Protein AF-0000000086095408 (afdb_homodimer)

Sequence (396 aa):
MVYELTYFNIPGRAEAIKLIAEVGGVEYNFKPVTFQEWPQVKQHTKYGQLPFLKSSENQDFELCQSIAIARFIAREGNLYPSSNVDASFSDEYVNTIKDLNDAYFKAFFSPNKDEDLKKYYEGPFGQILKALEKEVKPSGFLVGDSLTWADLFLFDLLSGIGKGQDLSAYPKLAALKETVAKNPKVAQYYESDRNLRKMVYELTYFNIPGRAEAIKLIAEVGGVEYNFKPVTFQEWPQVKQHTKYGQLPFLKSSENQDFELCQSIAIARFIAREGNLYPSSNVDASFSDEYVNTIKDLNDAYFKAFFSPNKDEDLKKYYEGPFGQILKALEKEVKPSGFLVGDSLTWADLFLFDLLSGIGKGQDLSAYPKLAALKETVAKNPKVAQYYESDRNLRK

Nearest PDB structures (foldseek):
  7bic-assembly2_C  TM=8.503E-01  e=2.880E-11  Homo sapiens
  7bic-assembly1_A  TM=8.464E-01  e=3.894E-11  Homo sapiens
  5d73-assembly1_B  TM=8.707E-01  e=6.772E-11  Wuchereria bancrofti
  4hj2-assembly1_B  TM=8.494E-01  e=7.489E-11  Homo sapiens
  1guk-assembly1_B  TM=7.673E-01  e=5.064E-10  Mus musculus

Solvent-accessible surface area (backbone atoms only — not comparable to full-atom values): 21246 Å² total; per-residue (Å²): 124,51,31,39,40,34,34,56,82,52,39,76,78,52,36,43,39,51,50,36,20,54,63,31,67,45,58,67,42,82,44,67,41,52,81,85,51,37,74,68,52,36,76,74,38,80,81,58,64,76,35,38,36,34,38,75,84,39,84,84,42,70,42,40,48,54,68,26,46,33,49,43,40,16,51,77,22,70,25,50,59,83,48,66,67,48,31,28,51,35,40,24,52,42,52,52,48,50,53,51,51,51,54,47,53,55,19,62,72,35,96,55,24,72,63,37,41,50,51,37,54,72,36,62,51,47,52,50,50,56,40,51,41,71,50,46,34,94,71,52,25,66,45,71,82,48,87,36,48,43,50,46,44,51,36,42,42,48,66,48,88,36,48,88,60,84,45,80,92,30,56,62,50,48,49,34,40,50,56,52,55,65,33,68,52,48,42,51,44,66,71,37,90,82,39,59,86,115,125,51,30,39,41,34,35,56,81,52,39,77,79,53,38,41,38,51,51,36,20,56,65,30,66,46,58,65,43,80,45,67,40,52,81,85,51,36,74,68,53,36,75,74,37,80,81,58,64,76,36,39,37,35,37,77,84,38,84,83,43,69,42,41,48,54,68,26,46,32,49,44,42,16,53,77,22,69,23,50,57,84,50,67,68,49,30,29,51,36,40,24,54,42,53,52,50,49,53,51,51,51,52,46,51,55,19,64,71,35,96,55,24,73,64,37,42,50,50,39,54,73,36,62,50,48,54,48,51,55,40,50,42,71,49,45,34,95,70,52,25,64,45,71,81,48,86,35,48,42,48,47,44,50,36,42,43,46,66,50,86,36,49,90,60,85,46,80,92,30,58,60,50,48,50,34,39,49,55,52,54,64,33,65,50,49,42,51,44,65,71,36,92,81,38,60,85,113

pLDDT: mean 96.9, std 3.36, range [70.12, 98.94]

Secondary structure (DSSP, 8-state):
--EEEEEESSSGGGHHHHHHHHHHT--EEEEEE-TTTHHHHHTTSSSS-S-EEEESS-TT-EEESHHHHHHHHHHHTT-S-SSHHHHHHHHHHHHHHHHHHHHHHHHHTSTTHHHHHHHHIIIIIHHHHHHHHHH--TTSSSSTTS--HHHHHHHHHHHTTTTT---TT-HHHHHHHHHHHTSHHHHHHHHSTT----/--EEEEEESSSGGGHHHHHHHHHHT--EEEEEE-TTTHHHHHTTSSSS-S-EEEESS-TT-EEESHHHHHHHHHHHTT-S-SSHHHHHHHHHHHHHHHHHHHHHHHHHTSTTHHHHHHHHIIIIIHHHHHHHHHH--TTSSSSTTS--HHHHHHHHHHHTTTTT---TT-HHHHHHHHHHHTSHHHHHHHHSTT----

Foldseek 3Di:
DEKEKEEALACALCVLLVLLCLQLVPHYHYHHDYPVCLVVVLVVDPHSDDIWMADPVDRPDIGDDSVRSSVVSQVSSVQQDDDPVLNVQLVVLLVLLVVLSVQLVCLCPDPNNVVSNVCSCVPSVVVVLVVQLVQQDPCLHNGDNDHHSSLSSLLCCCVPVVPPPDCVVRVSSVVSNVVSCPPPSNVVCCVDPNNSVD/DEKEKEEALACALCVLLVLLCLQLVPHYHYHHDYPVCLVVVLVVDPHSDDIWMADPVDRPDIGDDSVRSSVVSQVSSVQQDDDPVLNVQLVVLLVLLVVLSVQLVCLCPDPNNVVSNVCSCVPSVVVVLVVQLVQQDPCLHNGDNDHHSSLSSLLCCCVPVVPPPDCVVRVSSVVSNVVSCPPPSNVVCCPDPNNSVD

Organism: Naegleria lovaniensis (NCBI:txid51637)

InterPro domains:
  IPR004045 Glutathione S-transferase, N-terminal [PF02798] (4-75)
  IPR004045 Glutathione S-transferase, N-terminal [PS50404] (1-81)
  IPR004046 Glutathione S-transferase, C-terminal [PF14497] (98-193)
  IPR010987 Glutathione S-transferase, C-terminal-like [PS50405] (83-198)
  IPR036249 Thioredoxin-like superfamily [SSF52833] (1-77)
  IPR036282 Glutathione S-transferase, C-terminal domain superfamily [SSF47616] (79-195)
  IPR040079 Glutathione transferase family [SFLDS00019] (2-192)
  IPR050213 Glutathione S-transferase superfamily [PTHR11571] (2-192)

Radius of gyration: 20.7 Å; Cα contacts (8 Å, |Δi|>4): 565; chains: 2; bounding box: 52×55×50 Å

Structure (mmCIF, N/CA/C/O backbone):
data_AF-0000000086095408-model_v1
#
loop_
_entity.id
_entity.type
_entity.pdbx_description
1 polymer 'Glutathione S-transferase'
#
loop_
_atom_site.group_PDB
_atom_site.id
_atom_site.type_symbol
_atom_site.label_atom_id
_atom_site.label_alt_id
_atom_site.label_comp_id
_atom_site.label_asym_id
_atom_site.label_entity_id
_atom_site.label_seq_id
_atom_site.pdbx_PDB_ins_code
_atom_site.Cartn_x
_atom_site.Cartn_y
_atom_site.Cartn_z
_atom_site.occupancy
_atom_site.B_iso_or_equiv
_atom_site.auth_seq_id
_atom_site.auth_comp_id
_atom_site.auth_asym_id
_atom_site.auth_atom_id
_atom_site.pdbx_PDB_model_num
ATOM 1 N N . MET A 1 1 ? -13.062 16.609 -15.078 1 70.12 1 MET A N 1
ATOM 2 C CA . MET A 1 1 ? -13.523 15.336 -14.539 1 70.12 1 MET A CA 1
ATOM 3 C C . MET A 1 1 ? -13.867 15.477 -13.055 1 70.12 1 MET A C 1
ATOM 5 O O . MET A 1 1 ? -13.141 16.109 -12.297 1 70.12 1 MET A O 1
ATOM 9 N N . VAL A 1 2 ? -15.156 15.039 -12.711 1 89.19 2 VAL A N 1
ATOM 10 C CA . VAL A 1 2 ? -15.562 15.148 -11.312 1 89.19 2 VAL A CA 1
ATOM 11 C C . VAL A 1 2 ? -15.562 13.766 -10.664 1 89.19 2 VAL A C 1
ATOM 13 O O . VAL A 1 2 ? -16.047 12.797 -11.25 1 89.19 2 VAL A O 1
ATOM 16 N N . TYR A 1 3 ? -14.805 13.609 -9.555 1 97.12 3 TYR A N 1
ATOM 17 C CA . TYR A 1 3 ? -14.742 12.367 -8.781 1 97.12 3 TYR A CA 1
ATOM 18 C C . TYR A 1 3 ? -15.656 12.438 -7.562 1 97.12 3 TYR A C 1
ATOM 20 O O . TYR A 1 3 ? -15.945 13.531 -7.062 1 97.12 3 TYR A O 1
ATOM 28 N N . GLU A 1 4 ? -16.141 11.297 -7.238 1 97.81 4 GLU A N 1
ATOM 29 C CA . GLU A 1 4 ? -16.891 11.172 -5.996 1 97.81 4 GLU A CA 1
ATOM 30 C C . GLU A 1 4 ? -16.188 10.234 -5.016 1 97.81 4 GLU A C 1
ATOM 32 O O . GLU A 1 4 ? -16.016 9.047 -5.297 1 97.81 4 GLU A O 1
ATOM 37 N N . LEU A 1 5 ? -15.734 10.812 -3.941 1 98.38 5 LEU A N 1
ATOM 38 C CA . LEU A 1 5 ? -15.062 10.062 -2.885 1 98.38 5 LEU A CA 1
ATOM 39 C C . LEU A 1 5 ? -16.047 9.688 -1.78 1 98.38 5 LEU A C 1
ATOM 41 O O . LEU A 1 5 ? -16.656 10.562 -1.159 1 98.38 5 LEU A O 1
ATOM 45 N N . THR A 1 6 ? -16.234 8.383 -1.538 1 98.31 6 THR A N 1
ATOM 46 C CA . THR A 1 6 ? -17.172 7.898 -0.533 1 98.31 6 THR A CA 1
ATOM 47 C C . THR A 1 6 ? -16.438 7.355 0.684 1 98.31 6 THR A C 1
ATOM 49 O O . THR A 1 6 ? -15.539 6.523 0.548 1 98.31 6 THR A O 1
ATOM 52 N N . TYR A 1 7 ? -16.766 7.82 1.838 1 98.25 7 TYR A N 1
ATOM 53 C CA . TYR A 1 7 ? -16.188 7.391 3.105 1 98.25 7 TYR A CA 1
ATOM 54 C C . TYR A 1 7 ? -17.094 7.773 4.273 1 98.25 7 TYR A C 1
ATOM 56 O O . TYR A 1 7 ? -18.125 8.43 4.086 1 98.25 7 TYR A O 1
ATOM 64 N N . PHE A 1 8 ? -16.797 7.297 5.477 1 97.75 8 PHE A N 1
ATOM 65 C CA . PHE A 1 8 ? -17.531 7.711 6.668 1 97.75 8 PHE A CA 1
ATOM 66 C C . PHE A 1 8 ? -17.391 9.211 6.891 1 97.75 8 PHE A C 1
ATOM 68 O O . PHE A 1 8 ? -16.406 9.82 6.473 1 97.75 8 PHE A O 1
ATOM 75 N N . ASN A 1 9 ? -18.328 9.773 7.574 1 96.12 9 ASN A N 1
ATOM 76 C CA . ASN A 1 9 ? -18.312 11.211 7.855 1 96.12 9 ASN A CA 1
ATOM 77 C C . ASN A 1 9 ? -17.312 11.547 8.969 1 96.12 9 ASN A C 1
ATOM 79 O O . ASN A 1 9 ? -17.688 12.188 9.953 1 96.12 9 ASN A O 1
ATOM 83 N N . ILE A 1 10 ? -16.125 11.188 8.844 1 96.19 10 ILE A N 1
ATOM 84 C CA . ILE A 1 10 ? -14.977 11.438 9.703 1 96.19 10 ILE A CA 1
ATOM 85 C C . ILE A 1 10 ? -13.719 11.602 8.844 1 96.19 10 ILE A C 1
ATOM 87 O O . ILE A 1 10 ? -13.703 11.188 7.68 1 96.19 10 ILE A O 1
ATOM 91 N N . PRO A 1 11 ? -12.672 12.273 9.281 1 96.19 11 PRO A N 1
ATOM 92 C CA . PRO A 1 11 ? -11.445 12.375 8.484 1 96.19 11 PRO A CA 1
ATOM 93 C C . PRO A 1 11 ? -10.914 11.008 8.055 1 96.19 11 PRO A C 1
ATOM 95 O O . PRO A 1 11 ? -10.867 10.711 6.855 1 96.19 11 PRO A O 1
ATOM 98 N N . GLY A 1 12 ? -10.578 10.094 9.109 1 95.25 12 GLY A N 1
ATOM 99 C CA . GLY A 1 12 ? -10.156 8.719 8.891 1 95.25 12 GLY A CA 1
ATOM 100 C C . GLY A 1 12 ? -9.227 8.562 7.707 1 95.25 12 GLY A C 1
ATOM 101 O O . GLY A 1 12 ? -8.367 9.414 7.469 1 95.25 12 GLY A O 1
ATOM 102 N N . ARG A 1 13 ? -9.375 7.52 6.965 1 96.44 13 ARG A N 1
ATOM 103 C CA . ARG A 1 13 ? -8.484 7.137 5.871 1 96.44 13 ARG A CA 1
ATOM 104 C C . ARG A 1 13 ? -8.68 8.047 4.664 1 96.44 13 ARG A C 1
ATOM 106 O O . ARG A 1 13 ? -7.816 8.109 3.785 1 96.44 13 ARG A O 1
ATOM 113 N N . ALA A 1 14 ? -9.766 8.781 4.613 1 98.06 14 ALA A N 1
ATOM 114 C CA . ALA A 1 14 ? -10.07 9.602 3.443 1 98.06 14 ALA A CA 1
ATOM 115 C C . ALA A 1 14 ? -9.414 10.977 3.555 1 98.06 14 ALA A C 1
ATOM 117 O O . ALA A 1 14 ? -9.344 11.711 2.572 1 98.06 14 ALA A O 1
ATOM 118 N N . GLU A 1 15 ? -8.969 11.328 4.73 1 98.38 15 GLU A N 1
ATOM 119 C CA . GLU A 1 15 ? -8.5 12.695 4.957 1 98.38 15 GLU A CA 1
ATOM 120 C C . GLU A 1 15 ? -7.277 13 4.098 1 98.38 15 GLU A C 1
ATOM 122 O O . GLU A 1 15 ? -7.203 14.062 3.475 1 98.38 15 GLU A O 1
ATOM 127 N N . ALA A 1 16 ? -6.32 12.109 4.109 1 98.5 16 ALA A N 1
ATOM 128 C CA . ALA A 1 16 ? -5.133 12.344 3.289 1 98.5 16 ALA A CA 1
ATOM 129 C C . ALA A 1 16 ? -5.5 12.461 1.813 1 98.5 16 ALA A C 1
ATOM 131 O O . ALA A 1 16 ? -4.887 13.242 1.077 1 98.5 16 ALA A O 1
ATOM 132 N N . ILE A 1 17 ? -6.469 11.672 1.351 1 98.81 17 ILE A N 1
ATOM 133 C CA . ILE A 1 17 ? -6.93 11.719 -0.032 1 98.81 17 ILE A CA 1
ATOM 134 C C . ILE A 1 17 ? -7.496 13.102 -0.342 1 98.81 17 ILE A C 1
ATOM 136 O O . ILE A 1 17 ? -7.176 13.695 -1.377 1 98.81 17 ILE A O 1
ATOM 140 N N . LYS A 1 18 ? -8.289 13.641 0.57 1 98.62 18 LYS A N 1
ATOM 141 C CA . LYS A 1 18 ? -8.867 14.969 0.396 1 98.62 18 LYS A CA 1
ATOM 142 C C . LYS A 1 18 ? -7.785 16.047 0.356 1 98.62 18 LYS A C 1
ATOM 144 O O . LYS A 1 18 ? -7.816 16.938 -0.495 1 98.62 18 LYS A O 1
ATOM 149 N N . LEU A 1 19 ? -6.844 15.93 1.233 1 98.75 19 LEU A N 1
ATOM 150 C CA . LEU A 1 19 ? -5.734 16.875 1.255 1 98.75 19 LEU A CA 1
ATOM 151 C C . LEU A 1 19 ? -5 16.875 -0.081 1 98.75 19 LEU A C 1
ATOM 153 O O . LEU A 1 19 ? -4.68 17.953 -0.614 1 98.75 19 LEU A O 1
ATOM 157 N N . ILE A 1 20 ? -4.699 15.711 -0.607 1 98.88 20 ILE A N 1
ATOM 158 C CA . ILE A 1 20 ? -3.984 15.578 -1.87 1 98.88 20 ILE A CA 1
ATOM 159 C C . ILE A 1 20 ? -4.805 16.203 -2.998 1 98.88 20 ILE A C 1
ATOM 161 O O . ILE A 1 20 ? -4.262 16.906 -3.85 1 98.88 20 ILE A O 1
ATOM 165 N N . ALA A 1 21 ? -6.098 15.984 -2.996 1 98.62 21 ALA A N 1
ATOM 166 C CA . ALA A 1 21 ? -6.969 16.562 -4.016 1 98.62 21 ALA A CA 1
ATOM 167 C C . ALA A 1 21 ? -6.969 18.094 -3.939 1 98.62 21 ALA A C 1
ATOM 169 O O . ALA A 1 21 ? -6.879 18.766 -4.965 1 98.62 21 ALA A O 1
ATOM 170 N N . GLU A 1 22 ? -7.062 18.578 -2.73 1 98.38 22 GLU A N 1
ATOM 171 C CA . GLU A 1 22 ? -7.094 20.016 -2.516 1 98.38 22 GLU A CA 1
ATOM 172 C C . GLU A 1 22 ? -5.805 20.672 -3.006 1 98.38 22 GLU A C 1
ATOM 174 O O . GLU A 1 22 ? -5.852 21.656 -3.746 1 98.38 22 GLU A O 1
ATOM 179 N N . VAL A 1 23 ? -4.707 20.141 -2.639 1 98.69 23 VAL A N 1
ATOM 180 C CA . VAL A 1 23 ? -3.414 20.719 -2.969 1 98.69 23 VAL A CA 1
ATOM 181 C C . VAL A 1 23 ? -3.127 20.547 -4.457 1 98.69 23 VAL A C 1
ATOM 183 O O . VAL A 1 23 ? -2.596 21.453 -5.105 1 98.69 23 VAL A O 1
ATOM 186 N N . GLY A 1 24 ? -3.463 19.391 -4.961 1 98.38 24 GLY A N 1
ATOM 187 C CA . GLY A 1 24 ? -3.199 19.062 -6.352 1 98.38 24 GLY A CA 1
ATOM 188 C C . GLY A 1 24 ? -4.191 19.703 -7.309 1 98.38 24 GLY A C 1
ATOM 189 O O . GLY A 1 24 ? -4.004 19.672 -8.523 1 98.38 24 GLY A O 1
ATOM 190 N N . GLY A 1 25 ? -5.266 20.219 -6.805 1 97.94 25 GLY A N 1
ATOM 191 C CA . GLY A 1 25 ? -6.281 20.844 -7.637 1 97.94 25 GLY A CA 1
ATOM 192 C C . GLY A 1 25 ? -7.168 19.859 -8.359 1 97.94 25 GLY A C 1
ATOM 193 O O . GLY A 1 25 ? -7.586 20.094 -9.492 1 97.94 25 GLY A O 1
ATOM 194 N N . VAL A 1 26 ? -7.398 18.75 -7.805 1 97.75 26 VAL A N 1
ATOM 195 C CA . VAL A 1 26 ? -8.273 17.734 -8.391 1 97.75 26 VAL A CA 1
ATOM 196 C C . VAL A 1 26 ? -9.68 17.859 -7.809 1 97.75 26 VAL A C 1
ATOM 198 O O . VAL A 1 26 ? -9.875 17.719 -6.602 1 97.75 26 VAL A O 1
ATOM 201 N N . GLU A 1 27 ? -10.609 18.109 -8.648 1 96.69 27 GLU A N 1
ATOM 202 C CA . GLU A 1 27 ? -11.984 18.297 -8.195 1 96.69 27 GLU A CA 1
ATOM 203 C C . GLU A 1 27 ? -12.594 16.984 -7.73 1 96.69 27 GLU A C 1
ATOM 205 O O . GLU A 1 27 ? -12.375 15.938 -8.352 1 96.69 27 GLU A O 1
ATOM 210 N N . TYR A 1 28 ? -13.352 17.109 -6.594 1 97.38 28 TYR A N 1
ATOM 211 C CA . TYR A 1 28 ? -14.039 15.93 -6.082 1 97.38 28 TYR A CA 1
ATOM 212 C C . TYR A 1 28 ? -15.273 16.328 -5.281 1 97.38 28 TYR A C 1
ATOM 214 O O . TYR A 1 28 ? -15.359 17.438 -4.762 1 97.38 28 TYR A O 1
ATOM 222 N N . ASN A 1 29 ? -16.203 15.445 -5.285 1 96.88 29 ASN A N 1
ATOM 223 C CA . ASN A 1 29 ? -17.328 15.492 -4.352 1 96.88 29 ASN A CA 1
ATOM 224 C C . ASN A 1 29 ? -17.172 14.445 -3.254 1 96.88 29 ASN A C 1
ATOM 226 O O . ASN A 1 29 ? -16.891 13.281 -3.533 1 96.88 29 ASN A O 1
ATOM 230 N N . PHE A 1 30 ? -17.312 14.867 -2.02 1 97.75 30 PHE A N 1
ATOM 231 C CA . PHE A 1 30 ? -17.25 13.938 -0.902 1 97.75 30 PHE A CA 1
ATOM 232 C C . PHE A 1 30 ? -18.656 13.43 -0.558 1 97.75 30 PHE A C 1
ATOM 234 O O . PHE A 1 30 ? -19.578 14.219 -0.382 1 97.75 30 PHE A O 1
ATOM 241 N N . LYS A 1 31 ? -18.844 12.156 -0.526 1 97 31 LYS A N 1
ATOM 242 C CA . LYS A 1 31 ? -20.109 11.508 -0.17 1 97 31 LYS A CA 1
ATOM 243 C C . LYS A 1 31 ? -19.984 10.734 1.139 1 97 31 LYS A C 1
ATOM 245 O O . LYS A 1 31 ? -19.562 9.578 1.142 1 97 31 LYS A O 1
ATOM 250 N N . PRO A 1 32 ? -20.422 11.336 2.225 1 97.5 32 PRO A N 1
ATOM 251 C CA . PRO A 1 32 ? -20.312 10.648 3.516 1 97.5 32 PRO A CA 1
ATOM 252 C C . PRO A 1 32 ? -21.328 9.516 3.668 1 97.5 32 PRO A C 1
ATOM 254 O O . PRO A 1 32 ? -22.453 9.617 3.172 1 97.5 32 PRO A O 1
ATOM 257 N N . VAL A 1 33 ? -20.891 8.445 4.23 1 97.62 33 VAL A N 1
ATOM 258 C CA . VAL A 1 33 ? -21.719 7.316 4.652 1 97.62 33 VAL A CA 1
ATOM 259 C C . VAL A 1 33 ? -21.781 7.262 6.176 1 97.62 33 VAL A C 1
ATOM 261 O O . VAL A 1 33 ? -20.75 7.332 6.848 1 97.62 33 VAL A O 1
ATOM 264 N N . THR A 1 34 ? -23.031 7.164 6.715 1 96.62 34 THR A N 1
ATOM 265 C CA . THR A 1 34 ? -23.156 7.055 8.164 1 96.62 34 THR A CA 1
ATOM 266 C C . THR A 1 34 ? -22.891 5.621 8.625 1 96.62 34 THR A C 1
ATOM 268 O O . THR A 1 34 ? -23.031 4.684 7.836 1 96.62 34 THR A O 1
ATOM 271 N N . PHE A 1 35 ? -22.531 5.508 9.867 1 94.81 35 PHE A N 1
ATOM 272 C CA . PHE A 1 35 ? -22.328 4.18 10.43 1 94.81 35 PHE A CA 1
ATOM 273 C C . PHE A 1 35 ? -23.625 3.371 10.383 1 94.81 35 PHE A C 1
ATOM 275 O O . PHE A 1 35 ? -23.594 2.15 10.203 1 94.81 35 PHE A O 1
ATOM 282 N N . GLN A 1 36 ? -24.734 4.027 10.5 1 95.75 36 GLN A N 1
ATOM 283 C CA . GLN A 1 36 ? -26.047 3.385 10.469 1 95.75 36 GLN A CA 1
ATOM 284 C C . GLN A 1 36 ? -26.359 2.83 9.078 1 95.75 36 GLN A C 1
ATOM 286 O O . GLN A 1 36 ? -26.938 1.753 8.945 1 95.75 36 GLN A O 1
ATOM 291 N N . GLU A 1 37 ? -25.969 3.471 8.047 1 95.56 37 GLU A N 1
ATOM 292 C CA . GLU A 1 37 ? -26.266 3.076 6.676 1 95.56 37 GLU A CA 1
ATOM 293 C C . GLU A 1 37 ? -25.234 2.082 6.145 1 95.56 37 GLU A C 1
ATOM 295 O O . GLU A 1 37 ? -25.484 1.403 5.145 1 95.56 37 GLU A O 1
ATOM 300 N N . TRP A 1 38 ? -24.141 1.979 6.82 1 96.69 38 TRP A N 1
ATOM 301 C CA . TRP A 1 38 ? -22.984 1.238 6.328 1 96.69 38 TRP A CA 1
ATOM 302 C C . TRP A 1 38 ? -23.359 -0.205 6.008 1 96.69 38 TRP A C 1
ATOM 304 O O . TRP A 1 38 ? -23 -0.722 4.945 1 96.69 38 TRP A O 1
ATOM 314 N N . PRO A 1 39 ? -24.141 -0.923 6.867 1 96.5 39 PRO A N 1
ATOM 315 C CA . PRO A 1 39 ? -24.469 -2.314 6.547 1 96.5 39 PRO A CA 1
ATOM 316 C C . PRO A 1 39 ? -25.172 -2.463 5.199 1 96.5 39 PRO A C 1
ATOM 318 O O . PRO A 1 39 ? -24.922 -3.434 4.477 1 96.5 39 PRO A O 1
ATOM 321 N N . GLN A 1 40 ? -25.953 -1.548 4.812 1 96.12 40 GLN A N 1
ATOM 322 C CA . GLN A 1 40 ? -26.656 -1.584 3.527 1 96.12 40 GLN A CA 1
ATOM 323 C C . GLN A 1 40 ? -25.703 -1.224 2.383 1 96.12 40 GLN A C 1
ATOM 325 O O . GLN A 1 40 ? -25.719 -1.876 1.338 1 96.12 40 GLN A O 1
ATOM 330 N N . VAL A 1 41 ? -24.906 -0.234 2.631 1 96.31 41 VAL A N 1
ATOM 331 C CA . VAL A 1 41 ? -23.969 0.242 1.606 1 96.31 41 VAL A CA 1
ATOM 332 C C . VAL A 1 41 ? -22.906 -0.816 1.344 1 96.31 41 VAL A C 1
ATOM 334 O O . VAL A 1 41 ? -22.484 -1.012 0.201 1 96.31 41 VAL A O 1
ATOM 337 N N . LYS A 1 42 ? -22.453 -1.505 2.381 1 96.5 42 LYS A N 1
ATOM 338 C CA . LYS A 1 42 ? -21.375 -2.475 2.34 1 96.5 42 LYS A CA 1
ATOM 339 C C . LYS A 1 42 ? -21.641 -3.559 1.297 1 96.5 42 LYS A C 1
ATOM 341 O O . LYS A 1 42 ? -20.719 -4.008 0.613 1 96.5 42 LYS A O 1
ATOM 346 N N . GLN A 1 43 ? -22.875 -3.945 1.087 1 94 43 GLN A N 1
ATOM 347 C CA . GLN A 1 43 ? -23.266 -5.023 0.187 1 94 43 GLN A CA 1
ATOM 348 C C . GLN A 1 43 ? -23.031 -4.637 -1.271 1 94 43 GLN A C 1
ATOM 350 O O . GLN A 1 43 ? -22.984 -5.5 -2.148 1 94 43 GLN A O 1
ATOM 355 N N . HIS A 1 44 ? -22.844 -3.393 -1.492 1 92.25 44 HIS A N 1
ATOM 356 C CA . HIS A 1 44 ? -22.719 -2.912 -2.863 1 92.25 44 HIS A CA 1
ATOM 357 C C . HIS A 1 44 ? -21.281 -2.48 -3.168 1 92.25 44 HIS A C 1
ATOM 359 O O . HIS A 1 44 ? -21 -1.976 -4.258 1 92.25 44 HIS A O 1
ATOM 365 N N . THR A 1 45 ? -20.438 -2.689 -2.186 1 95.06 45 THR A N 1
ATOM 366 C CA . THR A 1 45 ? -19.031 -2.35 -2.398 1 95.06 45 THR A CA 1
ATOM 367 C C . THR A 1 45 ? -18.266 -3.545 -2.955 1 95.06 45 THR A C 1
ATOM 369 O O . THR A 1 45 ? -18.656 -4.695 -2.754 1 95.06 45 THR A O 1
ATOM 372 N N . LYS A 1 46 ? -17.172 -3.322 -3.658 1 94.69 46 LYS A N 1
ATOM 373 C CA . LYS A 1 46 ? -16.359 -4.371 -4.277 1 94.69 46 LYS A CA 1
ATOM 374 C C . LYS A 1 46 ? -15.789 -5.316 -3.223 1 94.69 46 LYS A C 1
ATOM 376 O O . LYS A 1 46 ? -15.781 -6.535 -3.41 1 94.69 46 LYS A O 1
ATOM 381 N N . TYR A 1 47 ? -15.273 -4.695 -2.092 1 96.25 47 TYR A N 1
ATOM 382 C CA . TYR A 1 47 ? -14.516 -5.484 -1.13 1 96.25 47 TYR A CA 1
ATOM 383 C C . TYR A 1 47 ? -15.125 -5.379 0.263 1 96.25 47 TYR A C 1
ATOM 385 O O . TYR A 1 47 ? -14.523 -5.816 1.246 1 96.25 47 TYR A O 1
ATOM 393 N N . GLY A 1 48 ? -16.297 -4.695 0.344 1 94.88 48 GLY A N 1
ATOM 394 C CA . GLY A 1 48 ? -16.891 -4.496 1.656 1 94.88 48 GLY A CA 1
ATOM 395 C C . GLY A 1 48 ? -16.156 -3.484 2.502 1 94.88 48 GLY A C 1
ATOM 396 O O . GLY A 1 48 ? -16.094 -3.615 3.727 1 94.88 48 GLY A O 1
ATOM 397 N N . GLN A 1 49 ? -15.5 -2.535 1.801 1 95.69 49 GLN A N 1
ATOM 398 C CA . GLN A 1 49 ? -14.656 -1.577 2.506 1 95.69 49 GLN A CA 1
ATOM 399 C C . GLN A 1 49 ? -14.883 -0.159 1.989 1 95.69 49 GLN A C 1
ATOM 401 O O . GLN A 1 49 ? -15.43 0.03 0.9 1 95.69 49 GLN A O 1
ATOM 406 N N . LEU A 1 50 ? -14.547 0.8 2.75 1 97.38 50 LEU A N 1
ATOM 407 C CA . LEU A 1 50 ? -14.406 2.209 2.402 1 97.38 50 LEU A CA 1
ATOM 408 C C . LEU A 1 50 ? -12.977 2.689 2.648 1 97.38 50 LEU A C 1
ATOM 410 O O . LEU A 1 50 ? -12.266 2.131 3.486 1 97.38 50 LEU A O 1
ATOM 414 N N . PRO A 1 51 ? -12.523 3.668 1.846 1 98.31 51 PRO A N 1
ATOM 415 C CA . PRO A 1 51 ? -13.18 4.5 0.834 1 98.31 51 PRO A CA 1
ATOM 416 C C . PRO A 1 51 ? -13.172 3.859 -0.551 1 98.31 51 PRO A C 1
ATOM 418 O O . PRO A 1 51 ? -12.438 2.9 -0.789 1 98.31 51 PRO A O 1
ATOM 421 N N . PHE A 1 52 ? -14.023 4.328 -1.439 1 98.31 52 PHE A N 1
ATOM 422 C CA . PHE A 1 52 ? -13.891 4.109 -2.875 1 98.31 52 PHE A CA 1
ATOM 423 C C . PHE A 1 52 ? -14.156 5.398 -3.646 1 98.31 52 PHE A C 1
ATOM 425 O O . PHE A 1 52 ? -14.75 6.336 -3.113 1 98.31 52 PHE A O 1
ATOM 432 N N . LEU A 1 53 ? -13.609 5.496 -4.824 1 98.5 53 LEU A N 1
ATOM 433 C CA . LEU A 1 53 ? -13.672 6.66 -5.703 1 98.5 53 LEU A CA 1
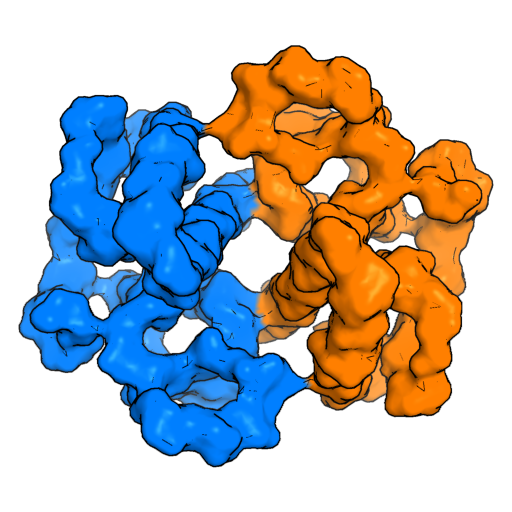ATOM 434 C C . LEU A 1 53 ? -14.359 6.312 -7.016 1 98.5 53 LEU A C 1
ATOM 436 O O . LEU A 1 53 ? -13.992 5.344 -7.68 1 98.5 53 LEU A O 1
ATOM 440 N N . LYS A 1 54 ? -15.359 7.062 -7.375 1 97.56 54 LYS A N 1
ATOM 441 C CA . LYS A 1 54 ? -16.047 6.902 -8.656 1 97.56 54 LYS A CA 1
ATOM 442 C C . LYS A 1 54 ? -15.852 8.133 -9.539 1 97.56 54 LYS A C 1
ATOM 444 O O . LYS A 1 54 ? -15.492 9.203 -9.047 1 97.56 54 LYS A O 1
ATOM 449 N N . SER A 1 55 ? -15.969 7.938 -10.789 1 95.19 55 SER A N 1
ATOM 450 C CA . SER A 1 55 ? -15.875 9.023 -11.758 1 95.19 55 SER A CA 1
ATOM 451 C C . SER A 1 55 ? -17.219 9.289 -12.43 1 95.19 55 SER A C 1
ATOM 453 O O . SER A 1 55 ? -17.953 8.352 -12.75 1 95.19 55 SER A O 1
ATOM 455 N N . SER A 1 56 ? -17.5 10.555 -12.617 1 90.12 56 SER A N 1
ATOM 456 C CA . SER A 1 56 ? -18.734 10.922 -13.305 1 90.12 56 SER A CA 1
ATOM 457 C C . SER A 1 56 ? -18.641 10.672 -14.805 1 90.12 56 SER A C 1
ATOM 459 O O . SER A 1 56 ? -19.656 10.508 -15.484 1 90.12 56 SER A O 1
ATOM 461 N N . GLU A 1 57 ? -17.484 10.609 -15.32 1 89.31 57 GLU A N 1
ATOM 462 C CA . GLU A 1 57 ? -17.266 10.492 -16.75 1 89.31 57 GLU A CA 1
ATOM 463 C C . GLU A 1 57 ? -17.172 9.023 -17.172 1 89.31 57 GLU A C 1
ATOM 465 O O . GLU A 1 57 ? -17.438 8.688 -18.328 1 89.31 57 GLU A O 1
ATOM 470 N N . ASN A 1 58 ? -16.75 8.188 -16.297 1 88.5 58 ASN A N 1
ATOM 471 C CA . ASN A 1 58 ? -16.609 6.758 -16.547 1 88.5 58 ASN A CA 1
ATOM 472 C C . ASN A 1 58 ? -17.328 5.926 -15.492 1 88.5 58 ASN A C 1
ATOM 474 O O . ASN A 1 58 ? -16.766 5.652 -14.43 1 88.5 58 ASN A O 1
ATOM 478 N N . GLN A 1 59 ? -18.391 5.441 -15.844 1 85.31 59 GLN A N 1
ATOM 479 C CA . GLN A 1 59 ? -19.25 4.746 -14.891 1 85.31 59 GLN A CA 1
ATOM 480 C C . GLN A 1 59 ? -18.594 3.461 -14.391 1 85.31 59 GLN A C 1
ATOM 482 O O . GLN A 1 59 ? -18.922 2.955 -13.32 1 85.31 59 GLN A O 1
ATOM 487 N N . ASP A 1 60 ? -17.656 3 -15.141 1 86.62 60 ASP A N 1
ATOM 488 C CA . ASP A 1 60 ? -17.016 1.74 -14.766 1 86.62 60 ASP A CA 1
ATOM 489 C C . ASP A 1 60 ? -15.812 1.98 -13.859 1 86.62 60 ASP A C 1
ATOM 491 O O . ASP A 1 60 ? -15.188 1.03 -13.375 1 86.62 60 ASP A O 1
ATOM 495 N N . PHE A 1 61 ? -15.594 3.223 -13.641 1 94.62 61 PHE A N 1
ATOM 496 C CA . PHE A 1 61 ? -14.453 3.559 -12.789 1 94.62 61 PHE A CA 1
ATOM 497 C C . PHE A 1 61 ? -14.867 3.615 -11.328 1 94.62 61 PHE A C 1
ATOM 499 O O . PHE A 1 61 ? -15.461 4.598 -10.883 1 94.62 61 PHE A O 1
ATOM 506 N N . GLU A 1 62 ? -14.633 2.57 -10.562 1 96.81 62 GLU A N 1
ATOM 507 C CA . GLU A 1 62 ? -14.719 2.482 -9.109 1 96.81 62 GLU A CA 1
ATOM 508 C C . GLU A 1 62 ? -13.414 1.976 -8.508 1 96.81 62 GLU A C 1
ATOM 510 O O . GLU A 1 62 ? -13.133 0.777 -8.547 1 96.81 62 GLU A O 1
ATOM 515 N N . LEU A 1 63 ? -12.688 2.895 -7.984 1 98.25 63 LEU A N 1
ATOM 516 C CA . LEU A 1 63 ? -11.375 2.584 -7.43 1 98.25 63 LEU A CA 1
ATOM 517 C C . LEU A 1 63 ? -11.445 2.449 -5.91 1 98.25 63 LEU A C 1
ATOM 519 O O . LEU A 1 63 ? -12.023 3.301 -5.234 1 98.25 63 LEU A O 1
ATOM 523 N N . CYS A 1 64 ? -10.875 1.339 -5.445 1 98.38 64 CYS A N 1
ATOM 524 C CA . CYS A 1 64 ? -10.859 1.068 -4.012 1 98.38 64 CYS A CA 1
ATOM 525 C C . CYS A 1 64 ? -9.438 1.096 -3.469 1 98.38 64 CYS A C 1
ATOM 527 O O . CYS A 1 64 ? -8.492 1.364 -4.211 1 98.38 64 CYS A O 1
ATOM 529 N N . GLN A 1 65 ? -9.344 0.898 -2.127 1 98.25 65 GLN A N 1
ATOM 530 C CA . GLN A 1 65 ? -8.07 0.948 -1.414 1 98.25 65 GLN A CA 1
ATOM 531 C C . GLN A 1 65 ? -7.578 2.385 -1.266 1 98.25 65 GLN A C 1
ATOM 533 O O . GLN A 1 65 ? -7.234 3.035 -2.256 1 98.25 65 GLN A O 1
ATOM 538 N N . SER A 1 66 ? -7.457 2.812 -0.075 1 98.31 66 SER A N 1
ATOM 539 C CA . SER A 1 66 ? -7.184 4.215 0.228 1 98.31 66 SER A CA 1
ATOM 540 C C . SER A 1 66 ? -5.875 4.672 -0.406 1 98.31 66 SER A C 1
ATOM 542 O O . SER A 1 66 ? -5.812 5.754 -0.996 1 98.31 66 SER A O 1
ATOM 544 N N . ILE A 1 67 ? -4.82 3.84 -0.387 1 98.44 67 ILE A N 1
ATOM 545 C CA . ILE A 1 67 ? -3.52 4.242 -0.914 1 98.44 67 ILE A CA 1
ATOM 546 C C . ILE A 1 67 ? -3.574 4.293 -2.439 1 98.44 67 ILE A C 1
ATOM 548 O O . ILE A 1 67 ? -2.938 5.148 -3.059 1 98.44 67 ILE A O 1
ATOM 552 N N . ALA A 1 68 ? -4.289 3.346 -3.049 1 98.69 68 ALA A N 1
ATOM 553 C CA . ALA A 1 68 ? -4.461 3.371 -4.5 1 98.69 68 ALA A CA 1
ATOM 554 C C . ALA A 1 68 ? -5.203 4.629 -4.941 1 98.69 68 ALA A C 1
ATOM 556 O O . ALA A 1 68 ? -4.816 5.273 -5.922 1 98.69 68 ALA A O 1
ATOM 557 N N . ILE A 1 69 ? -6.258 4.973 -4.223 1 98.81 69 ILE A N 1
ATOM 558 C CA . ILE A 1 69 ? -7.035 6.172 -4.512 1 98.81 69 ILE A CA 1
ATOM 559 C C . ILE A 1 69 ? -6.152 7.41 -4.363 1 98.81 69 ILE A C 1
ATOM 561 O O . ILE A 1 69 ? -6.133 8.273 -5.242 1 98.81 69 ILE A O 1
ATOM 565 N N . ALA A 1 70 ? -5.43 7.426 -3.273 1 98.88 70 ALA A N 1
ATOM 566 C CA . ALA A 1 70 ? -4.566 8.57 -2.992 1 98.88 70 ALA A CA 1
ATOM 567 C C . ALA A 1 70 ? -3.518 8.75 -4.086 1 98.88 70 ALA A C 1
ATOM 569 O O . ALA A 1 70 ? -3.252 9.867 -4.523 1 98.88 70 ALA A O 1
ATOM 570 N N . ARG A 1 71 ? -2.943 7.68 -4.484 1 98.81 71 ARG A N 1
ATOM 571 C CA . ARG A 1 71 ? -1.906 7.75 -5.512 1 98.81 71 ARG A CA 1
ATOM 572 C C . ARG A 1 71 ? -2.484 8.203 -6.844 1 98.81 71 ARG A C 1
ATOM 574 O O . ARG A 1 71 ? -1.848 8.969 -7.578 1 98.81 71 ARG A O 1
ATOM 581 N N . PHE A 1 72 ? -3.646 7.715 -7.191 1 98.75 72 PHE A N 1
ATOM 582 C CA . PHE A 1 72 ? -4.328 8.148 -8.406 1 98.75 72 PHE A CA 1
ATOM 583 C C . PHE A 1 72 ? -4.504 9.664 -8.406 1 98.75 72 PHE A C 1
ATOM 585 O O . PHE A 1 72 ? -4.152 10.336 -9.383 1 98.75 72 PHE A O 1
ATOM 592 N N . ILE A 1 73 ? -5.004 10.18 -7.301 1 98.75 73 ILE A N 1
ATOM 593 C CA . ILE A 1 73 ? -5.273 11.609 -7.184 1 98.75 73 ILE A CA 1
ATOM 594 C C . ILE A 1 73 ? -3.961 12.383 -7.188 1 98.75 73 ILE A C 1
ATOM 596 O O . ILE A 1 73 ? -3.881 13.477 -7.75 1 98.75 73 ILE A O 1
ATOM 600 N N . ALA A 1 74 ? -2.963 11.828 -6.559 1 98.88 74 ALA A N 1
ATOM 601 C CA . ALA A 1 74 ? -1.653 12.477 -6.535 1 98.88 74 ALA A CA 1
ATOM 602 C C . ALA A 1 74 ? -1.083 12.609 -7.945 1 98.88 74 ALA A C 1
ATOM 604 O O . ALA A 1 74 ? -0.467 13.625 -8.281 1 98.88 74 ALA A O 1
ATOM 605 N N . ARG A 1 75 ? -1.249 11.57 -8.766 1 98.44 75 ARG A N 1
ATOM 606 C CA . ARG A 1 75 ? -0.793 11.633 -10.148 1 98.44 75 ARG A CA 1
ATOM 607 C C . ARG A 1 75 ? -1.584 12.672 -10.938 1 98.44 75 ARG A C 1
ATOM 609 O O . ARG A 1 75 ? -1.005 13.469 -11.672 1 98.44 75 ARG A O 1
ATOM 616 N N . GLU A 1 76 ? -2.889 12.664 -10.766 1 97.56 76 GLU A N 1
ATOM 617 C CA . GLU A 1 76 ? -3.734 13.641 -11.453 1 97.56 76 GLU A CA 1
ATOM 618 C C . GLU A 1 76 ? -3.355 15.07 -11.07 1 97.56 76 GLU A C 1
ATOM 620 O O . GLU A 1 76 ? -3.453 15.984 -11.891 1 97.56 76 GLU A O 1
ATOM 625 N N . GLY A 1 77 ? -2.975 15.234 -9.844 1 98 77 GLY A N 1
ATOM 626 C CA . GLY A 1 77 ? -2.686 16.562 -9.312 1 98 77 GLY A CA 1
ATOM 627 C C . GLY A 1 77 ? -1.212 16.906 -9.367 1 98 77 GLY A C 1
ATOM 628 O O . GLY A 1 77 ? -0.79 17.922 -8.805 1 98 77 GLY A O 1
ATOM 629 N N . ASN A 1 78 ? -0.402 16.062 -9.977 1 98.19 78 ASN A N 1
ATOM 630 C CA . ASN A 1 78 ? 1.031 16.266 -10.148 1 98.19 78 ASN A CA 1
ATOM 631 C C . ASN A 1 78 ? 1.75 16.391 -8.812 1 98.19 78 ASN A C 1
ATOM 633 O O . ASN A 1 78 ? 2.582 17.281 -8.617 1 98.19 78 ASN A O 1
ATOM 637 N N . LEU A 1 79 ? 1.416 15.57 -7.895 1 98.75 79 LEU A N 1
ATOM 638 C CA . LEU A 1 79 ? 2.035 15.539 -6.574 1 98.75 79 LEU A CA 1
ATOM 639 C C . LEU A 1 79 ? 2.781 14.227 -6.352 1 98.75 79 LEU A C 1
ATOM 641 O O . LEU A 1 79 ? 3.371 14.016 -5.289 1 98.75 79 LEU A O 1
ATOM 645 N N . TYR A 1 80 ? 2.699 13.297 -7.344 1 98.56 80 TYR A N 1
ATOM 646 C CA . TYR A 1 80 ? 3.467 12.062 -7.328 1 98.56 80 TYR A CA 1
ATOM 647 C C . TYR A 1 80 ? 4.805 12.234 -8.039 1 98.56 80 TYR A C 1
ATOM 649 O O . TYR A 1 80 ? 4.855 12.75 -9.156 1 98.56 80 TYR A O 1
ATOM 657 N N . PRO A 1 81 ? 5.891 11.836 -7.363 1 98.19 81 PRO A N 1
ATOM 658 C CA . PRO A 1 81 ? 7.203 12.094 -7.965 1 98.19 81 PRO A CA 1
ATOM 659 C C . PRO A 1 81 ? 7.355 11.445 -9.336 1 98.19 81 PRO A C 1
ATOM 661 O O . PRO A 1 81 ? 6.82 10.359 -9.578 1 98.19 81 PRO A O 1
ATOM 664 N N . SER A 1 82 ? 8.18 12.031 -10.203 1 95 82 SER A N 1
ATOM 665 C CA . SER A 1 82 ? 8.32 11.578 -11.578 1 95 82 SER A CA 1
ATOM 666 C C . SER A 1 82 ? 9.422 10.531 -11.719 1 95 82 SER A C 1
ATOM 668 O O . SER A 1 82 ? 9.312 9.609 -12.531 1 95 82 SER A O 1
ATOM 670 N N . SER A 1 83 ? 10.461 10.68 -10.922 1 96.06 83 SER A N 1
ATOM 671 C CA . SER A 1 83 ? 11.523 9.68 -11.016 1 96.06 83 SER A CA 1
ATOM 672 C C . SER A 1 83 ? 11.125 8.391 -10.305 1 96.06 83 SER A C 1
ATOM 674 O O . SER A 1 83 ? 10.492 8.43 -9.25 1 96.06 83 SER A O 1
ATOM 676 N N . ASN A 1 84 ? 11.508 7.266 -10.852 1 95.81 84 ASN A N 1
ATOM 677 C CA . ASN A 1 84 ? 11.172 5.98 -10.242 1 95.81 84 ASN A CA 1
ATOM 678 C C . ASN A 1 84 ? 11.711 5.883 -8.82 1 95.81 84 ASN A C 1
ATOM 680 O O . ASN A 1 84 ? 11.031 5.363 -7.93 1 95.81 84 ASN A O 1
ATOM 684 N N . VAL A 1 85 ? 12.914 6.406 -8.602 1 96.12 85 VAL A N 1
ATOM 685 C CA . VAL A 1 85 ? 13.547 6.328 -7.289 1 96.12 85 VAL A CA 1
ATOM 686 C C . VAL A 1 85 ? 12.75 7.164 -6.285 1 96.12 85 VAL A C 1
ATOM 688 O O . VAL A 1 85 ? 12.336 6.656 -5.242 1 96.12 85 VAL A O 1
ATOM 691 N N . ASP A 1 86 ? 12.445 8.406 -6.637 1 97.44 86 ASP A N 1
ATOM 692 C CA . ASP A 1 86 ? 11.703 9.273 -5.73 1 97.44 86 ASP A CA 1
ATOM 693 C C . ASP A 1 86 ? 10.281 8.758 -5.512 1 97.44 86 ASP A C 1
ATOM 695 O O . ASP A 1 86 ? 9.766 8.805 -4.395 1 97.44 86 ASP A O 1
ATOM 699 N N . ALA A 1 87 ? 9.695 8.289 -6.594 1 98.19 87 ALA A N 1
ATOM 700 C CA . ALA A 1 87 ? 8.367 7.703 -6.488 1 98.19 87 ALA A CA 1
ATOM 701 C C . ALA A 1 87 ? 8.359 6.523 -5.52 1 98.19 87 ALA A C 1
ATOM 703 O O . ALA A 1 87 ? 7.461 6.402 -4.684 1 98.19 87 ALA A O 1
ATOM 704 N N . SER A 1 88 ? 9.336 5.719 -5.539 1 98.31 88 SER A N 1
ATOM 705 C CA . SER A 1 88 ? 9.391 4.512 -4.723 1 98.31 88 SER A CA 1
ATOM 706 C C . SER A 1 88 ? 9.625 4.848 -3.256 1 98.31 88 SER A C 1
ATOM 708 O O . SER A 1 88 ? 9.047 4.215 -2.369 1 98.31 88 SER A O 1
ATOM 710 N N . PHE A 1 89 ? 10.469 5.809 -3.035 1 98.38 89 PHE A N 1
ATOM 711 C CA . PHE A 1 89 ? 10.641 6.227 -1.649 1 98.38 89 PHE A CA 1
ATOM 712 C C . PHE A 1 89 ? 9.367 6.855 -1.108 1 98.38 89 PHE A C 1
ATOM 714 O O . PHE A 1 89 ? 8.992 6.629 0.044 1 98.38 89 PHE A O 1
ATOM 721 N N . SER A 1 90 ? 8.711 7.652 -1.923 1 98.75 90 SER A N 1
ATOM 722 C CA . SER A 1 90 ? 7.434 8.195 -1.469 1 98.75 90 SER A CA 1
ATOM 723 C C . SER A 1 90 ? 6.449 7.078 -1.136 1 98.75 90 SER A C 1
ATOM 725 O O . SER A 1 90 ? 5.711 7.168 -0.152 1 98.75 90 SER A O 1
ATOM 727 N N . ASP A 1 91 ? 6.43 6.02 -1.943 1 98.69 91 ASP A N 1
ATOM 728 C CA . ASP A 1 91 ? 5.602 4.848 -1.675 1 98.69 91 ASP A CA 1
ATOM 729 C C . ASP A 1 91 ? 5.984 4.195 -0.347 1 98.69 91 ASP A C 1
ATOM 731 O O . ASP A 1 91 ? 5.113 3.779 0.419 1 98.69 91 ASP A O 1
ATOM 735 N N . GLU A 1 92 ? 7.266 4.062 -0.127 1 98.75 92 GLU A N 1
ATOM 736 C CA . GLU A 1 92 ? 7.746 3.504 1.132 1 98.75 92 GLU A CA 1
ATOM 737 C C . GLU A 1 92 ? 7.195 4.273 2.328 1 98.75 92 GLU A C 1
ATOM 739 O O . GLU A 1 92 ? 6.676 3.676 3.271 1 98.75 92 GLU A O 1
ATOM 744 N N . TYR A 1 93 ? 7.301 5.586 2.287 1 98.81 93 TYR A N 1
ATOM 745 C CA . TYR A 1 93 ? 6.883 6.414 3.414 1 98.81 93 TYR A CA 1
ATOM 746 C C . TYR A 1 93 ? 5.379 6.328 3.627 1 98.81 93 TYR A C 1
ATOM 748 O O . TYR A 1 93 ? 4.914 6.18 4.758 1 98.81 93 TYR A O 1
ATOM 756 N N . VAL A 1 94 ? 4.648 6.34 2.551 1 98.75 94 VAL A N 1
ATOM 757 C CA . VAL A 1 94 ? 3.193 6.305 2.641 1 98.75 94 VAL A CA 1
ATOM 758 C C . VAL A 1 94 ? 2.74 4.949 3.17 1 98.75 94 VAL A C 1
ATOM 760 O O . VAL A 1 94 ? 1.848 4.871 4.02 1 98.75 94 VAL A O 1
ATOM 763 N N . ASN A 1 95 ? 3.348 3.904 2.695 1 98.44 95 ASN A N 1
ATOM 764 C CA . ASN A 1 95 ? 2.98 2.584 3.199 1 98.44 95 ASN A CA 1
ATOM 765 C C . ASN A 1 95 ? 3.383 2.412 4.66 1 98.44 95 ASN A C 1
ATOM 767 O O . ASN A 1 95 ? 2.693 1.73 5.422 1 98.44 95 ASN A O 1
ATOM 771 N N . THR A 1 96 ? 4.5 2.984 5.062 1 98.5 96 THR A N 1
ATOM 772 C CA . THR A 1 96 ? 4.91 2.965 6.465 1 98.5 96 THR A CA 1
ATOM 773 C C . THR A 1 96 ? 3.887 3.682 7.34 1 98.5 96 THR A C 1
ATOM 775 O O . THR A 1 96 ? 3.498 3.174 8.391 1 98.5 96 THR A O 1
ATOM 778 N N . ILE A 1 97 ? 3.438 4.801 6.863 1 98.5 97 ILE A N 1
ATOM 779 C CA . ILE A 1 97 ? 2.445 5.582 7.594 1 98.5 97 ILE A CA 1
ATOM 780 C C . ILE A 1 97 ? 1.121 4.82 7.637 1 98.5 97 ILE A C 1
ATOM 782 O O . ILE A 1 97 ? 0.442 4.801 8.664 1 98.5 97 ILE A O 1
ATOM 786 N N . LYS A 1 98 ? 0.776 4.211 6.531 1 97.75 98 LYS A N 1
ATOM 787 C CA . LYS A 1 98 ? -0.428 3.387 6.488 1 97.75 98 LYS A CA 1
ATOM 788 C C . LYS A 1 98 ? -0.377 2.281 7.539 1 97.75 98 LYS A C 1
ATOM 790 O O . LYS A 1 98 ? -1.375 2.008 8.211 1 97.75 98 LYS A O 1
ATOM 795 N N . ASP A 1 99 ? 0.768 1.611 7.652 1 96.38 99 ASP A N 1
ATOM 796 C CA . ASP A 1 99 ? 0.933 0.572 8.664 1 96.38 99 ASP A CA 1
ATOM 797 C C . ASP A 1 99 ? 0.739 1.139 10.07 1 96.38 99 ASP A C 1
ATOM 799 O O . ASP A 1 99 ? 0.137 0.49 10.93 1 96.38 99 ASP A O 1
ATOM 803 N N . LEU A 1 100 ? 1.253 2.309 10.297 1 97.44 100 LEU A N 1
ATOM 804 C CA . LEU A 1 100 ? 1.094 2.973 11.586 1 97.44 100 LEU A CA 1
ATOM 805 C C . LEU A 1 100 ? -0.375 3.271 11.867 1 97.44 100 LEU A C 1
ATOM 807 O O . LEU A 1 100 ? -0.852 3.076 12.984 1 97.44 100 LEU A O 1
ATOM 811 N N . ASN A 1 101 ? -1.066 3.781 10.859 1 97.69 101 ASN A N 1
ATOM 812 C CA . ASN A 1 101 ? -2.496 4.047 10.992 1 97.69 101 ASN A CA 1
ATOM 813 C C . ASN A 1 101 ? -3.27 2.779 11.344 1 97.69 101 ASN A C 1
ATOM 815 O O . ASN A 1 101 ? -4.141 2.799 12.211 1 97.69 101 ASN A O 1
ATOM 819 N N . ASP A 1 102 ? -2.961 1.729 10.703 1 96.5 102 ASP A N 1
ATOM 820 C CA . ASP A 1 102 ? -3.637 0.462 10.961 1 96.5 102 ASP A CA 1
ATOM 821 C C . ASP A 1 102 ? -3.42 0.009 12.406 1 96.5 102 ASP A C 1
ATOM 823 O O . ASP A 1 102 ? -4.352 -0.467 13.062 1 96.5 102 ASP A O 1
ATOM 827 N N . ALA A 1 103 ? -2.158 0.128 12.828 1 96.81 103 ALA A N 1
ATOM 828 C CA . ALA A 1 103 ? -1.844 -0.234 14.211 1 96.81 103 ALA A CA 1
ATOM 829 C C . ALA A 1 103 ? -2.627 0.63 15.195 1 96.81 103 ALA A C 1
ATOM 831 O O . ALA A 1 103 ? -3.068 0.147 16.234 1 96.81 103 ALA A O 1
ATOM 832 N N . TYR A 1 104 ? -2.799 1.88 14.883 1 97.94 104 TYR A N 1
ATOM 833 C CA . TYR A 1 104 ? -3.564 2.787 15.734 1 97.94 104 TYR A CA 1
ATOM 834 C C . TYR A 1 104 ? -5.016 2.332 15.852 1 97.94 104 TYR A C 1
ATOM 836 O O . TYR A 1 104 ? -5.562 2.266 16.953 1 97.94 104 TYR A O 1
ATOM 844 N N . PHE A 1 105 ? -5.598 2.049 14.68 1 96.06 105 PHE A N 1
ATOM 845 C CA . PHE A 1 105 ? -7.008 1.687 14.68 1 96.06 105 PHE A CA 1
ATOM 846 C C . PHE A 1 105 ? -7.227 0.362 15.398 1 96.06 105 PHE A C 1
ATOM 848 O O . PHE A 1 105 ? -8.234 0.181 16.094 1 96.06 105 PHE A O 1
ATOM 855 N N . LYS A 1 106 ? -6.289 -0.57 15.242 1 94.88 106 LYS A N 1
ATOM 856 C CA . LYS A 1 106 ? -6.359 -1.818 16 1 94.88 106 LYS A CA 1
ATOM 857 C C . LYS A 1 106 ? -6.355 -1.555 17.5 1 94.88 106 LYS A C 1
ATOM 859 O O . LYS A 1 106 ? -7.125 -2.164 18.25 1 94.88 106 LYS A O 1
ATOM 864 N N . ALA A 1 107 ? -5.488 -0.654 17.969 1 97.5 107 ALA A N 1
ATOM 865 C CA . ALA A 1 107 ? -5.406 -0.293 19.391 1 97.5 107 ALA A CA 1
ATOM 866 C C . ALA A 1 107 ? -6.66 0.444 19.828 1 97.5 107 ALA A C 1
ATOM 868 O O . ALA A 1 107 ? -7.195 0.17 20.906 1 97.5 107 ALA A O 1
ATOM 869 N N . PHE A 1 108 ? -7.113 1.341 18.984 1 96.69 108 PHE A N 1
ATOM 870 C CA . PHE A 1 108 ? -8.25 2.193 19.297 1 96.69 108 PHE A CA 1
ATOM 871 C C . PHE A 1 108 ? -9.516 1.361 19.5 1 96.69 108 PHE A C 1
ATOM 873 O O . PHE A 1 108 ? -10.328 1.656 20.375 1 96.69 108 PHE A O 1
ATOM 880 N N . PHE A 1 109 ? -9.711 0.271 18.75 1 95.12 109 PHE A N 1
ATOM 881 C CA . PHE A 1 109 ? -10.93 -0.528 18.797 1 95.12 109 PHE A CA 1
ATOM 882 C C . PHE A 1 109 ? -10.742 -1.745 19.703 1 95.12 109 PHE A C 1
ATOM 884 O O . PHE A 1 109 ? -11.664 -2.549 19.859 1 95.12 109 PHE A O 1
ATOM 891 N N . SER A 1 110 ? -9.594 -1.909 20.281 1 95.81 110 SER A N 1
ATOM 892 C CA . SER A 1 110 ? -9.297 -3.027 21.172 1 95.81 110 SER A CA 1
ATOM 893 C C . SER A 1 110 ? -10.117 -2.945 22.453 1 95.81 110 SER A C 1
ATOM 895 O O . SER A 1 110 ? -10.414 -1.851 22.938 1 95.81 110 SER A O 1
ATOM 897 N N . PRO A 1 111 ? -10.477 -4.121 23 1 96.5 111 PRO A N 1
ATOM 898 C CA . PRO A 1 111 ? -11.133 -4.102 24.312 1 96.5 111 PRO A CA 1
ATOM 899 C C . PRO A 1 111 ? -10.273 -3.447 25.391 1 96.5 111 PRO A C 1
ATOM 901 O O . PRO A 1 111 ? -10.797 -2.969 26.391 1 96.5 111 PRO A O 1
ATOM 904 N N . ASN A 1 112 ? -9.023 -3.459 25.266 1 97.5 112 ASN A N 1
ATOM 905 C CA . ASN A 1 112 ? -8.07 -2.797 26.156 1 97.5 112 ASN A CA 1
ATOM 906 C C . ASN A 1 112 ? -7.523 -1.514 25.531 1 97.5 112 ASN A C 1
ATOM 908 O O . ASN A 1 112 ? -6.312 -1.303 25.5 1 97.5 112 ASN A O 1
ATOM 912 N N . LYS A 1 113 ? -8.414 -0.644 25.109 1 97.56 113 LYS A N 1
ATOM 913 C CA . LYS A 1 113 ? -8.102 0.526 24.297 1 97.56 113 LYS A CA 1
ATOM 914 C C . LYS A 1 113 ? -7.016 1.38 24.938 1 97.56 113 LYS A C 1
ATOM 916 O O . LYS A 1 113 ? -5.988 1.661 24.328 1 97.56 113 LYS A O 1
ATOM 921 N N . ASP A 1 114 ? -7.223 1.819 26.203 1 97.69 114 ASP A N 1
ATOM 922 C CA . ASP A 1 114 ? -6.309 2.752 26.859 1 97.69 114 ASP A CA 1
ATOM 923 C C . ASP A 1 114 ? -4.902 2.168 26.953 1 97.69 114 ASP A C 1
ATOM 925 O O . ASP A 1 114 ? -3.922 2.84 26.625 1 97.69 114 ASP A O 1
ATOM 929 N N . GLU A 1 115 ? -4.797 0.955 27.344 1 98.25 115 GLU A N 1
ATOM 930 C CA . GLU A 1 115 ? -3.504 0.289 27.469 1 98.25 115 GLU A CA 1
ATOM 931 C C . GLU A 1 115 ? -2.857 0.089 26.094 1 98.25 115 GLU A C 1
ATOM 933 O O . GLU A 1 115 ? -1.653 0.299 25.938 1 98.25 115 GLU A O 1
ATOM 938 N N . ASP A 1 116 ? -3.646 -0.294 25.141 1 98.12 116 ASP A N 1
ATOM 939 C CA . ASP A 1 116 ? -3.115 -0.591 23.828 1 98.12 116 ASP A CA 1
ATOM 940 C C . ASP A 1 116 ? -2.688 0.687 23.109 1 98.12 116 ASP A C 1
ATOM 942 O O . ASP A 1 116 ? -1.721 0.681 22.344 1 98.12 116 ASP A O 1
ATOM 946 N N . LEU A 1 117 ? -3.4 1.75 23.328 1 98 117 LEU A N 1
ATOM 947 C CA . LEU A 1 117 ? -2.994 3.027 22.766 1 98 117 LEU A CA 1
ATOM 948 C C . LEU A 1 117 ? -1.697 3.521 23.391 1 98 117 LEU A C 1
ATOM 950 O O . LEU A 1 117 ? -0.849 4.098 22.703 1 98 117 LEU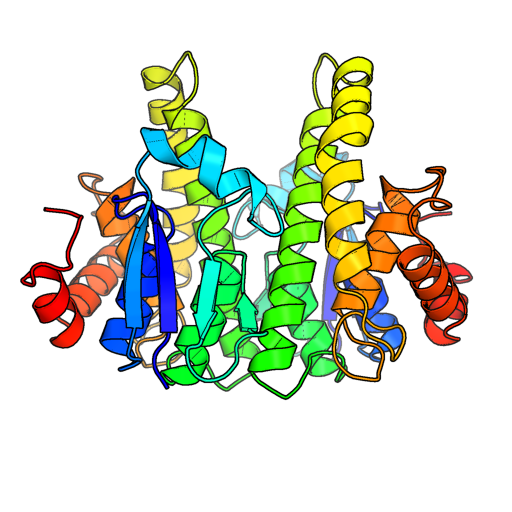 A O 1
ATOM 954 N N . LYS A 1 118 ? -1.592 3.342 24.672 1 97.94 118 LYS A N 1
ATOM 955 C CA . LYS A 1 118 ? -0.335 3.693 25.328 1 97.94 118 LYS A CA 1
ATOM 956 C C . LYS A 1 118 ? 0.837 2.934 24.703 1 97.94 118 LYS A C 1
ATOM 958 O O . LYS A 1 118 ? 1.876 3.523 24.406 1 97.94 118 LYS A O 1
ATOM 963 N N . LYS A 1 119 ? 0.689 1.66 24.516 1 98.12 119 LYS A N 1
ATOM 964 C CA . LYS A 1 119 ? 1.721 0.826 23.906 1 98.12 119 LYS A CA 1
ATOM 965 C C . LYS A 1 119 ? 2.025 1.28 22.484 1 98.12 119 LYS A C 1
ATOM 967 O O . LYS A 1 119 ? 3.182 1.261 22.047 1 98.12 119 LYS A O 1
ATOM 972 N N . TYR A 1 120 ? 0.958 1.684 21.844 1 98.19 120 TYR A N 1
ATOM 973 C CA . TYR A 1 120 ? 1.109 2.174 20.469 1 98.19 120 TYR A CA 1
ATOM 974 C C . TYR A 1 120 ? 1.983 3.422 20.438 1 98.19 120 TYR A C 1
ATOM 976 O O . TYR A 1 120 ? 2.93 3.5 19.656 1 98.19 120 TYR A O 1
ATOM 984 N N . TYR A 1 121 ? 1.715 4.387 21.219 1 97.75 121 TYR A N 1
ATOM 985 C CA . TYR A 1 121 ? 2.418 5.664 21.188 1 97.75 121 TYR A CA 1
ATOM 986 C C . TYR A 1 121 ? 3.844 5.52 21.703 1 97.75 121 TYR A C 1
ATOM 988 O O . TYR A 1 121 ? 4.762 6.168 21.203 1 97.75 121 TYR A O 1
ATOM 996 N N . GLU A 1 122 ? 4.043 4.625 22.641 1 96.31 122 GLU A N 1
ATOM 997 C CA . GLU A 1 122 ? 5.359 4.414 23.234 1 96.31 122 GLU A CA 1
ATOM 998 C C . GLU A 1 122 ? 6.211 3.48 22.375 1 96.31 122 GLU A C 1
ATOM 1000 O O . GLU A 1 122 ? 7.43 3.41 22.547 1 96.31 122 GLU A O 1
ATOM 1005 N N . GLY A 1 123 ? 5.629 2.811 21.484 1 96.31 123 GLY A N 1
ATOM 1006 C CA . GLY A 1 123 ? 6.316 1.825 20.656 1 96.31 123 GLY A CA 1
ATOM 1007 C C . GLY A 1 123 ? 6.371 2.203 19.188 1 96.31 123 GLY A C 1
ATOM 1008 O O . GLY A 1 123 ? 7.207 3.012 18.781 1 96.31 123 GLY A O 1
ATOM 1009 N N . PRO A 1 124 ? 5.348 1.646 18.516 1 97.12 124 PRO A N 1
ATOM 1010 C CA . PRO A 1 124 ? 5.438 1.807 17.062 1 97.12 124 PRO A CA 1
ATOM 1011 C C . PRO A 1 124 ? 5.41 3.27 16.625 1 97.12 124 PRO A C 1
ATOM 1013 O O . PRO A 1 124 ? 6.105 3.65 15.68 1 97.12 124 PRO A O 1
ATOM 1016 N N . PHE A 1 125 ? 4.613 4.082 17.203 1 98.19 125 PHE A N 1
ATOM 1017 C CA . PHE A 1 125 ? 4.492 5.48 16.812 1 98.19 125 PHE A CA 1
ATOM 1018 C C . PHE A 1 125 ? 5.824 6.203 16.953 1 98.19 125 PHE A C 1
ATOM 1020 O O . PHE A 1 125 ? 6.316 6.82 16.016 1 98.19 125 PHE A O 1
ATOM 1027 N N . GLY A 1 126 ? 6.406 6.109 18.125 1 97.56 126 GLY A N 1
ATOM 1028 C CA . GLY A 1 126 ? 7.691 6.746 18.375 1 97.56 126 GLY A CA 1
ATOM 1029 C C . GLY A 1 126 ? 8.805 6.191 17.5 1 97.56 126 GLY A C 1
ATOM 1030 O O . GLY A 1 126 ? 9.641 6.941 17 1 97.56 126 GLY A O 1
ATOM 1031 N N . GLN A 1 127 ? 8.828 4.898 17.328 1 96.69 127 GLN A N 1
ATOM 1032 C CA . GLN A 1 127 ? 9.859 4.238 16.547 1 96.69 127 GLN A CA 1
ATOM 1033 C C . GLN A 1 127 ? 9.82 4.703 15.094 1 96.69 127 GLN A C 1
ATOM 1035 O O . GLN A 1 127 ? 10.859 4.992 14.5 1 96.69 127 GLN A O 1
ATOM 1040 N N . ILE A 1 128 ? 8.648 4.777 14.562 1 98.12 128 ILE A N 1
ATOM 1041 C CA . ILE A 1 128 ? 8.5 5.137 13.156 1 98.12 128 ILE A CA 1
ATOM 1042 C C . ILE A 1 128 ? 8.805 6.621 12.969 1 98.12 128 ILE A C 1
ATOM 1044 O O . ILE A 1 128 ? 9.414 7.012 11.969 1 98.12 128 ILE A O 1
ATOM 1048 N N . LEU A 1 129 ? 8.375 7.461 13.891 1 98.5 129 LEU A N 1
ATOM 1049 C CA . LEU A 1 129 ? 8.703 8.875 13.773 1 98.5 129 LEU A CA 1
ATOM 1050 C C . LEU A 1 129 ? 10.219 9.086 13.805 1 98.5 129 LEU A C 1
ATOM 1052 O O . LEU A 1 129 ? 10.742 9.93 13.07 1 98.5 129 LEU A O 1
ATOM 1056 N N . LYS A 1 130 ? 10.875 8.336 14.625 1 98 130 LYS A N 1
ATOM 1057 C CA . LYS A 1 130 ? 12.328 8.422 14.672 1 98 130 LYS A CA 1
ATOM 1058 C C . LYS A 1 130 ? 12.945 8.047 13.328 1 98 130 LYS A C 1
ATOM 1060 O O . LYS A 1 130 ? 13.875 8.711 12.859 1 98 130 LYS A O 1
ATOM 1065 N N . ALA A 1 131 ? 12.445 7.023 12.758 1 98 131 ALA A N 1
ATOM 1066 C CA . ALA A 1 131 ? 12.945 6.586 11.461 1 98 131 ALA A CA 1
ATOM 1067 C C . ALA A 1 131 ? 12.664 7.633 10.383 1 98 131 ALA A C 1
ATOM 1069 O O . ALA A 1 131 ? 13.547 7.965 9.586 1 98 131 ALA A O 1
ATOM 1070 N N . LEU A 1 132 ? 11.414 8.18 10.359 1 98.62 132 LEU A N 1
ATOM 1071 C CA . LEU A 1 132 ? 11.023 9.156 9.352 1 98.62 132 LEU A CA 1
ATOM 1072 C C . LEU A 1 132 ? 11.812 10.453 9.516 1 98.62 132 LEU A C 1
ATOM 1074 O O . LEU A 1 132 ? 12.117 11.125 8.531 1 98.62 132 LEU A O 1
ATOM 1078 N N . GLU A 1 133 ? 12.125 10.82 10.742 1 98.75 133 GLU A N 1
ATOM 1079 C CA . GLU A 1 133 ? 12.945 12 11.023 1 98.75 133 GLU A CA 1
ATOM 1080 C C . GLU A 1 133 ? 14.266 11.953 10.266 1 98.75 133 GLU A C 1
ATOM 1082 O O . GLU A 1 133 ? 14.734 12.977 9.758 1 98.75 133 GLU A O 1
ATOM 1087 N N . LYS A 1 134 ? 14.812 10.758 10.133 1 97.69 134 LYS A N 1
ATOM 1088 C CA . LYS A 1 134 ? 16.094 10.578 9.461 1 97.69 134 LYS A CA 1
ATOM 1089 C C . LYS A 1 134 ? 15.938 10.664 7.945 1 97.69 134 LYS A C 1
ATOM 1091 O O . LYS A 1 134 ? 16.922 10.875 7.227 1 97.69 134 LYS A O 1
ATOM 1096 N N . GLU A 1 135 ? 14.734 10.516 7.5 1 97.94 135 GLU A N 1
ATOM 1097 C CA . GLU A 1 135 ? 14.508 10.422 6.062 1 97.94 135 GLU A CA 1
ATOM 1098 C C . GLU A 1 135 ? 14.242 11.797 5.453 1 97.94 135 GLU A C 1
ATOM 1100 O O . GLU A 1 135 ? 14.289 11.961 4.234 1 97.94 135 GLU A O 1
ATOM 1105 N N . VAL A 1 136 ? 13.852 12.797 6.277 1 98.62 136 VAL A N 1
ATOM 1106 C CA . VAL A 1 136 ? 13.57 14.133 5.746 1 98.62 136 VAL A CA 1
ATOM 1107 C C . VAL A 1 136 ? 14.82 14.703 5.094 1 98.62 136 VAL A C 1
ATOM 1109 O O . VAL A 1 136 ? 15.898 14.695 5.691 1 98.62 136 VAL A O 1
ATOM 1112 N N . LYS A 1 137 ? 14.656 15.172 3.869 1 98 137 LYS A N 1
ATOM 1113 C CA . LYS A 1 137 ? 15.781 15.672 3.086 1 98 137 LYS A CA 1
ATOM 1114 C C . LYS A 1 137 ? 16.172 17.078 3.527 1 98 137 LYS A C 1
ATOM 1116 O O . LYS A 1 137 ? 15.414 17.766 4.215 1 98 137 LYS A O 1
ATOM 1121 N N . PRO A 1 138 ? 17.344 17.484 3.096 1 97.69 138 PRO A N 1
ATOM 1122 C CA . PRO A 1 138 ? 17.766 18.859 3.404 1 97.69 138 PRO A CA 1
ATOM 1123 C C . PRO A 1 138 ? 16.781 19.906 2.881 1 97.69 138 PRO A C 1
ATOM 1125 O O . PRO A 1 138 ? 16.656 21 3.453 1 97.69 138 PRO A O 1
ATOM 1128 N N . SER A 1 139 ? 16.062 19.609 1.841 1 97.88 139 SER A N 1
ATOM 1129 C CA . SER A 1 139 ? 15.062 20.5 1.283 1 97.88 139 SER A CA 1
ATOM 1130 C C . SER A 1 139 ? 13.93 20.75 2.279 1 97.88 139 SER A C 1
ATOM 1132 O O . SER A 1 139 ? 13.156 21.688 2.125 1 97.88 139 SER A O 1
ATOM 1134 N N . GLY A 1 140 ? 13.797 19.828 3.242 1 98.44 140 GLY A N 1
ATOM 1135 C CA . GLY A 1 140 ? 12.719 19.906 4.211 1 98.44 140 GLY A CA 1
ATOM 1136 C C . GLY A 1 140 ? 11.555 19 3.887 1 98.44 140 GLY A C 1
ATOM 1137 O O . GLY A 1 140 ? 10.602 18.891 4.668 1 98.44 140 GLY A O 1
ATOM 1138 N N . PHE A 1 141 ? 11.633 18.328 2.73 1 98.75 141 PHE A N 1
ATOM 1139 C CA . PHE A 1 141 ? 10.594 17.391 2.316 1 98.75 141 PHE A CA 1
ATOM 1140 C C . PHE A 1 141 ? 11.078 15.953 2.398 1 98.75 141 PHE A C 1
ATOM 1142 O O . PHE A 1 141 ? 12.273 15.703 2.58 1 98.75 141 PHE A O 1
ATOM 1149 N N . LEU A 1 142 ? 10.141 15.016 2.354 1 98.56 142 LEU A N 1
ATOM 1150 C CA . LEU A 1 142 ? 10.5 13.602 2.453 1 98.56 142 LEU A CA 1
ATOM 1151 C C . LEU A 1 142 ? 11.211 13.133 1.19 1 98.56 142 LEU A C 1
ATOM 1153 O O . LEU A 1 142 ? 12.086 12.266 1.251 1 98.56 142 LEU A O 1
ATOM 1157 N N . VAL A 1 143 ? 10.727 13.641 0.046 1 97.69 143 VAL A N 1
ATOM 1158 C CA . VAL A 1 143 ? 11.32 13.266 -1.229 1 97.69 143 VAL A CA 1
ATOM 1159 C C . VAL A 1 143 ? 11.562 14.516 -2.078 1 97.69 143 VAL A C 1
ATOM 1161 O O . VAL A 1 143 ? 10.734 15.43 -2.09 1 97.69 143 VAL A O 1
ATOM 1164 N N . GLY A 1 144 ? 12.672 14.555 -2.768 1 95.88 144 GLY A N 1
ATOM 1165 C CA . GLY A 1 144 ? 12.961 15.641 -3.686 1 95.88 144 GLY A CA 1
ATOM 1166 C C . GLY A 1 144 ? 13.039 17 -2.998 1 95.88 144 GLY A C 1
ATOM 1167 O O . GLY A 1 144 ? 13.508 17.094 -1.862 1 95.88 144 GLY A O 1
ATOM 1168 N N . ASP A 1 145 ? 12.617 18.047 -3.793 1 96.94 145 ASP A N 1
ATOM 1169 C CA . ASP A 1 145 ? 12.805 19.406 -3.301 1 96.94 145 ASP A CA 1
ATOM 1170 C C . ASP A 1 145 ? 11.477 20.156 -3.264 1 96.94 145 ASP A C 1
ATOM 1172 O O . ASP A 1 145 ? 11.461 21.391 -3.176 1 96.94 145 ASP A O 1
ATOM 1176 N N . SER A 1 146 ? 10.453 19.406 -3.389 1 97.12 146 SER A N 1
ATOM 1177 C CA . SER A 1 146 ? 9.133 20.031 -3.373 1 97.12 146 SER A CA 1
ATOM 1178 C C . SER A 1 146 ? 8.109 19.141 -2.697 1 97.12 146 SER A C 1
ATOM 1180 O O . SER A 1 146 ? 8.375 17.953 -2.451 1 97.12 146 SER A O 1
ATOM 1182 N N . LEU A 1 147 ? 6.953 19.719 -2.393 1 98.5 147 LEU A N 1
ATOM 1183 C CA . LEU A 1 147 ? 5.852 19.031 -1.725 1 98.5 147 LEU A CA 1
ATOM 1184 C C . LEU A 1 147 ? 5.328 17.891 -2.582 1 98.5 147 LEU A C 1
ATOM 1186 O O . LEU A 1 147 ? 5.094 18.062 -3.781 1 98.5 147 LEU A O 1
ATOM 1190 N N . THR A 1 148 ? 5.215 16.719 -2.008 1 98.75 148 THR A N 1
ATOM 1191 C CA . THR A 1 148 ? 4.605 15.57 -2.674 1 98.75 148 THR A CA 1
ATOM 1192 C C . THR A 1 148 ? 3.473 14.992 -1.825 1 98.75 148 THR A C 1
ATOM 1194 O O . THR A 1 148 ? 3.225 15.461 -0.711 1 98.75 148 THR A O 1
ATOM 1197 N N . TRP A 1 149 ? 2.838 13.906 -2.293 1 98.88 149 TRP A N 1
ATOM 1198 C CA . TRP A 1 149 ? 1.753 13.258 -1.565 1 98.88 149 TRP A CA 1
ATOM 1199 C C . TRP A 1 149 ? 2.262 12.633 -0.269 1 98.88 149 TRP A C 1
ATOM 1201 O O . TRP A 1 149 ? 1.517 12.523 0.708 1 98.88 149 TRP A O 1
ATOM 1211 N N . ALA A 1 150 ? 3.506 12.242 -0.21 1 98.94 150 ALA A N 1
ATOM 1212 C CA . ALA A 1 150 ? 4.062 11.633 0.999 1 98.94 150 ALA A CA 1
ATOM 1213 C C . ALA A 1 150 ? 4.082 12.633 2.15 1 98.94 150 ALA A C 1
ATOM 1215 O O . ALA A 1 150 ? 3.805 12.273 3.297 1 98.94 150 ALA A O 1
ATOM 1216 N N . ASP A 1 151 ? 4.426 13.867 1.856 1 98.94 151 ASP A N 1
ATOM 1217 C CA . ASP A 1 151 ? 4.422 14.906 2.881 1 98.94 151 ASP A CA 1
ATOM 1218 C C . ASP A 1 151 ? 3.014 15.133 3.43 1 98.94 151 ASP A C 1
ATOM 1220 O O . ASP A 1 151 ? 2.84 15.383 4.625 1 98.94 151 ASP A O 1
ATOM 1224 N N . LEU A 1 152 ? 2.066 15.07 2.555 1 98.94 152 LEU A N 1
ATOM 1225 C CA . LEU A 1 152 ? 0.684 15.297 2.959 1 98.94 152 LEU A CA 1
ATOM 1226 C C . LEU A 1 152 ? 0.177 14.148 3.83 1 98.94 152 LEU A C 1
ATOM 1228 O O . LEU A 1 152 ? -0.599 14.367 4.762 1 98.94 152 LEU A O 1
ATOM 1232 N N . PHE A 1 153 ? 0.589 12.898 3.559 1 98.81 153 PHE A N 1
ATOM 1233 C CA . PHE A 1 153 ? 0.268 11.773 4.426 1 98.81 153 PHE A CA 1
ATOM 1234 C C . PHE A 1 153 ? 0.876 11.961 5.809 1 98.81 153 PHE A C 1
ATOM 1236 O O . PHE A 1 153 ? 0.229 11.688 6.82 1 98.81 153 PHE A O 1
ATOM 1243 N N . LEU A 1 154 ? 2.115 12.398 5.805 1 98.88 154 LEU A N 1
ATOM 1244 C CA . LEU A 1 154 ? 2.779 12.648 7.078 1 98.88 154 LEU A CA 1
ATOM 1245 C C . LEU A 1 154 ? 2.066 13.75 7.859 1 98.88 154 LEU A C 1
ATOM 1247 O O . LEU A 1 154 ? 1.863 13.625 9.07 1 98.88 154 LEU A O 1
ATOM 1251 N N . PHE A 1 155 ? 1.728 14.797 7.16 1 98.88 155 PHE A N 1
ATOM 1252 C CA . PHE A 1 155 ? 0.99 15.891 7.789 1 98.88 155 PHE A CA 1
ATOM 1253 C C . PHE A 1 155 ? -0.315 15.383 8.391 1 98.88 155 PHE A C 1
ATOM 1255 O O . PHE A 1 155 ? -0.66 15.742 9.523 1 98.88 155 PHE A O 1
ATOM 1262 N N . ASP A 1 156 ? -1.047 14.602 7.629 1 98.69 156 ASP A N 1
ATOM 1263 C CA . ASP A 1 156 ? -2.303 14.031 8.109 1 98.69 156 ASP A CA 1
ATOM 1264 C C . ASP A 1 156 ? -2.084 13.203 9.375 1 98.69 156 ASP A C 1
ATOM 1266 O O . ASP A 1 156 ? -2.842 13.32 10.344 1 98.69 156 ASP A O 1
ATOM 1270 N N . LEU A 1 157 ? -1.039 12.344 9.383 1 98.56 157 LEU A N 1
ATOM 1271 C CA . LEU A 1 157 ? -0.71 11.531 10.547 1 98.56 157 LEU A CA 1
ATOM 1272 C C . LEU A 1 157 ? -0.458 12.414 11.766 1 98.56 157 LEU A C 1
ATOM 1274 O O . LEU A 1 157 ? -1.042 12.188 12.828 1 98.56 157 LEU A O 1
ATOM 1278 N N . LEU A 1 158 ? 0.417 13.422 11.594 1 98.5 158 LEU A N 1
ATOM 1279 C CA . LEU A 1 158 ? 0.863 14.25 12.703 1 98.5 158 LEU A CA 1
ATOM 1280 C C . LEU A 1 158 ? -0.266 15.148 13.203 1 98.5 158 LEU A C 1
ATOM 1282 O O . LEU A 1 158 ? -0.332 15.477 14.391 1 98.5 158 LEU A O 1
ATOM 1286 N N . SER A 1 159 ? -1.181 15.508 12.312 1 97.94 159 SER A N 1
ATOM 1287 C CA . SER A 1 159 ? -2.275 16.406 12.656 1 97.94 159 SER A CA 1
ATOM 1288 C C . SER A 1 159 ? -3.484 15.633 13.172 1 97.94 159 SER A C 1
ATOM 1290 O O . SER A 1 159 ? -4.395 16.219 13.766 1 97.94 159 SER A O 1
ATOM 1292 N N . GLY A 1 160 ? -3.549 14.383 12.922 1 97.12 160 GLY A N 1
ATOM 1293 C CA . GLY A 1 160 ? -4.617 13.516 13.398 1 97.12 160 GLY A CA 1
ATOM 1294 C C . GLY A 1 160 ? -4.199 12.633 14.562 1 97.12 160 GLY A C 1
ATOM 1295 O O . GLY A 1 160 ? -4.152 13.094 15.703 1 97.12 160 GLY A O 1
ATOM 1296 N N . ILE A 1 161 ? -3.74 11.453 14.25 1 96.5 161 ILE A N 1
ATOM 1297 C CA . ILE A 1 161 ? -3.332 10.438 15.211 1 96.5 161 ILE A CA 1
ATOM 1298 C C . ILE A 1 161 ? -2.207 10.984 16.094 1 96.5 161 ILE A C 1
ATOM 1300 O O . ILE A 1 161 ? -2.121 10.656 17.281 1 96.5 161 ILE A O 1
ATOM 1304 N N . GLY A 1 162 ? -1.4 11.828 15.578 1 96.69 162 GLY A N 1
ATOM 1305 C CA . GLY A 1 162 ? -0.27 12.383 16.297 1 96.69 162 GLY A CA 1
ATOM 1306 C C . GLY A 1 162 ? -0.588 13.703 16.984 1 96.69 162 GLY A C 1
ATOM 1307 O O . GLY A 1 162 ? 0.294 14.336 17.562 1 96.69 162 GLY A O 1
ATOM 1308 N N . LYS A 1 163 ? -1.843 14.109 16.859 1 95 163 LYS A N 1
ATOM 1309 C CA . LYS A 1 163 ? -2.217 15.375 17.484 1 95 163 LYS A CA 1
ATOM 1310 C C . LYS A 1 163 ? -1.956 15.352 18.984 1 95 163 LYS A C 1
ATOM 1312 O O . LYS A 1 163 ? -2.311 14.383 19.672 1 95 163 LYS A O 1
ATOM 1317 N N . GLY A 1 164 ? -1.299 16.344 19.469 1 94 164 GLY A N 1
ATOM 1318 C CA . GLY A 1 164 ? -1.039 16.453 20.906 1 94 164 GLY A CA 1
ATOM 1319 C C . GLY A 1 164 ? 0.271 15.805 21.312 1 94 164 GLY A C 1
ATOM 1320 O O . GLY A 1 164 ? 0.704 15.953 22.469 1 94 164 GLY A O 1
ATOM 1321 N N . GLN A 1 165 ? 0.836 14.969 20.438 1 96.25 165 GLN A N 1
ATOM 1322 C CA . GLN A 1 165 ? 2.129 14.359 20.75 1 96.25 165 GLN A CA 1
ATOM 1323 C C . GLN A 1 165 ? 3.246 15.398 20.703 1 96.25 165 GLN A C 1
ATOM 1325 O O . GLN A 1 165 ? 3.197 16.344 19.891 1 96.25 165 GLN A O 1
ATOM 1330 N N . ASP A 1 166 ? 4.199 15.234 21.547 1 96.56 166 ASP A N 1
ATOM 1331 C CA . ASP A 1 166 ? 5.367 16.109 21.594 1 96.56 166 ASP A CA 1
ATOM 1332 C C . ASP A 1 166 ? 6.32 15.805 20.438 1 96.56 166 ASP A C 1
ATOM 1334 O O . ASP A 1 166 ? 6.863 14.703 20.359 1 96.56 166 ASP A O 1
ATOM 1338 N N . LEU A 1 167 ? 6.551 16.75 19.547 1 98 167 LEU A N 1
ATOM 1339 C CA . LEU A 1 167 ? 7.406 16.547 18.391 1 98 167 LEU A CA 1
ATOM 1340 C C . LEU A 1 167 ? 8.789 17.156 18.609 1 98 167 LEU A C 1
ATOM 1342 O O . LEU A 1 167 ? 9.578 17.266 17.672 1 98 167 LEU A O 1
ATOM 1346 N N . SER A 1 168 ? 9.117 17.562 19.828 1 97.81 168 SER A N 1
ATOM 1347 C CA . SER A 1 168 ? 10.391 18.219 20.109 1 97.81 168 SER A CA 1
ATOM 1348 C C . SER A 1 168 ? 11.57 17.312 19.766 1 97.81 168 SER A C 1
ATOM 1350 O O . SER A 1 168 ? 12.633 17.812 19.375 1 97.81 168 SER A O 1
ATOM 1352 N N . ALA A 1 169 ? 11.438 16.031 19.891 1 97.56 169 ALA A N 1
ATOM 1353 C CA . ALA A 1 169 ? 12.492 15.07 19.578 1 97.56 169 ALA A CA 1
ATOM 1354 C C . ALA A 1 169 ? 12.609 14.852 18.062 1 97.56 169 ALA A C 1
ATOM 1356 O O . ALA A 1 169 ? 13.539 14.195 17.594 1 97.56 169 ALA A O 1
ATOM 1357 N N . TYR A 1 170 ? 11.672 15.461 17.297 1 98.56 170 TYR A N 1
ATOM 1358 C CA . TYR A 1 170 ? 11.586 15.305 15.844 1 98.56 170 TYR A CA 1
ATOM 1359 C C . TYR A 1 170 ? 11.492 16.656 15.156 1 98.56 170 TYR A C 1
ATOM 1361 O O . TYR A 1 170 ? 10.508 16.953 14.477 1 98.56 170 TYR A O 1
ATOM 1369 N N . PRO A 1 171 ? 12.539 17.406 15.211 1 98.62 171 PRO A N 1
ATOM 1370 C CA . PRO A 1 171 ? 12.445 18.781 14.734 1 98.62 171 PRO A CA 1
ATOM 1371 C C . PRO A 1 171 ? 12.203 18.875 13.227 1 98.62 171 PRO A C 1
ATOM 1373 O O . PRO A 1 171 ? 11.547 19.812 12.758 1 98.62 171 PRO A O 1
ATOM 1376 N N . LYS A 1 172 ? 12.789 18.016 12.43 1 98.81 172 LYS A N 1
ATOM 1377 C CA . LYS A 1 172 ? 12.555 18.062 10.984 1 98.81 172 LYS A CA 1
ATOM 1378 C C . LYS A 1 172 ? 11.102 17.766 10.648 1 98.81 172 LYS A C 1
ATOM 1380 O O . LYS A 1 172 ? 10.508 18.406 9.773 1 98.81 172 LYS A O 1
ATOM 1385 N N . LEU A 1 173 ? 10.508 16.781 11.367 1 98.88 173 LEU A N 1
ATOM 1386 C CA . LEU A 1 173 ? 9.102 16.453 11.156 1 98.88 173 LEU A CA 1
ATOM 1387 C C . LEU A 1 173 ? 8.203 17.609 11.57 1 98.88 173 LEU A C 1
ATOM 1389 O O . LEU A 1 173 ? 7.223 17.922 10.898 1 98.88 173 LEU A O 1
ATOM 1393 N N . ALA A 1 174 ? 8.539 18.203 12.711 1 98.69 174 ALA A N 1
ATOM 1394 C CA . ALA A 1 174 ? 7.785 19.359 13.18 1 98.69 174 ALA A CA 1
ATOM 1395 C C . ALA A 1 174 ? 7.82 20.484 12.148 1 98.69 174 ALA A C 1
ATOM 1397 O O . ALA A 1 174 ? 6.793 21.109 11.867 1 98.69 174 ALA A O 1
ATOM 1398 N N . ALA A 1 175 ? 8.984 20.719 11.617 1 98.75 175 ALA A N 1
ATOM 1399 C CA . ALA A 1 175 ? 9.141 21.781 10.617 1 98.75 175 ALA A CA 1
ATOM 1400 C C . ALA A 1 175 ? 8.359 21.453 9.352 1 98.75 175 ALA A C 1
ATOM 1402 O O . ALA A 1 175 ? 7.754 22.344 8.742 1 98.75 175 ALA A O 1
ATOM 1403 N N . LEU A 1 176 ? 8.406 20.219 8.906 1 98.81 176 LEU A N 1
ATOM 1404 C CA . LEU A 1 176 ? 7.664 19.797 7.723 1 98.81 176 LEU A CA 1
ATOM 1405 C C . LEU A 1 176 ? 6.164 19.969 7.93 1 98.81 176 LEU A C 1
ATOM 1407 O O . LEU A 1 176 ? 5.461 20.453 7.035 1 98.81 176 LEU A O 1
ATOM 1411 N N . LYS A 1 177 ? 5.727 19.578 9.078 1 98.75 177 LYS A N 1
ATOM 1412 C CA . LYS A 1 177 ? 4.316 19.766 9.414 1 98.75 177 LYS A CA 1
ATOM 1413 C C . LYS A 1 177 ? 3.918 21.234 9.289 1 98.75 177 LYS A C 1
ATOM 1415 O O . LYS A 1 177 ? 2.881 21.562 8.711 1 98.75 177 LYS A O 1
ATOM 1420 N N . GLU A 1 178 ? 4.703 22.078 9.836 1 98.44 178 GLU A N 1
ATOM 1421 C CA . GLU A 1 178 ? 4.43 23.516 9.789 1 98.44 178 GLU A CA 1
ATOM 1422 C C . GLU A 1 178 ? 4.441 24.031 8.352 1 98.44 178 GLU A C 1
ATOM 1424 O O . GLU A 1 178 ? 3.613 24.859 7.977 1 98.44 178 GLU A O 1
ATOM 1429 N N . THR A 1 179 ? 5.422 23.609 7.594 1 98.56 179 THR A N 1
ATOM 1430 C CA . THR A 1 179 ? 5.523 23.984 6.188 1 98.56 179 THR A CA 1
ATOM 1431 C C . THR A 1 179 ? 4.242 23.641 5.438 1 98.56 179 THR A C 1
ATOM 1433 O O . THR A 1 179 ? 3.707 24.453 4.691 1 98.56 179 THR A O 1
ATOM 1436 N N . VAL A 1 180 ? 3.732 22.422 5.648 1 98.75 180 VAL A N 1
ATOM 1437 C CA . VAL A 1 180 ? 2.531 21.969 4.953 1 98.75 180 VAL A CA 1
ATOM 1438 C C . VAL A 1 180 ? 1.319 22.75 5.457 1 98.75 180 VAL A C 1
ATOM 1440 O O . VAL A 1 180 ? 0.45 23.125 4.672 1 98.75 180 VAL A O 1
ATOM 1443 N N . ALA A 1 181 ? 1.287 23.016 6.762 1 98.19 181 ALA A N 1
ATOM 1444 C CA . ALA A 1 181 ? 0.173 23.75 7.348 1 98.19 181 ALA A CA 1
ATOM 1445 C C . ALA A 1 181 ? 0.069 25.156 6.75 1 98.19 181 ALA A C 1
ATOM 1447 O O . ALA A 1 181 ? -1.028 25.703 6.629 1 98.19 181 ALA A O 1
ATOM 1448 N N . LYS A 1 182 ? 1.154 25.672 6.383 1 97.88 182 LYS A N 1
ATOM 1449 C CA . LYS A 1 182 ? 1.203 27.047 5.879 1 97.88 182 LYS A CA 1
ATOM 1450 C C . LYS A 1 182 ? 0.909 27.078 4.383 1 97.88 182 LYS A C 1
ATOM 1452 O O . LYS A 1 182 ? 0.75 28.172 3.809 1 97.88 182 LYS A O 1
ATOM 1457 N N . ASN A 1 183 ? 0.943 25.922 3.73 1 98.25 183 ASN A N 1
ATOM 1458 C CA . ASN A 1 183 ? 0.507 25.891 2.338 1 98.25 183 ASN A CA 1
ATOM 1459 C C . ASN A 1 183 ? -0.875 26.516 2.172 1 98.25 183 ASN A C 1
ATOM 1461 O O . ASN A 1 183 ? -1.825 26.125 2.85 1 98.25 183 ASN A O 1
ATOM 1465 N N . PRO A 1 184 ? -1.048 27.469 1.295 1 98.25 184 PRO A N 1
ATOM 1466 C CA . PRO A 1 184 ? -2.311 28.203 1.195 1 98.25 184 PRO A CA 1
ATOM 1467 C C . PRO A 1 184 ? -3.5 27.297 0.892 1 98.25 184 PRO A C 1
ATOM 1469 O O . PRO A 1 184 ? -4.602 27.516 1.396 1 98.25 184 PRO A O 1
ATOM 1472 N N . LYS A 1 185 ? -3.32 26.344 0.111 1 98.31 185 LYS A N 1
ATOM 1473 C CA . LYS A 1 185 ? -4.414 25.438 -0.235 1 98.31 185 LYS A CA 1
ATOM 1474 C C . LYS A 1 185 ? -4.797 24.562 0.954 1 98.31 185 LYS A C 1
ATOM 1476 O O . LYS A 1 185 ? -5.973 24.234 1.141 1 98.31 185 LYS A O 1
ATOM 1481 N N . VAL A 1 186 ? -3.84 24.141 1.717 1 98.5 186 VAL A N 1
ATOM 1482 C CA . VAL A 1 186 ? -4.109 23.359 2.922 1 98.5 186 VAL A CA 1
ATOM 1483 C C . VAL A 1 186 ? -4.848 24.234 3.941 1 98.5 186 VAL A C 1
ATOM 1485 O O . VAL A 1 186 ? -5.852 23.797 4.516 1 98.5 186 VAL A O 1
ATOM 1488 N N . ALA A 1 187 ? -4.34 25.406 4.152 1 97.94 187 ALA A N 1
ATOM 1489 C CA . ALA A 1 187 ? -4.969 26.328 5.09 1 97.94 187 ALA A CA 1
ATOM 1490 C C . ALA A 1 187 ? -6.414 26.625 4.699 1 97.94 187 ALA A C 1
ATOM 1492 O O . ALA A 1 187 ? -7.312 26.594 5.543 1 97.94 187 ALA A O 1
ATOM 1493 N N . GLN A 1 188 ? -6.609 26.875 3.42 1 97.69 188 GLN A N 1
ATOM 1494 C CA . GLN A 1 188 ? -7.953 27.141 2.916 1 97.69 188 GLN A CA 1
ATOM 1495 C C . GLN A 1 188 ? -8.875 25.953 3.15 1 97.69 188 GLN A C 1
ATOM 1497 O O . GLN A 1 188 ? -10.039 26.125 3.525 1 97.69 188 GLN A O 1
ATOM 1502 N N . TYR A 1 189 ? -8.398 24.75 2.879 1 98 189 TYR A N 1
ATOM 1503 C CA . TYR A 1 189 ? -9.172 23.531 3.086 1 98 189 TYR A CA 1
ATOM 1504 C C . TYR A 1 189 ? -9.625 23.422 4.535 1 98 189 TYR A C 1
ATOM 1506 O O . TYR A 1 189 ? -10.805 23.172 4.809 1 98 189 TYR A O 1
ATOM 1514 N N . TYR A 1 190 ? -8.703 23.641 5.496 1 97 190 TYR A N 1
ATOM 1515 C CA . TYR A 1 190 ? -9.016 23.422 6.906 1 97 190 TYR A CA 1
ATOM 1516 C C . TYR A 1 190 ? -9.898 24.547 7.445 1 97 190 TYR A C 1
ATOM 1518 O O . TYR A 1 190 ? -10.484 24.422 8.523 1 97 190 TYR A O 1
ATOM 1526 N N . GLU A 1 191 ? -10.023 25.656 6.719 1 96.44 191 GLU A N 1
ATOM 1527 C CA . GLU A 1 191 ? -10.938 26.734 7.094 1 96.44 191 GLU A CA 1
ATOM 1528 C C . GLU A 1 191 ? -12.305 26.547 6.445 1 96.44 191 GLU A C 1
ATOM 1530 O O . GLU A 1 191 ? -13.258 27.25 6.797 1 96.44 191 GLU A O 1
ATOM 1535 N N . SER A 1 192 ? -12.344 25.641 5.543 1 95.94 192 SER A N 1
ATOM 1536 C CA . SER A 1 192 ? -13.578 25.438 4.789 1 95.94 192 SER A CA 1
ATOM 1537 C C . SER A 1 192 ? -14.523 24.5 5.523 1 95.94 192 SER A C 1
ATOM 1539 O O . SER A 1 192 ? -14.141 23.875 6.52 1 95.94 192 SER A O 1
ATOM 1541 N N . ASP A 1 193 ? -15.766 24.328 4.984 1 93.31 193 ASP A N 1
ATOM 1542 C CA . ASP A 1 193 ? -16.781 23.453 5.559 1 93.31 193 ASP A CA 1
ATOM 1543 C C . ASP A 1 193 ? -16.5 22 5.211 1 93.31 193 ASP A C 1
ATOM 1545 O O . ASP A 1 193 ? -17.125 21.094 5.77 1 93.31 193 ASP A O 1
ATOM 1549 N N . ARG A 1 194 ? -15.531 21.734 4.43 1 92.81 194 ARG A N 1
ATOM 1550 C CA . ARG A 1 194 ? -15.195 20.375 4.016 1 92.81 194 ARG A CA 1
ATOM 1551 C C . ARG A 1 194 ? -14.305 19.688 5.047 1 92.81 194 ARG A C 1
ATOM 1553 O O . ARG A 1 194 ? -14.117 18.469 5.008 1 92.81 194 ARG A O 1
ATOM 1560 N N . ASN A 1 195 ? -13.719 20.562 5.879 1 94.38 195 ASN A N 1
ATOM 1561 C CA . ASN A 1 195 ? -12.836 20.047 6.93 1 94.38 195 ASN A CA 1
ATOM 1562 C C . ASN A 1 195 ? -13.625 19.297 8 1 94.38 195 ASN A C 1
ATOM 1564 O O . ASN A 1 195 ? -14.508 19.859 8.648 1 94.38 195 ASN A O 1
ATOM 1568 N N . LEU A 1 196 ? -13.305 18.047 8.242 1 93.56 196 LEU A N 1
ATOM 1569 C CA . LEU A 1 196 ? -14.039 17.234 9.219 1 93.56 196 LEU A CA 1
ATOM 1570 C C . LEU A 1 196 ? -13.258 17.125 10.523 1 93.56 196 LEU A C 1
ATOM 1572 O O . LEU A 1 196 ? -13.719 16.484 11.469 1 93.56 196 LEU A O 1
ATOM 1576 N N . ARG A 1 197 ? -11.961 17.672 10.57 1 87.44 197 ARG A N 1
ATOM 1577 C CA . ARG A 1 197 ? -11.203 17.672 11.812 1 87.44 197 ARG A CA 1
ATOM 1578 C C . ARG A 1 197 ? -11.703 18.75 12.758 1 87.44 197 ARG A C 1
ATOM 1580 O O . ARG A 1 197 ? -11.25 18.844 13.906 1 87.44 197 ARG A O 1
ATOM 1587 N N . LYS A 1 198 ? -12.828 19.422 12.523 1 73.31 198 LYS A N 1
ATOM 1588 C CA . LYS A 1 198 ? -13.328 20.531 13.328 1 73.31 198 LYS A CA 1
ATOM 1589 C C . LYS A 1 198 ? -13.82 20.047 14.688 1 73.31 198 LYS A C 1
ATOM 1591 O O . LYS A 1 198 ? -14.273 18.906 14.82 1 73.31 198 LYS A O 1
ATOM 1596 N N . MET B 1 1 ? 22.672 -2.58 -13.359 1 70.69 1 MET B N 1
ATOM 1597 C CA . MET B 1 1 ? 22.422 -2.324 -11.945 1 70.69 1 MET B CA 1
ATOM 1598 C C . MET B 1 1 ? 22.047 -3.611 -11.219 1 70.69 1 MET B C 1
ATOM 1600 O O . MET B 1 1 ? 21.25 -4.406 -11.727 1 70.69 1 MET B O 1
ATOM 1604 N N . VAL B 1 2 ? 22.844 -3.896 -10.102 1 89.75 2 VAL B N 1
ATOM 1605 C CA . VAL B 1 2 ? 22.547 -5.113 -9.352 1 89.75 2 VAL B CA 1
ATOM 1606 C C . VAL B 1 2 ? 21.875 -4.75 -8.023 1 89.75 2 VAL B C 1
ATOM 1608 O O . VAL B 1 2 ? 22.328 -3.824 -7.336 1 89.75 2 VAL B O 1
ATOM 1611 N N . TYR B 1 3 ? 20.688 -5.312 -7.75 1 97.25 3 TYR B N 1
ATOM 1612 C CA . TYR B 1 3 ? 19.969 -5.121 -6.496 1 97.25 3 TYR B CA 1
ATOM 1613 C C . TYR B 1 3 ? 20.172 -6.301 -5.559 1 97.25 3 TYR B C 1
ATOM 1615 O O . TYR B 1 3 ? 20.453 -7.418 -6.004 1 97.25 3 TYR B O 1
ATOM 1623 N N . GLU B 1 4 ? 20.141 -5.965 -4.316 1 97.88 4 GLU B N 1
ATOM 1624 C CA . GLU B 1 4 ? 20.172 -7.004 -3.291 1 97.88 4 GLU B CA 1
ATOM 1625 C C . GLU B 1 4 ? 18.875 -6.996 -2.477 1 97.88 4 GLU B C 1
ATOM 1627 O O . GLU B 1 4 ? 18.578 -6.016 -1.797 1 97.88 4 GLU B O 1
ATOM 1632 N N . LEU B 1 5 ? 18.125 -8.047 -2.629 1 98.44 5 LEU B N 1
ATOM 1633 C CA . LEU B 1 5 ? 16.875 -8.219 -1.896 1 98.44 5 LEU B CA 1
ATOM 1634 C C . LEU B 1 5 ? 17.078 -9.055 -0.64 1 98.44 5 LEU B C 1
ATOM 1636 O O . LEU B 1 5 ? 17.516 -10.203 -0.721 1 98.44 5 LEU B O 1
ATOM 1640 N N . THR B 1 6 ? 16.812 -8.477 0.542 1 98.38 6 THR B N 1
ATOM 1641 C CA . THR B 1 6 ? 17.016 -9.156 1.814 1 98.38 6 THR B CA 1
ATOM 1642 C C . THR B 1 6 ? 15.68 -9.562 2.43 1 98.38 6 THR B C 1
ATOM 1644 O O . THR B 1 6 ? 14.781 -8.727 2.564 1 98.38 6 THR B O 1
ATOM 1647 N N . TYR B 1 7 ? 15.523 -10.797 2.762 1 98.31 7 TYR B N 1
ATOM 1648 C CA . TYR B 1 7 ? 14.328 -11.336 3.395 1 98.31 7 TYR B CA 1
ATOM 1649 C C . TYR B 1 7 ? 14.633 -12.672 4.07 1 98.31 7 TYR B C 1
ATOM 1651 O O . TYR B 1 7 ? 15.75 -13.18 3.984 1 98.31 7 TYR B O 1
ATOM 1659 N N . PHE B 1 8 ? 13.703 -13.219 4.828 1 97.75 8 PHE B N 1
ATOM 1660 C CA . PHE B 1 8 ? 13.852 -14.539 5.414 1 97.75 8 PHE B CA 1
ATOM 1661 C C . PHE B 1 8 ? 14 -15.602 4.324 1 97.75 8 PHE B C 1
ATOM 1663 O O . PHE B 1 8 ? 13.523 -15.414 3.205 1 97.75 8 PHE B O 1
ATOM 1670 N N . ASN B 1 9 ? 14.602 -16.688 4.672 1 96.19 9 ASN B N 1
ATOM 1671 C CA . ASN B 1 9 ? 14.805 -17.766 3.719 1 96.19 9 ASN B CA 1
ATOM 1672 C C . ASN B 1 9 ? 13.523 -18.578 3.508 1 96.19 9 ASN B C 1
ATOM 1674 O O . ASN B 1 9 ? 13.516 -19.797 3.654 1 96.19 9 ASN B O 1
ATOM 1678 N N . ILE B 1 10 ? 12.477 -17.969 3.156 1 96.19 10 ILE B N 1
ATOM 1679 C CA . ILE B 1 10 ? 11.156 -18.484 2.812 1 96.19 10 ILE B CA 1
ATOM 1680 C C . ILE B 1 10 ? 10.539 -17.641 1.705 1 96.19 10 ILE B C 1
ATOM 1682 O O . ILE B 1 10 ? 10.977 -16.5 1.466 1 96.19 10 ILE B O 1
ATOM 1686 N N . PRO B 1 11 ? 9.609 -18.125 0.899 1 96.19 11 PRO B N 1
ATOM 1687 C CA . PRO B 1 11 ? 8.977 -17.281 -0.118 1 96.19 11 PRO B CA 1
ATOM 1688 C C . PRO B 1 11 ? 8.398 -15.992 0.459 1 96.19 11 PRO B C 1
ATOM 1690 O O . PRO B 1 11 ? 8.867 -14.898 0.126 1 96.19 11 PRO B O 1
ATOM 1693 N N . GLY B 1 12 ? 7.387 -16.141 1.476 1 95.25 12 GLY B N 1
ATOM 1694 C CA . GLY B 1 12 ? 6.805 -15.023 2.209 1 95.25 12 GLY B CA 1
ATOM 1695 C C . GLY B 1 12 ? 6.539 -13.812 1.338 1 95.25 12 GLY B C 1
ATOM 1696 O O . GLY B 1 12 ? 6.125 -13.945 0.185 1 95.25 12 GLY B O 1
ATOM 1697 N N . ARG B 1 13 ? 6.762 -12.656 1.852 1 96.44 13 ARG B N 1
ATOM 1698 C CA . ARG B 1 13 ? 6.434 -11.383 1.216 1 96.44 13 ARG B CA 1
ATOM 1699 C C . ARG B 1 13 ? 7.391 -11.078 0.068 1 96.44 13 ARG B C 1
ATOM 1701 O O . ARG B 1 13 ? 7.094 -10.25 -0.791 1 96.44 13 ARG B O 1
ATOM 1708 N N . ALA B 1 14 ? 8.508 -11.758 0.003 1 98.06 14 ALA B N 1
ATOM 1709 C CA . ALA B 1 14 ? 9.516 -11.453 -1.008 1 98.06 14 ALA B CA 1
ATOM 1710 C C . ALA B 1 14 ? 9.25 -12.227 -2.297 1 98.06 14 ALA B C 1
ATOM 1712 O O . ALA B 1 14 ? 9.828 -11.922 -3.342 1 98.06 14 ALA B O 1
ATOM 1713 N N . GLU B 1 15 ? 8.398 -13.211 -2.229 1 98.38 15 GLU B N 1
ATOM 1714 C CA . GLU B 1 15 ? 8.227 -14.102 -3.371 1 98.38 15 GLU B CA 1
ATOM 1715 C C . GLU B 1 15 ? 7.672 -13.352 -4.582 1 98.38 15 GLU B C 1
ATOM 1717 O O . GLU B 1 15 ? 8.164 -13.516 -5.699 1 98.38 15 GLU B O 1
ATOM 1722 N N . ALA B 1 16 ? 6.641 -12.586 -4.355 1 98.5 16 ALA B N 1
ATOM 1723 C CA . ALA B 1 16 ? 6.082 -11.82 -5.469 1 98.5 16 ALA B CA 1
ATOM 1724 C C . ALA B 1 16 ? 7.125 -10.875 -6.062 1 98.5 16 ALA B C 1
ATOM 1726 O O . ALA B 1 16 ? 7.141 -10.648 -7.273 1 98.5 16 ALA B O 1
ATOM 1727 N N . ILE B 1 17 ? 7.977 -10.273 -5.223 1 98.81 17 ILE B N 1
ATOM 1728 C CA . ILE B 1 17 ? 9.039 -9.375 -5.672 1 98.81 17 ILE B CA 1
ATOM 1729 C C . ILE B 1 17 ? 10 -10.133 -6.586 1 98.81 17 ILE B C 1
ATOM 1731 O O . ILE B 1 17 ? 10.359 -9.641 -7.656 1 98.81 17 ILE B O 1
ATOM 1735 N N . LYS B 1 18 ? 10.367 -11.344 -6.199 1 98.69 18 LYS B N 1
ATOM 1736 C CA . LYS B 1 18 ? 11.258 -12.172 -7 1 98.69 18 LYS B CA 1
ATOM 1737 C C . LYS B 1 18 ? 10.617 -12.539 -8.336 1 98.69 18 LYS B C 1
ATOM 1739 O O . LYS B 1 18 ? 11.266 -12.461 -9.383 1 98.69 18 LYS B O 1
ATOM 1744 N N . LEU B 1 19 ? 9.375 -12.898 -8.297 1 98.75 19 LEU B N 1
ATOM 1745 C CA . LEU B 1 19 ? 8.656 -13.227 -9.523 1 98.75 19 LEU B CA 1
ATOM 1746 C C . LEU B 1 19 ? 8.672 -12.047 -10.492 1 98.75 19 LEU B C 1
ATOM 1748 O O . LEU B 1 19 ? 8.914 -12.227 -11.688 1 98.75 19 LEU B O 1
ATOM 1752 N N . ILE B 1 20 ? 8.383 -10.859 -9.992 1 98.88 20 ILE B N 1
ATOM 1753 C CA . ILE B 1 20 ? 8.344 -9.656 -10.812 1 98.88 20 ILE B CA 1
ATOM 1754 C C . ILE B 1 20 ? 9.727 -9.391 -11.414 1 98.88 20 ILE B C 1
ATOM 1756 O O . ILE B 1 20 ? 9.844 -9.055 -12.594 1 98.88 20 ILE B O 1
ATOM 1760 N N . ALA B 1 21 ? 10.773 -9.578 -10.641 1 98.62 21 ALA B N 1
ATOM 1761 C CA . ALA B 1 21 ? 12.133 -9.383 -11.125 1 98.62 21 ALA B CA 1
ATOM 1762 C C . ALA B 1 21 ? 12.461 -10.375 -12.234 1 98.62 21 ALA B C 1
ATOM 1764 O O . ALA B 1 21 ? 13.039 -10.008 -13.258 1 98.62 21 ALA B O 1
ATOM 1765 N N . GLU B 1 22 ? 12.094 -11.602 -12 1 98.44 22 GLU B N 1
ATOM 1766 C CA . GLU B 1 22 ? 12.367 -12.664 -12.969 1 98.44 22 GLU B CA 1
ATOM 1767 C C . GLU B 1 22 ? 11.672 -12.383 -14.297 1 98.44 22 GLU B C 1
ATOM 1769 O O . GLU B 1 22 ? 12.297 -12.438 -15.359 1 98.44 22 GLU B O 1
ATOM 1774 N N . VAL B 1 23 ? 10.43 -12.055 -14.25 1 98.75 23 VAL B N 1
ATOM 1775 C CA . VAL B 1 23 ? 9.633 -11.852 -15.453 1 98.75 23 VAL B CA 1
ATOM 1776 C C . VAL B 1 23 ? 10.055 -10.555 -16.141 1 98.75 23 VAL B C 1
ATOM 1778 O O . VAL B 1 23 ? 10.133 -10.492 -17.359 1 98.75 23 VAL B O 1
ATOM 1781 N N . GLY B 1 24 ? 10.305 -9.547 -15.336 1 98.38 24 GLY B N 1
ATOM 1782 C CA . GLY B 1 24 ? 10.664 -8.242 -15.859 1 98.38 24 GLY B CA 1
ATOM 1783 C C . GLY B 1 24 ? 12.109 -8.156 -16.312 1 98.38 24 GLY B C 1
ATOM 1784 O O . GLY B 1 24 ? 12.523 -7.176 -16.922 1 98.38 24 GLY B O 1
ATOM 1785 N N . GLY B 1 25 ? 12.906 -9.125 -15.953 1 98 25 GLY B N 1
ATOM 1786 C CA . GLY B 1 25 ? 14.305 -9.141 -16.328 1 98 25 GLY B CA 1
ATOM 1787 C C . GLY B 1 25 ? 15.156 -8.203 -15.5 1 98 25 GLY B C 1
ATOM 1788 O O . GLY B 1 25 ? 16.109 -7.598 -16 1 98 25 GLY B O 1
ATOM 1789 N N . VAL B 1 26 ? 14.828 -7.992 -14.305 1 97.75 26 VAL B N 1
ATOM 1790 C CA . VAL B 1 26 ? 15.602 -7.141 -13.406 1 97.75 26 VAL B CA 1
ATOM 1791 C C . VAL B 1 26 ? 16.547 -7.996 -12.57 1 97.75 26 VAL B C 1
ATOM 1793 O O . VAL B 1 26 ? 16.109 -8.867 -11.812 1 97.75 26 VAL B O 1
ATOM 1796 N N . GLU B 1 27 ? 17.797 -7.746 -12.703 1 96.75 27 GLU B N 1
ATOM 1797 C CA . GLU B 1 27 ? 18.797 -8.531 -11.984 1 96.75 27 GLU B CA 1
ATOM 1798 C C . GLU B 1 27 ? 18.766 -8.219 -10.484 1 96.75 27 GLU B C 1
ATOM 1800 O O . GLU B 1 27 ? 18.625 -7.059 -10.094 1 96.75 27 GLU B O 1
ATOM 1805 N N . TYR B 1 28 ? 18.891 -9.344 -9.711 1 97.44 28 TYR B N 1
ATOM 1806 C CA . TYR B 1 28 ? 18.953 -9.172 -8.258 1 97.44 28 TYR B CA 1
ATOM 1807 C C . TYR B 1 28 ? 19.703 -10.312 -7.602 1 97.44 28 TYR B C 1
ATOM 1809 O O . TYR B 1 28 ? 19.797 -11.406 -8.156 1 97.44 28 TYR B O 1
ATOM 1817 N N . ASN B 1 29 ? 20.281 -9.992 -6.496 1 96.94 29 ASN B N 1
ATOM 1818 C CA . ASN B 1 29 ? 20.797 -11 -5.57 1 96.94 29 ASN B CA 1
ATOM 1819 C C . ASN B 1 29 ? 19.906 -11.141 -4.344 1 96.94 29 ASN B C 1
ATOM 1821 O O . ASN B 1 29 ? 19.5 -10.148 -3.74 1 96.94 29 ASN B O 1
ATOM 1825 N N . PHE B 1 30 ? 19.531 -12.367 -4.035 1 97.75 30 PHE B N 1
ATOM 1826 C CA . PHE B 1 30 ? 18.734 -12.617 -2.844 1 97.75 30 PHE B CA 1
ATOM 1827 C C . PHE B 1 30 ? 19.625 -12.898 -1.641 1 97.75 30 PHE B C 1
ATOM 1829 O O . PHE B 1 30 ? 20.531 -13.734 -1.713 1 97.75 30 PHE B O 1
ATOM 1836 N N . LYS B 1 31 ? 19.469 -12.188 -0.579 1 97.06 31 LYS B N 1
ATOM 1837 C CA . LYS B 1 31 ? 20.203 -12.359 0.669 1 97.06 31 LYS B CA 1
ATOM 1838 C C . LYS B 1 31 ? 19.281 -12.844 1.79 1 97.06 31 LYS B C 1
ATOM 1840 O O . LYS B 1 31 ? 18.641 -12.031 2.457 1 97.06 31 LYS B O 1
ATOM 1845 N N . PRO B 1 32 ? 19.297 -14.133 2.051 1 97.56 32 PRO B N 1
ATOM 1846 C CA . PRO B 1 32 ? 18.422 -14.664 3.105 1 97.56 32 PRO B CA 1
ATOM 1847 C C . PRO B 1 32 ? 18.922 -14.32 4.508 1 97.56 32 PRO B C 1
ATOM 1849 O O . PRO B 1 32 ? 20.141 -14.273 4.742 1 97.56 32 PRO B O 1
ATOM 1852 N N . VAL B 1 33 ? 18.031 -13.977 5.363 1 97.62 33 VAL B N 1
ATOM 1853 C CA . VAL B 1 33 ? 18.25 -13.797 6.793 1 97.62 33 VAL B CA 1
ATOM 1854 C C . VAL B 1 33 ? 17.562 -14.922 7.566 1 97.62 33 VAL B C 1
ATOM 1856 O O . VAL B 1 33 ? 16.391 -15.211 7.336 1 97.62 33 VAL B O 1
ATOM 1859 N N . THR B 1 34 ? 18.344 -15.578 8.469 1 96.69 34 THR B N 1
ATOM 1860 C CA . THR B 1 34 ? 17.719 -16.625 9.273 1 96.69 34 THR B CA 1
ATOM 1861 C C . THR B 1 34 ? 16.938 -16.031 10.445 1 96.69 34 THR B C 1
ATOM 1863 O O . THR B 1 34 ? 17.203 -14.891 10.852 1 96.69 34 THR B O 1
ATOM 1866 N N . PHE B 1 35 ? 16.016 -16.797 10.922 1 94.88 35 PHE B N 1
ATOM 1867 C CA . PHE B 1 35 ? 15.258 -16.359 12.078 1 94.88 35 PHE B CA 1
ATOM 1868 C C . PHE B 1 35 ? 16.172 -16.141 13.281 1 94.88 35 PHE B C 1
ATOM 1870 O O . PHE B 1 35 ? 15.93 -15.25 14.094 1 94.88 35 PHE B O 1
ATOM 1877 N N . GLN B 1 36 ? 17.219 -16.906 13.375 1 95.75 36 GLN B N 1
ATOM 1878 C CA . GLN B 1 36 ? 18.188 -16.797 14.461 1 95.75 36 GLN B CA 1
ATOM 1879 C C . GLN B 1 36 ? 18.969 -15.484 14.383 1 95.75 36 GLN B C 1
ATOM 1881 O O . GLN B 1 36 ? 19.25 -14.867 15.406 1 95.75 36 GLN B O 1
ATOM 1886 N N . GLU B 1 37 ? 19.281 -15.008 13.242 1 95.69 37 GLU B N 1
ATOM 1887 C CA . GLU B 1 37 ? 20.094 -13.812 13.047 1 95.69 37 GLU B CA 1
ATOM 1888 C C . GLU B 1 37 ? 19.219 -12.555 13.07 1 95.69 37 GLU B C 1
ATOM 1890 O O . GLU B 1 37 ? 19.734 -11.445 13.234 1 95.69 37 GLU B O 1
ATOM 1895 N N . TRP B 1 38 ? 17.953 -12.734 12.945 1 96.69 38 TRP B N 1
ATOM 1896 C CA . TRP B 1 38 ? 17.031 -11.633 12.727 1 96.69 38 TRP B CA 1
ATOM 1897 C C . TRP B 1 38 ? 17.141 -10.594 13.836 1 96.69 38 TRP B C 1
ATOM 1899 O O . TRP B 1 38 ? 17.219 -9.391 13.57 1 96.69 38 TRP B O 1
ATOM 1909 N N . PRO B 1 39 ? 17.219 -11 15.133 1 96.5 39 PRO B N 1
ATOM 1910 C CA . PRO B 1 39 ? 17.297 -9.984 16.188 1 96.5 39 PRO B CA 1
ATOM 1911 C C . PRO B 1 39 ? 18.484 -9.047 16.016 1 96.5 39 PRO B C 1
ATOM 1913 O O . PRO B 1 39 ? 18.391 -7.848 16.281 1 96.5 39 PRO B O 1
ATOM 1916 N N . GLN B 1 40 ? 19.562 -9.516 15.539 1 96.25 40 GLN B N 1
ATOM 1917 C CA . GLN B 1 40 ? 20.75 -8.695 15.305 1 96.25 40 GLN B CA 1
ATOM 1918 C C . GLN B 1 40 ? 20.578 -7.824 14.062 1 96.25 40 GLN B C 1
ATOM 1920 O O . GLN B 1 40 ? 20.922 -6.641 14.078 1 96.25 40 GLN B O 1
ATOM 1925 N N . VAL B 1 41 ? 20.031 -8.422 13.039 1 96.38 41 VAL B N 1
ATOM 1926 C CA . VAL B 1 41 ? 19.859 -7.723 11.773 1 96.38 41 VAL B CA 1
ATOM 1927 C C . VAL B 1 41 ? 18.812 -6.613 11.945 1 96.38 41 VAL B C 1
ATOM 1929 O O . VAL B 1 41 ? 18.969 -5.531 11.367 1 96.38 41 VAL B O 1
ATOM 1932 N N . LYS B 1 42 ? 17.781 -6.859 12.719 1 96.62 42 LYS B N 1
ATOM 1933 C CA . LYS B 1 42 ? 16.641 -5.969 12.914 1 96.62 42 LYS B CA 1
ATOM 1934 C C . LYS B 1 42 ? 17.094 -4.59 13.375 1 96.62 42 LYS B C 1
ATOM 1936 O O . LYS B 1 42 ? 16.531 -3.572 12.961 1 96.62 42 LYS B O 1
ATOM 1941 N N . GLN B 1 43 ? 18.141 -4.5 14.164 1 94.19 43 GLN B N 1
ATOM 1942 C CA . GLN B 1 43 ? 18.625 -3.26 14.75 1 94.19 43 GLN B CA 1
ATOM 1943 C C . GLN B 1 43 ? 19.219 -2.342 13.688 1 94.19 43 GLN B C 1
ATOM 1945 O O . GLN B 1 43 ? 19.375 -1.14 13.914 1 94.19 43 GLN B O 1
ATOM 1950 N N . HIS B 1 44 ? 19.469 -2.881 12.547 1 92.38 44 HIS B N 1
ATOM 1951 C CA . HIS B 1 44 ? 20.125 -2.105 11.5 1 92.38 44 HIS B CA 1
ATOM 1952 C C . HIS B 1 44 ? 19.172 -1.797 10.359 1 92.38 44 HIS B C 1
ATOM 1954 O O . HIS B 1 44 ? 19.578 -1.223 9.344 1 92.38 44 HIS B O 1
ATOM 1960 N N . THR B 1 45 ? 17.938 -2.205 10.562 1 95.19 45 THR B N 1
ATOM 1961 C CA . THR B 1 45 ? 16.938 -1.915 9.539 1 95.19 45 THR B CA 1
ATOM 1962 C C . THR B 1 45 ? 16.266 -0.572 9.812 1 95.19 45 THR B C 1
ATOM 1964 O O . THR B 1 45 ? 16.234 -0.11 10.953 1 95.19 45 THR B O 1
ATOM 1967 N N . LYS B 1 46 ? 15.727 0.082 8.805 1 94.81 46 LYS B N 1
ATOM 1968 C CA . LYS B 1 46 ? 15.078 1.386 8.922 1 94.81 46 LYS B CA 1
ATOM 1969 C C . LYS B 1 46 ? 13.859 1.317 9.836 1 94.81 46 LYS B C 1
ATOM 1971 O O . LYS B 1 46 ? 13.641 2.211 10.656 1 94.81 46 LYS B O 1
ATOM 1976 N N . TYR B 1 47 ? 13.047 0.211 9.641 1 96.38 47 TYR B N 1
ATOM 1977 C CA . TYR B 1 47 ? 11.75 0.161 10.312 1 96.38 47 TYR B CA 1
ATOM 1978 C C . TYR B 1 47 ? 11.633 -1.098 11.164 1 96.38 47 TYR B C 1
ATOM 1980 O O . TYR B 1 47 ? 10.547 -1.417 11.656 1 96.38 47 TYR B O 1
ATOM 1988 N N . GLY B 1 48 ? 12.758 -1.862 11.258 1 95 48 GLY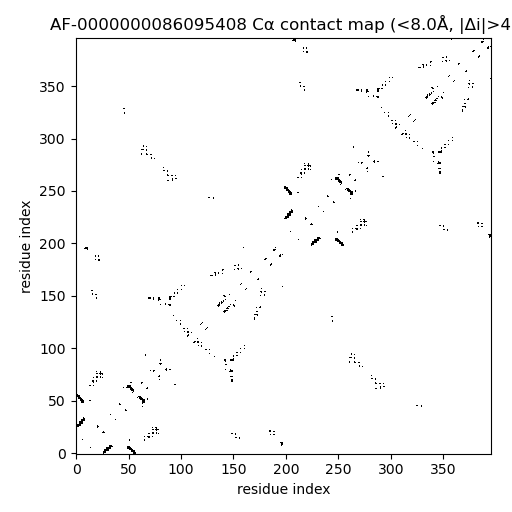 B N 1
ATOM 1989 C CA . GLY B 1 48 ? 12.68 -3.113 11.992 1 95 48 GLY B CA 1
ATOM 1990 C C . GLY B 1 48 ? 11.898 -4.188 11.266 1 95 48 GLY B C 1
ATOM 1991 O O . GLY B 1 48 ? 11.227 -5.008 11.891 1 95 48 GLY B O 1
ATOM 1992 N N . GLN B 1 49 ? 11.93 -4.102 9.914 1 95.75 49 GLN B N 1
ATOM 1993 C CA . GLN B 1 49 ? 11.117 -5.016 9.125 1 95.75 49 GLN B CA 1
ATOM 1994 C C . GLN B 1 49 ? 11.898 -5.543 7.922 1 95.75 49 GLN B C 1
ATOM 1996 O O . GLN B 1 49 ? 12.914 -4.965 7.531 1 95.75 49 GLN B O 1
ATOM 2001 N N . LEU B 1 50 ? 11.484 -6.617 7.391 1 97.44 50 LEU B N 1
ATOM 2002 C CA . LEU B 1 50 ? 11.875 -7.188 6.105 1 97.44 50 LEU B CA 1
ATOM 2003 C C . LEU B 1 50 ? 10.672 -7.32 5.184 1 97.44 50 LEU B C 1
ATOM 2005 O O . LEU B 1 50 ? 9.531 -7.441 5.648 1 97.44 50 LEU B O 1
ATOM 2009 N N . PRO B 1 51 ? 10.906 -7.207 3.875 1 98.31 51 PRO B N 1
ATOM 2010 C CA . PRO B 1 51 ? 12.141 -7.121 3.096 1 98.31 51 PRO B CA 1
ATOM 2011 C C . PRO B 1 51 ? 12.641 -5.684 2.939 1 98.31 51 PRO B C 1
ATOM 2013 O O . PRO B 1 51 ? 11.898 -4.734 3.199 1 98.31 51 PRO B O 1
ATOM 2016 N N . PHE B 1 52 ? 13.898 -5.52 2.576 1 98.31 52 PHE B N 1
ATOM 2017 C CA . PHE B 1 52 ? 14.414 -4.277 2.018 1 98.31 52 PHE B CA 1
ATOM 2018 C C . PHE B 1 52 ? 15.32 -4.555 0.823 1 98.31 52 PHE B C 1
ATOM 2020 O O . PHE B 1 52 ? 15.797 -5.676 0.647 1 98.31 52 PHE B O 1
ATOM 2027 N N . LEU B 1 53 ? 15.438 -3.594 -0.05 1 98.5 53 LEU B N 1
ATOM 2028 C CA . LEU B 1 53 ? 16.188 -3.668 -1.297 1 98.5 53 LEU B CA 1
ATOM 2029 C C . LEU B 1 53 ? 17.312 -2.637 -1.312 1 98.5 53 LEU B C 1
ATOM 2031 O O . LEU B 1 53 ? 17.078 -1.452 -1.065 1 98.5 53 LEU B O 1
ATOM 2035 N N . LYS B 1 54 ? 18.516 -3.082 -1.565 1 97.62 54 LYS B N 1
ATOM 2036 C CA . LYS B 1 54 ? 19.656 -2.188 -1.712 1 97.62 54 LYS B CA 1
ATOM 2037 C C . LYS B 1 54 ? 20.219 -2.232 -3.133 1 97.62 54 LYS B C 1
ATOM 2039 O O . LYS B 1 54 ? 19.938 -3.166 -3.885 1 97.62 54 LYS B O 1
ATOM 2044 N N . SER B 1 55 ? 20.875 -1.203 -3.502 1 95.3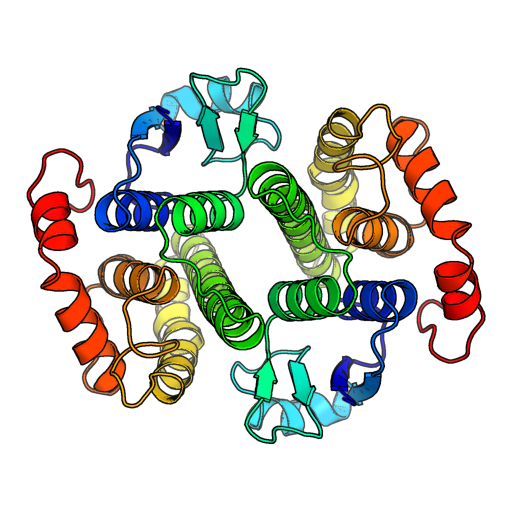1 55 SER B N 1
ATOM 2045 C CA . SER B 1 55 ? 21.516 -1.121 -4.809 1 95.31 55 SER B CA 1
ATOM 2046 C C . SER B 1 55 ? 23.031 -1.104 -4.68 1 95.31 55 SER B C 1
ATOM 2048 O O . SER B 1 55 ? 23.578 -0.465 -3.777 1 95.31 55 SER B O 1
ATOM 2050 N N . SER B 1 56 ? 23.688 -1.799 -5.574 1 90.25 56 SER B N 1
ATOM 2051 C CA . SER B 1 56 ? 25.141 -1.809 -5.57 1 90.25 56 SER B CA 1
ATOM 2052 C C . SER B 1 56 ? 25.703 -0.506 -6.133 1 90.25 56 SER B C 1
ATOM 2054 O O . SER B 1 56 ? 26.844 -0.146 -5.852 1 90.25 56 SER B O 1
ATOM 2056 N N . GLU B 1 57 ? 24.953 0.191 -6.875 1 89.56 57 GLU B N 1
ATOM 2057 C CA . GLU B 1 57 ? 25.422 1.396 -7.551 1 89.56 57 GLU B CA 1
ATOM 2058 C C . GLU B 1 57 ? 25.188 2.637 -6.691 1 89.56 57 GLU B C 1
ATOM 2060 O O . GLU B 1 57 ? 25.875 3.652 -6.859 1 89.56 57 GLU B O 1
ATOM 2065 N N . ASN B 1 58 ? 24.219 2.598 -5.855 1 88.69 58 ASN B N 1
ATOM 2066 C CA . ASN B 1 58 ? 23.859 3.701 -4.969 1 88.69 58 ASN B CA 1
ATOM 2067 C C . ASN B 1 58 ? 23.766 3.242 -3.516 1 88.69 58 ASN B C 1
ATOM 2069 O O . ASN B 1 58 ? 22.719 2.752 -3.086 1 88.69 58 ASN B O 1
ATOM 2073 N N . GLN B 1 59 ? 24.719 3.543 -2.805 1 85.25 59 GLN B N 1
ATOM 2074 C CA . GLN B 1 59 ? 24.812 3.047 -1.437 1 85.25 59 GLN B CA 1
ATOM 2075 C C . GLN B 1 59 ? 23.703 3.621 -0.56 1 85.25 59 GLN B C 1
ATOM 2077 O O . GLN B 1 59 ? 23.359 3.041 0.472 1 85.25 59 GLN B O 1
ATOM 2082 N N . ASP B 1 60 ? 23.156 4.684 -1.013 1 86.5 60 ASP B N 1
ATOM 2083 C CA . ASP B 1 60 ? 22.125 5.332 -0.198 1 86.5 60 ASP B CA 1
ATOM 2084 C C . ASP B 1 60 ? 20.734 4.797 -0.534 1 86.5 60 ASP B C 1
ATOM 2086 O O . ASP B 1 60 ? 19.75 5.172 0.102 1 86.5 60 ASP B O 1
ATOM 2090 N N . PHE B 1 61 ? 20.75 3.928 -1.463 1 94.75 61 PHE B N 1
ATOM 2091 C CA . PHE B 1 61 ? 19.469 3.359 -1.867 1 94.75 61 PHE B CA 1
ATOM 2092 C C . PHE B 1 61 ? 19.141 2.123 -1.038 1 94.75 61 PHE B C 1
ATOM 2094 O O . PHE B 1 61 ? 19.672 1.041 -1.289 1 94.75 61 PHE B O 1
ATOM 2101 N N . GLU B 1 62 ? 18.328 2.254 -0.021 1 96.81 62 GLU B N 1
ATOM 2102 C CA . GLU B 1 62 ? 17.688 1.195 0.757 1 96.81 62 GLU B CA 1
ATOM 2103 C C . GLU B 1 62 ? 16.172 1.371 0.794 1 96.81 62 GLU B C 1
ATOM 2105 O O . GLU B 1 62 ? 15.656 2.203 1.543 1 96.81 62 GLU B O 1
ATOM 2110 N N . LEU B 1 63 ? 15.531 0.59 -0.003 1 98.25 63 LEU B N 1
ATOM 2111 C CA . LEU B 1 63 ? 14.078 0.685 -0.138 1 98.25 63 LEU B CA 1
ATOM 2112 C C . LEU B 1 63 ? 13.383 -0.386 0.696 1 98.25 63 LEU B C 1
ATOM 2114 O O . LEU B 1 63 ? 13.758 -1.559 0.647 1 98.25 63 LEU B O 1
ATOM 2118 N N . CYS B 1 64 ? 12.414 0.095 1.475 1 98.38 64 CYS B N 1
ATOM 2119 C CA . CYS B 1 64 ? 11.656 -0.808 2.332 1 98.38 64 CYS B CA 1
ATOM 2120 C C . CYS B 1 64 ? 10.203 -0.888 1.889 1 98.38 64 CYS B C 1
ATOM 2122 O O . CYS B 1 64 ? 9.812 -0.268 0.896 1 98.38 64 CYS B O 1
ATOM 2124 N N . GLN B 1 65 ? 9.43 -1.749 2.611 1 98.25 65 GLN B N 1
ATOM 2125 C CA . GLN B 1 65 ? 8.031 -2.006 2.301 1 98.25 65 GLN B CA 1
ATOM 2126 C C . GLN B 1 65 ? 7.895 -2.879 1.057 1 98.25 65 GLN B C 1
ATOM 2128 O O . GLN B 1 65 ? 8.227 -2.451 -0.05 1 98.25 65 GLN B O 1
ATOM 2133 N N . SER B 1 66 ? 7.328 -3.998 1.225 1 98.31 66 SER B N 1
ATOM 2134 C CA . SER B 1 66 ? 7.297 -5.02 0.184 1 98.31 66 SER B CA 1
ATOM 2135 C C . SER B 1 66 ? 6.602 -4.508 -1.073 1 98.31 66 SER B C 1
ATOM 2137 O O . SER B 1 66 ? 7.09 -4.711 -2.186 1 98.31 66 SER B O 1
ATOM 2139 N N . ILE B 1 67 ? 5.496 -3.752 -0.936 1 98.5 67 ILE B N 1
ATOM 2140 C CA . ILE B 1 67 ? 4.746 -3.287 -2.096 1 98.5 67 ILE B CA 1
ATOM 2141 C C . ILE B 1 67 ? 5.527 -2.191 -2.812 1 98.5 67 ILE B C 1
ATOM 2143 O O . ILE B 1 67 ? 5.492 -2.096 -4.043 1 98.5 67 ILE B O 1
ATOM 2147 N N . ALA B 1 68 ? 6.195 -1.326 -2.045 1 98.69 68 ALA B N 1
ATOM 2148 C CA . ALA B 1 68 ? 7.031 -0.295 -2.652 1 98.69 68 ALA B CA 1
ATOM 2149 C C . ALA B 1 68 ? 8.18 -0.917 -3.447 1 98.69 68 ALA B C 1
ATOM 2151 O O . ALA B 1 68 ? 8.469 -0.486 -4.566 1 98.69 68 ALA B O 1
ATOM 2152 N N . ILE B 1 69 ? 8.805 -1.925 -2.873 1 98.81 69 ILE B N 1
ATOM 2153 C CA . ILE B 1 69 ? 9.898 -2.631 -3.539 1 98.81 69 ILE B CA 1
ATOM 2154 C C . ILE B 1 69 ? 9.383 -3.289 -4.816 1 98.81 69 ILE B C 1
ATOM 2156 O O . ILE B 1 69 ? 9.992 -3.154 -5.879 1 98.81 69 ILE B O 1
ATOM 2160 N N . ALA B 1 70 ? 8.258 -3.949 -4.668 1 98.88 70 ALA B N 1
ATOM 2161 C CA . ALA B 1 70 ? 7.672 -4.652 -5.809 1 98.88 70 ALA B CA 1
ATOM 2162 C C . ALA B 1 70 ? 7.348 -3.686 -6.941 1 98.88 70 ALA B C 1
ATOM 2164 O O . ALA B 1 70 ? 7.602 -3.982 -8.109 1 98.88 70 ALA B O 1
ATOM 2165 N N . ARG B 1 71 ? 6.793 -2.584 -6.598 1 98.81 71 ARG B N 1
ATOM 2166 C CA . ARG B 1 71 ? 6.414 -1.604 -7.613 1 98.81 71 ARG B CA 1
ATOM 2167 C C . ARG B 1 71 ? 7.648 -1.022 -8.297 1 98.81 71 ARG B C 1
ATOM 2169 O O . ARG B 1 71 ? 7.641 -0.785 -9.508 1 98.81 71 ARG B O 1
ATOM 2176 N N . PHE B 1 72 ? 8.672 -0.748 -7.535 1 98.75 72 PHE B N 1
ATOM 2177 C CA . PHE B 1 72 ? 9.93 -0.272 -8.102 1 98.75 72 PHE B CA 1
ATOM 2178 C C . PHE B 1 72 ? 10.445 -1.241 -9.156 1 98.75 72 PHE B C 1
ATOM 2180 O O . PHE B 1 72 ? 10.773 -0.834 -10.273 1 98.75 72 PHE B O 1
ATOM 2187 N N . ILE B 1 73 ? 10.477 -2.508 -8.797 1 98.75 73 ILE B N 1
ATOM 2188 C CA . ILE B 1 73 ? 11 -3.539 -9.688 1 98.75 73 ILE B CA 1
ATOM 2189 C C . ILE B 1 73 ? 10.078 -3.693 -10.891 1 98.75 73 ILE B C 1
ATOM 2191 O O . ILE B 1 73 ? 10.539 -3.928 -12.016 1 98.75 73 ILE B O 1
ATOM 2195 N N . ALA B 1 74 ? 8.805 -3.588 -10.664 1 98.88 74 ALA B N 1
ATOM 2196 C CA . ALA B 1 74 ? 7.84 -3.682 -11.758 1 98.88 74 ALA B CA 1
ATOM 2197 C C . ALA B 1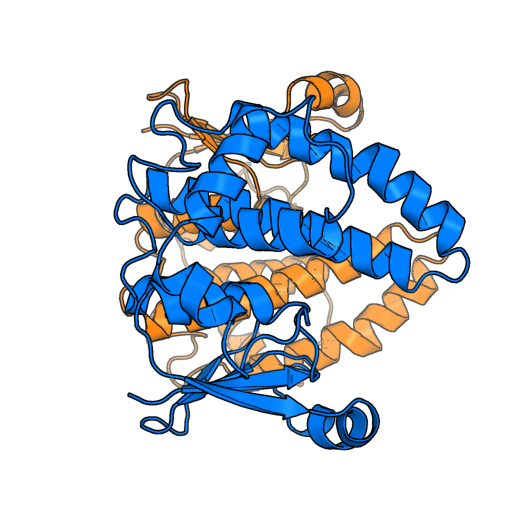 74 ? 8.055 -2.568 -12.781 1 98.88 74 ALA B C 1
ATOM 2199 O O . ALA B 1 74 ? 7.941 -2.791 -13.984 1 98.88 74 ALA B O 1
ATOM 2200 N N . ARG B 1 75 ? 8.328 -1.346 -12.289 1 98.5 75 ARG B N 1
ATOM 2201 C CA . ARG B 1 75 ? 8.617 -0.239 -13.195 1 98.5 75 ARG B CA 1
ATOM 2202 C C . ARG B 1 75 ? 9.906 -0.482 -13.961 1 98.5 75 ARG B C 1
ATOM 2204 O O . ARG B 1 75 ? 9.961 -0.28 -15.18 1 98.5 75 ARG B O 1
ATOM 2211 N N . GLU B 1 76 ? 10.93 -0.925 -13.266 1 97.56 76 GLU B N 1
ATOM 2212 C CA . GLU B 1 76 ? 12.211 -1.215 -13.906 1 97.56 76 GLU B CA 1
ATOM 2213 C C . GLU B 1 76 ? 12.055 -2.289 -14.977 1 97.56 76 GLU B C 1
ATOM 2215 O O . GLU B 1 76 ? 12.75 -2.26 -16 1 97.56 76 GLU B O 1
ATOM 2220 N N . GLY B 1 77 ? 11.188 -3.221 -14.719 1 98.06 77 GLY B N 1
ATOM 2221 C CA . GLY B 1 77 ? 11.016 -4.363 -15.609 1 98.06 77 GLY B CA 1
ATOM 2222 C C . GLY B 1 77 ? 9.883 -4.18 -16.594 1 98.06 77 GLY B C 1
ATOM 2223 O O . GLY B 1 77 ? 9.5 -5.121 -17.297 1 98.06 77 GLY B O 1
ATOM 2224 N N . ASN B 1 78 ? 9.281 -3.006 -16.625 1 98.19 78 ASN B N 1
ATOM 2225 C CA . ASN B 1 78 ? 8.203 -2.65 -17.547 1 98.19 78 ASN B CA 1
ATOM 2226 C C . ASN B 1 78 ? 6.984 -3.547 -17.359 1 98.19 78 ASN B C 1
ATOM 2228 O O . ASN B 1 78 ? 6.406 -4.031 -18.328 1 98.19 78 ASN B O 1
ATOM 2232 N N . LEU B 1 79 ? 6.637 -3.803 -16.141 1 98.75 79 LEU B N 1
ATOM 2233 C CA . LEU B 1 79 ? 5.477 -4.625 -15.812 1 98.75 79 LEU B CA 1
ATOM 2234 C C . LEU B 1 79 ? 4.418 -3.801 -15.086 1 98.75 79 LEU B C 1
ATOM 2236 O O . LEU B 1 79 ? 3.359 -4.32 -14.727 1 98.75 79 LEU B O 1
ATOM 2240 N N . TYR B 1 80 ? 4.738 -2.51 -14.805 1 98.56 80 TYR B N 1
ATOM 2241 C CA . TYR B 1 80 ? 3.779 -1.572 -14.234 1 98.56 80 TYR B CA 1
ATOM 2242 C C . TYR B 1 80 ? 3.031 -0.824 -15.328 1 98.56 80 TYR B C 1
ATOM 2244 O O . TYR B 1 80 ? 3.643 -0.291 -16.25 1 98.56 80 TYR B O 1
ATOM 2252 N N . PRO B 1 81 ? 1.688 -0.822 -15.227 1 98.19 81 PRO B N 1
ATOM 2253 C CA . PRO B 1 81 ? 0.928 -0.207 -16.312 1 98.19 81 PRO B CA 1
ATOM 2254 C C . PRO B 1 81 ? 1.288 1.262 -16.531 1 98.19 81 PRO B C 1
ATOM 2256 O O . PRO B 1 81 ? 1.592 1.974 -15.57 1 98.19 81 PRO B O 1
ATOM 2259 N N . SER B 1 82 ? 1.141 1.751 -17.766 1 95.06 82 SER B N 1
ATOM 2260 C CA . SER B 1 82 ? 1.571 3.098 -18.125 1 95.06 82 SER B CA 1
ATOM 2261 C C . SER B 1 82 ? 0.45 4.109 -17.922 1 95.06 82 SER B C 1
ATOM 2263 O O . SER B 1 82 ? 0.705 5.258 -17.547 1 95.06 82 SER B O 1
ATOM 2265 N N . SER B 1 83 ? -0.771 3.68 -18.172 1 96.06 83 SER B N 1
ATOM 2266 C CA . SER B 1 83 ? -1.87 4.617 -17.969 1 96.06 83 SER B CA 1
ATOM 2267 C C . SER B 1 83 ? -2.188 4.781 -16.484 1 96.06 83 SER B C 1
ATOM 2269 O O . SER B 1 83 ? -2.141 3.812 -15.719 1 96.06 83 SER B O 1
ATOM 2271 N N . ASN B 1 84 ? -2.518 5.977 -16.062 1 95.81 84 ASN B N 1
ATOM 2272 C CA . ASN B 1 84 ? -2.84 6.227 -14.664 1 95.81 84 ASN B CA 1
ATOM 2273 C C . ASN B 1 84 ? -3.994 5.352 -14.188 1 95.81 84 ASN B C 1
ATOM 2275 O O . ASN B 1 84 ? -3.967 4.836 -13.07 1 95.81 84 ASN B O 1
ATOM 2279 N N . VAL B 1 85 ? -4.988 5.148 -15.047 1 96.19 85 VAL B N 1
ATOM 2280 C CA . VAL B 1 85 ? -6.16 4.363 -14.688 1 96.19 85 VAL B CA 1
ATOM 2281 C C . VAL B 1 85 ? -5.762 2.904 -14.477 1 96.19 85 VAL B C 1
ATOM 2283 O O . VAL B 1 85 ? -6.027 2.328 -13.422 1 96.19 85 VAL B O 1
ATOM 2286 N N . ASP B 1 86 ? -5.043 2.344 -15.43 1 97.44 86 ASP B N 1
ATOM 2287 C CA . ASP B 1 86 ? -4.633 0.948 -15.312 1 97.44 86 ASP B CA 1
ATOM 2288 C C . ASP B 1 86 ? -3.66 0.754 -14.156 1 97.44 86 ASP B C 1
ATOM 2290 O O . ASP B 1 86 ? -3.74 -0.242 -13.43 1 97.44 86 ASP B O 1
ATOM 2294 N N . ALA B 1 87 ? -2.75 1.703 -14.023 1 98.19 87 ALA B N 1
ATOM 2295 C CA . ALA B 1 87 ? -1.816 1.659 -12.898 1 98.19 87 ALA B CA 1
ATOM 2296 C C . ALA B 1 87 ? -2.561 1.652 -11.57 1 98.19 87 ALA B C 1
ATOM 2298 O O . ALA B 1 87 ? -2.229 0.876 -10.664 1 98.19 87 ALA B O 1
ATOM 2299 N N . SER B 1 88 ? -3.574 2.396 -11.438 1 98.31 88 SER B N 1
ATOM 2300 C CA . SER B 1 88 ? -4.305 2.539 -10.18 1 98.31 88 SER B CA 1
ATOM 2301 C C . SER B 1 88 ? -5.121 1.288 -9.867 1 98.31 88 SER B C 1
ATOM 2303 O O . SER B 1 88 ? -5.207 0.868 -8.711 1 98.31 88 SER B O 1
ATOM 2305 N N . PHE B 1 89 ? -5.699 0.738 -10.891 1 98.38 89 PHE B N 1
ATOM 2306 C CA . PHE B 1 89 ? -6.398 -0.518 -10.648 1 98.38 89 PHE B CA 1
ATOM 2307 C C . PHE B 1 89 ? -5.422 -1.62 -10.266 1 98.38 89 PHE B C 1
ATOM 2309 O O . PHE B 1 89 ? -5.711 -2.434 -9.383 1 98.38 89 PHE B O 1
ATOM 2316 N N . SER B 1 90 ? -4.293 -1.656 -10.93 1 98.75 90 SER B N 1
ATOM 2317 C CA . SER B 1 90 ? -3.297 -2.639 -10.516 1 98.75 90 SER B CA 1
ATOM 2318 C C . SER B 1 90 ? -2.895 -2.443 -9.055 1 98.75 90 SER B C 1
ATOM 2320 O O . SER B 1 90 ? -2.715 -3.416 -8.32 1 98.75 90 SER B O 1
ATOM 2322 N N . ASP B 1 91 ? -2.75 -1.186 -8.625 1 98.69 91 ASP B N 1
ATOM 2323 C CA . ASP B 1 91 ? -2.465 -0.867 -7.227 1 98.69 91 ASP B CA 1
ATOM 2324 C C . ASP B 1 91 ? -3.574 -1.377 -6.309 1 98.69 91 ASP B C 1
ATOM 2326 O O . ASP B 1 91 ? -3.301 -1.908 -5.23 1 98.69 91 ASP B O 1
ATOM 2330 N N . GLU B 1 92 ? -4.793 -1.158 -6.723 1 98.75 92 GLU B N 1
ATOM 2331 C CA . GLU B 1 92 ? -5.934 -1.639 -5.949 1 98.75 92 GLU B CA 1
ATOM 2332 C C . GLU B 1 92 ? -5.848 -3.145 -5.719 1 98.75 92 GLU B C 1
ATOM 2334 O O . GLU B 1 92 ? -6.004 -3.613 -4.586 1 98.75 92 GLU B O 1
ATOM 2339 N N . TYR B 1 93 ? -5.602 -3.893 -6.762 1 98.81 93 TYR B N 1
ATOM 2340 C CA . TYR B 1 93 ? -5.582 -5.348 -6.668 1 98.81 93 TYR B CA 1
ATOM 2341 C C . TYR B 1 93 ? -4.434 -5.824 -5.785 1 98.81 93 TYR B C 1
ATOM 2343 O O . TYR B 1 93 ? -4.613 -6.695 -4.934 1 98.81 93 TYR B O 1
ATOM 2351 N N . VAL B 1 94 ? -3.301 -5.203 -5.949 1 98.75 94 VAL B N 1
ATOM 2352 C CA . VAL B 1 94 ? -2.119 -5.605 -5.191 1 98.75 94 VAL B CA 1
ATOM 2353 C C . VAL B 1 94 ? -2.32 -5.281 -3.713 1 98.75 94 VAL B C 1
ATOM 2355 O O . VAL B 1 94 ? -1.989 -6.09 -2.844 1 98.75 94 VAL B O 1
ATOM 2358 N N . ASN B 1 95 ? -2.863 -4.125 -3.436 1 98.44 95 ASN B N 1
ATOM 2359 C CA . ASN B 1 95 ? -3.113 -3.779 -2.041 1 98.44 95 ASN B CA 1
ATOM 2360 C C . ASN B 1 95 ? -4.191 -4.672 -1.429 1 98.44 95 ASN B C 1
ATOM 2362 O O . ASN B 1 95 ? -4.137 -4.992 -0.24 1 98.44 95 ASN B O 1
ATOM 2366 N N . THR B 1 96 ? -5.18 -5.059 -2.207 1 98.5 96 THR B N 1
ATOM 2367 C CA . THR B 1 96 ? -6.199 -5.996 -1.742 1 98.5 96 THR B CA 1
ATOM 2368 C C . THR B 1 96 ? -5.574 -7.34 -1.39 1 98.5 96 THR B C 1
ATOM 2370 O O . THR B 1 96 ? -5.867 -7.914 -0.338 1 98.5 96 THR B O 1
ATOM 2373 N N . ILE B 1 97 ? -4.703 -7.789 -2.236 1 98.5 97 ILE B N 1
ATOM 2374 C CA . ILE B 1 97 ? -4.023 -9.062 -2.01 1 98.5 97 ILE B CA 1
ATOM 2375 C C . ILE B 1 97 ? -3.109 -8.945 -0.792 1 98.5 97 ILE B C 1
ATOM 2377 O O . ILE B 1 97 ? -3.031 -9.867 0.022 1 98.5 97 ILE B O 1
ATOM 2381 N N . LYS B 1 98 ? -2.432 -7.824 -0.681 1 97.75 98 LYS B N 1
ATOM 2382 C CA . LYS B 1 98 ? -1.591 -7.578 0.487 1 97.75 98 LYS B CA 1
ATOM 2383 C C . LYS B 1 98 ? -2.402 -7.668 1.777 1 97.75 98 LYS B C 1
ATOM 2385 O O . LYS B 1 98 ? -1.942 -8.25 2.766 1 97.75 98 LYS B O 1
ATOM 2390 N N . ASP B 1 99 ? -3.59 -7.066 1.784 1 96.44 99 ASP B N 1
ATOM 2391 C CA . ASP B 1 99 ? -4.461 -7.145 2.953 1 96.44 99 ASP B CA 1
ATOM 2392 C C . ASP B 1 99 ? -4.828 -8.594 3.27 1 96.44 99 ASP B C 1
ATOM 2394 O O . ASP B 1 99 ? -4.887 -8.984 4.438 1 96.44 99 ASP B O 1
ATOM 2398 N N . LEU B 1 100 ? -5.094 -9.352 2.254 1 97.44 100 LEU B N 1
ATOM 2399 C CA . LEU B 1 100 ? -5.418 -10.766 2.428 1 97.44 100 LEU B CA 1
ATOM 2400 C C . LEU B 1 100 ? -4.238 -11.523 3.025 1 97.44 100 LEU B C 1
ATOM 2402 O O . LEU B 1 100 ? -4.414 -12.352 3.914 1 97.44 100 LEU B O 1
ATOM 2406 N N . ASN B 1 101 ? -3.043 -11.258 2.514 1 97.69 101 ASN B N 1
ATOM 2407 C CA . ASN B 1 101 ? -1.837 -11.875 3.055 1 97.69 101 ASN B CA 1
ATOM 2408 C C . ASN B 1 101 ? -1.654 -11.539 4.535 1 97.69 101 ASN B C 1
ATOM 2410 O O . ASN B 1 101 ? -1.325 -12.414 5.336 1 97.69 101 ASN B O 1
ATOM 2414 N N . ASP B 1 102 ? -1.859 -10.336 4.871 1 96.5 102 ASP B N 1
ATOM 2415 C CA . ASP B 1 102 ? -1.717 -9.914 6.262 1 96.5 102 ASP B CA 1
ATOM 2416 C C . ASP B 1 102 ? -2.697 -10.656 7.168 1 96.5 102 ASP B C 1
ATOM 2418 O O . ASP B 1 102 ? -2.338 -11.078 8.266 1 96.5 102 ASP B O 1
ATOM 2422 N N . ALA B 1 103 ? -3.941 -10.742 6.672 1 96.81 103 ALA B N 1
ATOM 2423 C CA . ALA B 1 103 ? -4.949 -11.469 7.43 1 96.81 103 ALA B CA 1
ATOM 2424 C C . ALA B 1 103 ? -4.547 -12.93 7.609 1 96.81 103 ALA B C 1
ATOM 2426 O O . ALA B 1 103 ? -4.785 -13.523 8.664 1 96.81 103 ALA B O 1
ATOM 2427 N N . TYR B 1 104 ? -3.953 -13.516 6.617 1 97.94 104 TYR B N 1
ATOM 2428 C CA . TYR B 1 104 ? -3.49 -14.898 6.691 1 97.94 104 TYR B CA 1
ATOM 2429 C C . TYR B 1 104 ? -2.43 -15.062 7.773 1 97.94 104 TYR B C 1
ATOM 2431 O O . TYR B 1 104 ? -2.506 -15.984 8.594 1 97.94 104 TYR B O 1
ATOM 2439 N N . PHE B 1 105 ? -1.453 -14.148 7.719 1 96.06 105 PHE B N 1
ATOM 2440 C CA . PHE B 1 105 ? -0.349 -14.273 8.664 1 96.06 105 PHE B CA 1
ATOM 2441 C C . PHE B 1 105 ? -0.831 -14.055 10.094 1 96.06 105 PHE B C 1
ATOM 2443 O O . PHE B 1 105 ? -0.351 -14.703 11.023 1 96.06 105 PHE B O 1
ATOM 2450 N N . LYS B 1 106 ? -1.768 -13.133 10.273 1 94.81 106 LYS B N 1
ATOM 2451 C CA . LYS B 1 106 ? -2.369 -12.938 11.586 1 94.81 106 LYS B CA 1
ATOM 2452 C C . LYS B 1 106 ? -3.027 -14.227 12.078 1 94.81 106 LYS B C 1
ATOM 2454 O O . LYS B 1 106 ? -2.881 -14.594 13.25 1 94.81 106 LYS B O 1
ATOM 2459 N N . ALA B 1 107 ? -3.77 -14.93 11.211 1 97.5 107 ALA B N 1
ATOM 2460 C CA . ALA B 1 107 ? -4.426 -16.188 11.555 1 97.5 107 ALA B CA 1
ATOM 2461 C C . ALA B 1 107 ? -3.4 -17.281 11.805 1 97.5 107 ALA B C 1
ATOM 2463 O O . ALA B 1 107 ? -3.529 -18.047 12.766 1 97.5 107 ALA B O 1
ATOM 2464 N N . PHE B 1 108 ? -2.389 -17.312 10.961 1 96.69 108 PHE B N 1
ATOM 2465 C CA . PHE B 1 108 ? -1.368 -18.359 11.008 1 96.69 108 PHE B CA 1
ATOM 2466 C C . PHE B 1 108 ? -0.598 -18.297 12.328 1 96.69 108 PHE B C 1
ATOM 2468 O O . PHE B 1 108 ? -0.256 -19.328 12.898 1 96.69 108 PHE B O 1
ATOM 2475 N N . PHE B 1 109 ? -0.345 -17.109 12.891 1 95.12 109 PHE B N 1
ATOM 2476 C CA . PHE B 1 109 ? 0.471 -16.953 14.086 1 95.12 109 PHE B CA 1
ATOM 2477 C C . PHE B 1 109 ? -0.405 -16.828 15.328 1 95.12 109 PHE B C 1
ATOM 2479 O O . PHE B 1 109 ? 0.103 -16.672 16.438 1 95.12 109 PHE B O 1
ATOM 2486 N N . SER B 1 110 ? -1.7 -16.906 15.172 1 95.88 110 SER B N 1
ATOM 2487 C CA . SER B 1 110 ? -2.643 -16.812 16.281 1 95.88 110 SER B CA 1
ATOM 2488 C C . SER B 1 110 ? -2.541 -18.016 17.203 1 95.88 110 SER B C 1
ATOM 2490 O O . SER B 1 110 ? -2.252 -19.125 16.75 1 95.88 110 SER B O 1
ATOM 2492 N N . PRO B 1 111 ? -2.781 -17.781 18.5 1 96.5 111 PRO B N 1
ATOM 2493 C CA . PRO B 1 111 ? -2.846 -18.938 19.406 1 96.5 111 PRO B CA 1
ATOM 2494 C C . PRO B 1 111 ? -3.924 -19.938 19.016 1 96.5 111 PRO B C 1
ATOM 2496 O O . PRO B 1 111 ? -3.842 -21.109 19.375 1 96.5 111 PRO B O 1
ATOM 2499 N N . ASN B 1 112 ? -4.926 -19.531 18.359 1 97.44 112 ASN B N 1
ATOM 2500 C CA . ASN B 1 112 ? -5.988 -20.375 17.828 1 97.44 112 ASN B CA 1
ATOM 2501 C C . ASN B 1 112 ? -5.844 -20.578 16.312 1 97.44 112 ASN B C 1
ATOM 2503 O O . ASN B 1 112 ? -6.805 -20.391 15.57 1 97.44 112 ASN B O 1
ATOM 2507 N N . LYS B 1 113 ? -4.68 -21 15.898 1 97.62 113 LYS B N 1
ATOM 2508 C CA . LYS B 1 113 ? -4.266 -21.047 14.5 1 97.62 113 LYS B CA 1
ATOM 2509 C C . LYS B 1 113 ? -5.281 -21.797 13.641 1 97.62 113 LYS B C 1
ATOM 2511 O O . LYS B 1 113 ? -5.789 -21.25 12.656 1 97.62 113 LYS B O 1
ATOM 2516 N N . ASP B 1 114 ? -5.602 -23.047 14 1 97.69 114 ASP B N 1
ATOM 2517 C CA . ASP B 1 114 ? -6.457 -23.891 13.172 1 97.69 114 ASP B CA 1
ATOM 2518 C C . ASP B 1 114 ? -7.832 -23.266 12.984 1 97.69 114 ASP B C 1
ATOM 2520 O O . ASP B 1 114 ? -8.344 -23.188 11.859 1 97.69 114 ASP B O 1
ATOM 2524 N N . GLU B 1 115 ? -8.406 -22.781 14.016 1 98.25 115 GLU B N 1
ATOM 2525 C CA . GLU B 1 115 ? -9.719 -22.156 13.953 1 98.25 115 GLU B CA 1
ATOM 2526 C C . GLU B 1 115 ? -9.664 -20.844 13.164 1 98.25 115 GLU B C 1
ATOM 2528 O O . GLU B 1 115 ? -10.555 -20.562 12.359 1 98.25 115 GLU B O 1
ATOM 2533 N N . ASP B 1 116 ? -8.641 -20.094 13.383 1 98.12 116 ASP B N 1
ATOM 2534 C CA . ASP B 1 116 ? -8.531 -18.781 12.742 1 98.12 116 ASP B CA 1
ATOM 2535 C C . ASP B 1 116 ? -8.242 -18.922 11.25 1 98.12 116 ASP B C 1
ATOM 2537 O O . ASP B 1 116 ? -8.695 -18.109 10.445 1 98.12 116 ASP B O 1
ATOM 2541 N N . LEU B 1 117 ? -7.492 -19.922 10.898 1 97.94 117 LEU B N 1
ATOM 2542 C CA . LEU B 1 117 ? -7.25 -20.188 9.484 1 97.94 117 LEU B CA 1
ATOM 2543 C C . LEU B 1 117 ? -8.523 -20.641 8.789 1 97.94 117 LEU B C 1
ATOM 2545 O O . LEU B 1 117 ? -8.773 -20.281 7.637 1 97.94 117 LEU B O 1
ATOM 2549 N N . LYS B 1 118 ? -9.266 -21.469 9.461 1 97.94 118 LYS B N 1
ATOM 2550 C CA . LYS B 1 118 ? -10.555 -21.859 8.906 1 97.94 118 LYS B CA 1
ATOM 2551 C C . LYS B 1 118 ? -11.438 -20.656 8.633 1 97.94 118 LYS B C 1
ATOM 2553 O O . LYS B 1 118 ? -12.023 -20.531 7.559 1 97.94 118 LYS B O 1
ATOM 2558 N N . LYS B 1 119 ? -11.531 -19.766 9.57 1 98.12 119 LYS B N 1
ATOM 2559 C CA . LYS B 1 119 ? -12.312 -18.547 9.422 1 98.12 119 LYS B CA 1
ATOM 2560 C C . LYS B 1 119 ? -11.781 -17.688 8.273 1 98.12 119 LYS B C 1
ATOM 2562 O O . LYS B 1 119 ? -12.562 -17.062 7.539 1 98.12 119 LYS B O 1
ATOM 2567 N N . TYR B 1 120 ? -10.477 -17.703 8.188 1 98.19 120 TYR B N 1
ATOM 2568 C CA . TYR B 1 120 ? -9.836 -16.953 7.113 1 98.19 120 TYR B CA 1
ATOM 2569 C C . TYR B 1 120 ? -10.258 -17.469 5.746 1 98.19 120 TYR B C 1
ATOM 2571 O O . TYR B 1 120 ? -10.664 -16.703 4.875 1 98.19 120 TYR B O 1
ATOM 2579 N N . TYR B 1 121 ? -10.164 -18.719 5.523 1 97.75 121 TYR B N 1
ATOM 2580 C CA . TYR B 1 121 ? -10.438 -19.312 4.215 1 97.75 121 TYR B CA 1
ATOM 2581 C C . TYR B 1 121 ? -11.922 -19.266 3.889 1 97.75 121 TYR B C 1
ATOM 2583 O O . TYR B 1 121 ? -12.305 -19.062 2.734 1 97.75 121 TYR B O 1
ATOM 2591 N N . GLU B 1 122 ? -12.75 -19.375 4.898 1 96.25 122 GLU B N 1
ATOM 2592 C CA . GLU B 1 122 ? -14.203 -19.359 4.711 1 96.25 122 GLU B CA 1
ATOM 2593 C C . GLU B 1 122 ? -14.742 -17.938 4.609 1 96.25 122 GLU B C 1
ATOM 2595 O O . GLU B 1 122 ? -15.867 -17.734 4.168 1 96.25 122 GLU B O 1
ATOM 2600 N N . GLY B 1 123 ? -13.992 -17 4.961 1 96.25 123 GLY B N 1
ATOM 2601 C CA . GLY B 1 123 ? -14.422 -15.609 4.992 1 96.25 123 GLY B CA 1
ATOM 2602 C C . GLY B 1 123 ? -13.68 -14.727 4.008 1 96.25 123 GLY B C 1
ATOM 2603 O O . GLY B 1 123 ? -13.984 -14.727 2.814 1 96.25 123 GLY B O 1
ATOM 2604 N N . PRO B 1 124 ? -12.625 -14.117 4.594 1 97.06 124 PRO B N 1
ATOM 2605 C CA . PRO B 1 124 ? -11.977 -13.102 3.76 1 97.06 124 PRO B CA 1
ATOM 2606 C C . PRO B 1 124 ? -11.383 -13.688 2.477 1 97.06 124 PRO B C 1
ATOM 2608 O O . PRO B 1 124 ? -11.43 -13.047 1.425 1 97.06 124 PRO B O 1
ATOM 2611 N N . PHE B 1 125 ? -10.789 -14.805 2.502 1 98.19 125 PHE B N 1
ATOM 2612 C CA . PHE B 1 125 ? -10.156 -15.406 1.33 1 98.19 125 PHE B CA 1
ATOM 2613 C C . PHE B 1 125 ? -11.18 -15.641 0.227 1 98.19 125 PHE B C 1
ATOM 2615 O O . PHE B 1 125 ? -11 -15.188 -0.905 1 98.19 125 PHE B O 1
ATOM 2622 N N . GLY B 1 126 ? -12.25 -16.312 0.573 1 97.56 126 GLY B N 1
ATOM 2623 C CA . GLY B 1 126 ? -13.305 -16.578 -0.402 1 97.56 126 GLY B CA 1
ATOM 2624 C C . GLY B 1 126 ? -13.969 -15.312 -0.912 1 97.56 126 GLY B C 1
ATOM 2625 O O . GLY B 1 126 ? -14.25 -15.188 -2.105 1 97.56 126 GLY B O 1
ATOM 2626 N N . GLN B 1 127 ? -14.219 -14.383 -0.034 1 96.69 127 GLN B N 1
ATOM 2627 C CA . GLN B 1 127 ? -14.875 -13.133 -0.394 1 96.69 127 GLN B CA 1
ATOM 2628 C C . GLN B 1 127 ? -14.039 -12.344 -1.396 1 96.69 127 GLN B C 1
ATOM 2630 O O . GLN B 1 127 ? -14.562 -11.82 -2.381 1 96.69 127 GLN B O 1
ATOM 2635 N N . ILE B 1 128 ? -12.773 -12.281 -1.138 1 98.06 128 ILE B N 1
ATOM 2636 C CA . ILE B 1 128 ? -11.898 -11.477 -1.986 1 98.06 128 ILE B CA 1
ATOM 2637 C C . ILE B 1 128 ? -11.703 -12.18 -3.33 1 98.06 128 ILE B C 1
ATOM 2639 O O . ILE B 1 128 ? -11.656 -11.523 -4.375 1 98.06 128 ILE B O 1
ATOM 2643 N N . LEU B 1 129 ? -11.57 -13.484 -3.334 1 98.5 129 LEU B N 1
ATOM 2644 C CA . LEU B 1 129 ? -11.453 -14.195 -4.605 1 98.5 129 LEU B CA 1
ATOM 2645 C C . LEU B 1 129 ? -12.695 -13.977 -5.465 1 98.5 129 LEU B C 1
ATOM 2647 O O . LEU B 1 129 ? -12.586 -13.82 -6.684 1 98.5 129 LEU B O 1
ATOM 2651 N N . LYS B 1 130 ? -13.82 -13.977 -4.836 1 97.94 130 LYS B N 1
ATOM 2652 C CA . LYS B 1 130 ? -15.055 -13.711 -5.562 1 97.94 130 LYS B CA 1
ATOM 2653 C C . LYS B 1 130 ? -15.023 -12.328 -6.203 1 97.94 130 LYS B C 1
ATOM 2655 O O . LYS B 1 130 ? -15.43 -12.156 -7.355 1 97.94 130 LYS B O 1
ATOM 2660 N N . ALA B 1 131 ? -14.586 -11.383 -5.461 1 98 131 ALA B N 1
ATOM 2661 C CA . ALA B 1 131 ? -14.5 -10.016 -5.969 1 98 131 ALA B CA 1
ATOM 2662 C C . ALA B 1 131 ? -13.492 -9.922 -7.113 1 98 131 ALA B C 1
ATOM 2664 O O . ALA B 1 131 ? -13.773 -9.312 -8.148 1 98 131 ALA B O 1
ATOM 2665 N N . LEU B 1 132 ? -12.289 -10.539 -6.941 1 98.56 132 LEU B N 1
ATOM 2666 C CA . LEU B 1 132 ? -11.234 -10.477 -7.953 1 98.56 132 LEU B CA 1
ATOM 2667 C C . LEU B 1 132 ? -11.664 -11.211 -9.227 1 98.56 132 LEU B C 1
ATOM 2669 O O . LEU B 1 132 ? -11.297 -10.805 -10.328 1 98.56 132 LEU B O 1
ATOM 2673 N N . GLU B 1 133 ? -12.43 -12.273 -9.094 1 98.75 133 GLU B N 1
ATOM 2674 C CA . GLU B 1 133 ? -12.969 -13.016 -10.227 1 98.75 133 GLU B CA 1
ATOM 2675 C C . GLU B 1 133 ? -13.734 -12.094 -11.172 1 98.75 133 GLU B C 1
ATOM 2677 O O . GLU B 1 133 ? -13.648 -12.234 -12.398 1 98.75 133 GLU B O 1
ATOM 2682 N N . LYS B 1 134 ? -14.43 -11.125 -10.602 1 97.69 134 LYS B N 1
ATOM 2683 C CA . LYS B 1 134 ? -15.234 -10.195 -11.383 1 97.69 134 LYS B CA 1
ATOM 2684 C C . LYS B 1 134 ? -14.367 -9.156 -12.07 1 97.69 134 LYS B C 1
ATOM 2686 O O . LYS B 1 134 ? -14.805 -8.5 -13.023 1 97.69 134 LYS B O 1
ATOM 2691 N N . GLU B 1 135 ? -13.164 -9.023 -11.594 1 97.94 135 GLU B N 1
ATOM 2692 C CA . GLU B 1 135 ? -12.312 -7.941 -12.078 1 97.94 135 GLU B CA 1
ATOM 2693 C C . GLU B 1 135 ? -11.461 -8.398 -13.258 1 97.94 135 GLU B C 1
ATOM 2695 O O . GLU B 1 135 ? -10.883 -7.57 -13.961 1 97.94 135 GLU B O 1
ATOM 2700 N N . VAL B 1 136 ? -11.273 -9.734 -13.445 1 98.62 136 VAL B N 1
ATOM 2701 C CA . VAL B 1 136 ? -10.461 -10.227 -14.547 1 98.62 136 VAL B CA 1
ATOM 2702 C C . VAL B 1 136 ? -11.078 -9.781 -15.875 1 98.62 136 VAL B C 1
ATOM 2704 O O . VAL B 1 136 ? -12.273 -9.969 -16.109 1 98.62 136 VAL B O 1
ATOM 2707 N N . LYS B 1 137 ? -10.242 -9.188 -16.719 1 98 137 LYS B N 1
ATOM 2708 C CA . LYS B 1 137 ? -10.703 -8.633 -17.984 1 98 137 LYS B CA 1
ATOM 2709 C C . LYS B 1 137 ? -10.906 -9.734 -19.031 1 98 137 LYS B C 1
ATOM 2711 O O . LYS B 1 137 ? -10.414 -10.852 -18.859 1 98 137 LYS B O 1
ATOM 2716 N N . PRO B 1 138 ? -11.586 -9.391 -20.078 1 97.69 138 PRO B N 1
ATOM 2717 C CA . PRO B 1 138 ? -11.75 -10.359 -21.172 1 97.69 138 PRO B CA 1
ATOM 2718 C C . PRO B 1 138 ? -10.414 -10.844 -21.719 1 97.69 138 PRO B C 1
ATOM 2720 O O . PRO B 1 138 ? -10.32 -11.969 -22.219 1 97.69 138 PRO B O 1
ATOM 2723 N N . SER B 1 139 ? -9.398 -10.047 -21.641 1 97.88 139 SER B N 1
ATOM 2724 C CA . SER B 1 139 ? -8.062 -10.422 -22.094 1 97.88 139 SER B CA 1
ATOM 2725 C C . SER B 1 139 ? -7.516 -11.594 -21.281 1 97.88 139 SER B C 1
ATOM 2727 O O . SER B 1 139 ? -6.555 -12.25 -21.703 1 97.88 139 SER B O 1
ATOM 2729 N N .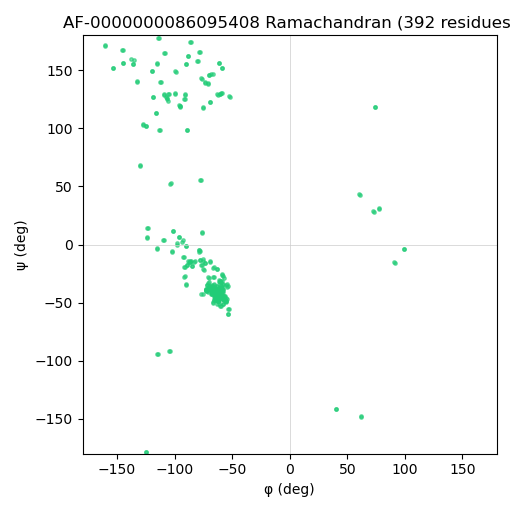 GLY B 1 140 ? -8.086 -11.789 -20.094 1 98.44 140 GLY B N 1
ATOM 2730 C CA . GLY B 1 140 ? -7.609 -12.828 -19.188 1 98.44 140 GLY B CA 1
ATOM 2731 C C . GLY B 1 140 ? -6.691 -12.305 -18.109 1 98.44 140 GLY B C 1
ATOM 2732 O O . GLY B 1 140 ? -6.281 -13.047 -17.219 1 98.44 140 GLY B O 1
ATOM 2733 N N . PHE B 1 141 ? -6.379 -11 -18.172 1 98.75 141 PHE B N 1
ATOM 2734 C CA . PHE B 1 141 ? -5.523 -10.375 -17.172 1 98.75 141 PHE B CA 1
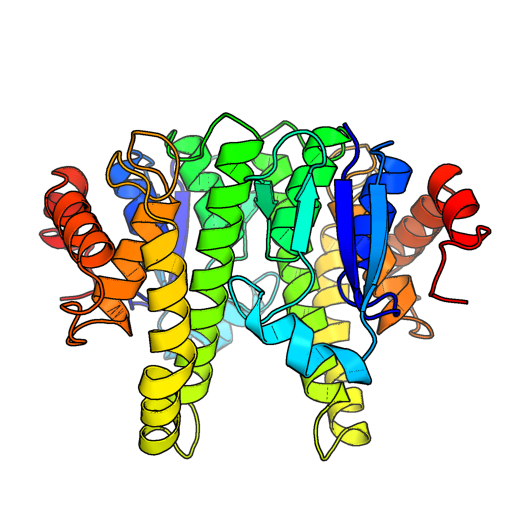ATOM 2735 C C . PHE B 1 141 ? -6.332 -9.43 -16.281 1 98.75 141 PHE B C 1
ATOM 2737 O O . PHE B 1 141 ? -7.488 -9.125 -16.578 1 98.75 141 PHE B O 1
ATOM 2744 N N . LEU B 1 142 ? -5.746 -9.047 -15.156 1 98.56 142 LEU B N 1
ATOM 2745 C CA . LEU B 1 142 ? -6.438 -8.164 -14.227 1 98.56 142 LEU B CA 1
ATOM 2746 C C . LEU B 1 142 ? -6.555 -6.754 -14.797 1 98.56 142 LEU B C 1
ATOM 2748 O O . LEU B 1 142 ? -7.531 -6.051 -14.531 1 98.56 142 LEU B O 1
ATOM 2752 N N . VAL B 1 143 ? -5.469 -6.332 -15.469 1 97.69 143 VAL B N 1
ATOM 2753 C CA . VAL B 1 143 ? -5.457 -4.992 -16.047 1 97.69 143 VAL B CA 1
ATOM 2754 C C . VAL B 1 143 ? -4.961 -5.066 -17.5 1 97.69 143 VAL B C 1
ATOM 2756 O O . VAL B 1 143 ? -4.035 -5.82 -17.797 1 97.69 143 VAL B O 1
ATOM 2759 N N . GLY B 1 144 ? -5.582 -4.305 -18.359 1 95.88 144 GLY B N 1
ATOM 2760 C CA . GLY B 1 144 ? -5.133 -4.215 -19.734 1 95.88 144 GLY B CA 1
ATOM 2761 C C . GLY B 1 144 ? -5.188 -5.543 -20.469 1 95.88 144 GLY B C 1
ATOM 2762 O O . GLY B 1 144 ? -6.09 -6.348 -20.25 1 95.88 144 GLY B O 1
ATOM 2763 N N . ASP B 1 145 ? -4.195 -5.691 -21.438 1 96.94 145 ASP B N 1
ATOM 2764 C CA . ASP B 1 145 ? -4.25 -6.852 -22.312 1 96.94 145 ASP B CA 1
ATOM 2765 C C . ASP B 1 145 ? -2.961 -7.664 -22.234 1 96.94 145 ASP B C 1
ATOM 2767 O O . ASP B 1 145 ? -2.688 -8.492 -23.109 1 96.94 145 ASP B O 1
ATOM 2771 N N . SER B 1 146 ? -2.221 -7.355 -21.234 1 97.12 146 SER B N 1
ATOM 2772 C CA . SER B 1 146 ? -0.959 -8.07 -21.078 1 97.12 146 SER B CA 1
ATOM 2773 C C . SER B 1 146 ? -0.625 -8.273 -19.594 1 97.12 146 SER B C 1
ATOM 2775 O O . SER B 1 146 ? -1.254 -7.676 -18.719 1 97.12 146 SER B O 1
ATOM 2777 N N . LEU B 1 147 ? 0.355 -9.141 -19.359 1 98.5 147 LEU B N 1
ATOM 2778 C CA . LEU B 1 147 ? 0.806 -9.484 -18.016 1 98.5 147 LEU B CA 1
ATOM 2779 C C . LEU B 1 147 ? 1.373 -8.266 -17.297 1 98.5 147 LEU B C 1
ATOM 2781 O O . LEU B 1 147 ? 2.184 -7.527 -17.859 1 98.5 147 LEU B O 1
ATOM 2785 N N . THR B 1 148 ? 0.913 -8 -16.109 1 98.81 148 THR B N 1
ATOM 2786 C CA . THR B 1 148 ? 1.466 -6.949 -15.258 1 98.81 148 THR B CA 1
ATOM 2787 C C . THR B 1 148 ? 1.881 -7.508 -13.898 1 98.81 148 THR B C 1
ATOM 2789 O O . THR B 1 148 ? 1.684 -8.695 -13.625 1 98.81 148 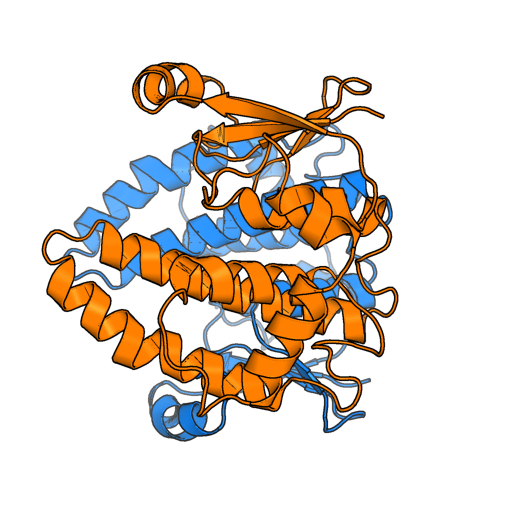THR B O 1
ATOM 2792 N N . TRP B 1 149 ? 2.379 -6.648 -13 1 98.88 149 TRP B N 1
ATOM 2793 C CA . TRP B 1 149 ? 2.793 -7.059 -11.656 1 98.88 149 TRP B CA 1
ATOM 2794 C C . TRP B 1 149 ? 1.597 -7.527 -10.836 1 98.88 149 TRP B C 1
ATOM 2796 O O . TRP B 1 149 ? 1.736 -8.375 -9.953 1 98.88 149 TRP B O 1
ATOM 2806 N N . ALA B 1 150 ? 0.412 -7.027 -11.102 1 98.94 150 ALA B N 1
ATOM 2807 C CA . ALA B 1 150 ? -0.779 -7.43 -10.359 1 98.94 150 ALA B CA 1
ATOM 2808 C C . ALA B 1 150 ? -1.095 -8.906 -10.586 1 98.94 150 ALA B C 1
ATOM 2810 O O . ALA B 1 150 ? -1.489 -9.609 -9.656 1 98.94 150 ALA B O 1
ATOM 2811 N N . ASP B 1 151 ? -0.941 -9.352 -11.805 1 98.94 151 ASP B N 1
ATOM 2812 C CA . ASP B 1 151 ? -1.169 -10.758 -12.117 1 98.94 151 ASP B CA 1
ATOM 2813 C C . ASP B 1 151 ? -0.184 -11.656 -11.367 1 98.94 151 ASP B C 1
ATOM 2815 O O . ASP B 1 151 ? -0.541 -12.75 -10.93 1 98.94 151 ASP B O 1
ATOM 2819 N N . LEU B 1 152 ? 1.012 -11.188 -11.266 1 98.94 152 LEU B N 1
ATOM 2820 C CA . LEU B 1 152 ? 2.047 -11.969 -10.594 1 98.94 152 LEU B CA 1
ATOM 2821 C C . LEU B 1 152 ? 1.781 -12.039 -9.094 1 98.94 152 LEU B C 1
ATOM 2823 O O . LEU B 1 152 ? 2.049 -13.07 -8.461 1 98.94 152 LEU B O 1
ATOM 2827 N N . PHE B 1 153 ? 1.26 -10.977 -8.477 1 98.81 153 PHE B N 1
ATOM 2828 C CA . PHE B 1 153 ? 0.843 -11.008 -7.078 1 98.81 153 PHE B CA 1
ATOM 2829 C C . PHE B 1 153 ? -0.28 -12.023 -6.875 1 98.81 153 PHE B C 1
ATOM 2831 O O . PHE B 1 153 ? -0.28 -12.766 -5.895 1 98.81 153 PHE B O 1
ATOM 2838 N N . LEU B 1 154 ? -1.22 -11.984 -7.797 1 98.88 154 LEU B N 1
ATOM 2839 C CA . LEU B 1 154 ? -2.324 -12.93 -7.711 1 98.88 154 LEU B CA 1
ATOM 2840 C C . LEU B 1 154 ? -1.823 -14.367 -7.836 1 98.88 154 LEU B C 1
ATOM 2842 O O . LEU B 1 154 ? -2.256 -15.25 -7.09 1 98.88 154 LEU B O 1
ATOM 2846 N N . PHE B 1 155 ? -0.948 -14.57 -8.773 1 98.88 155 PHE B N 1
ATOM 2847 C CA . PHE B 1 155 ? -0.354 -15.891 -8.953 1 98.88 155 PHE B CA 1
ATOM 2848 C C . PHE B 1 155 ? 0.34 -16.344 -7.68 1 98.88 155 PHE B C 1
ATOM 2850 O O . PHE B 1 155 ? 0.182 -17.5 -7.258 1 98.88 155 PHE B O 1
ATOM 2857 N N . ASP B 1 156 ? 1.129 -15.477 -7.094 1 98.69 156 ASP B N 1
ATOM 2858 C CA . ASP B 1 156 ? 1.823 -15.789 -5.852 1 98.69 156 ASP B CA 1
ATOM 2859 C C . ASP B 1 156 ? 0.835 -16.172 -4.754 1 98.69 156 ASP B C 1
ATOM 2861 O O . ASP B 1 156 ? 1.046 -17.156 -4.039 1 98.69 156 ASP B O 1
ATOM 2865 N N . LEU B 1 157 ? -0.263 -15.406 -4.605 1 98.56 157 LEU B N 1
ATOM 2866 C CA . LEU B 1 157 ? -1.294 -15.703 -3.615 1 98.56 157 LEU B CA 1
ATOM 2867 C C . LEU B 1 157 ? -1.87 -17.094 -3.834 1 98.56 157 LEU B C 1
ATOM 2869 O O . LEU B 1 157 ? -1.932 -17.891 -2.9 1 98.56 157 LEU B O 1
ATOM 2873 N N . LEU B 1 158 ? -2.281 -17.375 -5.086 1 98.5 158 LEU B N 1
ATOM 2874 C CA . LEU B 1 158 ? -2.986 -18.609 -5.402 1 98.5 158 LEU B CA 1
ATOM 2875 C C . LEU B 1 158 ? -2.047 -19.812 -5.316 1 98.5 158 LEU B C 1
ATOM 2877 O O . LEU B 1 158 ? -2.475 -20.922 -4.988 1 98.5 158 LEU B O 1
ATOM 2881 N N . SER B 1 159 ? -0.764 -19.578 -5.562 1 97.94 159 SER B N 1
ATOM 2882 C CA . SER B 1 159 ? 0.217 -20.656 -5.559 1 97.94 159 SER B CA 1
ATOM 2883 C C . SER B 1 159 ? 0.807 -20.875 -4.168 1 97.94 159 SER B C 1
ATOM 2885 O O . SER B 1 159 ? 1.444 -21.891 -3.904 1 97.94 159 SER B O 1
ATOM 2887 N N . GLY B 1 160 ? 0.667 -19.922 -3.311 1 97.12 160 GLY B N 1
ATOM 2888 C CA . GLY B 1 160 ? 1.133 -20.016 -1.936 1 97.12 160 GLY B CA 1
ATOM 2889 C C . GLY B 1 160 ? 0.012 -20.234 -0.939 1 97.12 160 GLY B C 1
ATOM 2890 O O . GLY B 1 160 ? -0.448 -21.375 -0.766 1 97.12 160 GLY B O 1
ATOM 2891 N N . ILE B 1 161 ? -0.513 -19.172 -0.418 1 96.5 161 ILE B N 1
ATOM 2892 C CA . ILE B 1 161 ? -1.563 -19.172 0.594 1 96.5 161 ILE B CA 1
ATOM 2893 C C . ILE B 1 161 ? -2.799 -19.891 0.052 1 96.5 161 ILE B C 1
ATOM 2895 O O . ILE B 1 161 ? -3.516 -20.562 0.802 1 96.5 161 ILE B O 1
ATOM 2899 N N . GLY B 1 162 ? -3.037 -19.812 -1.196 1 96.5 162 GLY B N 1
ATOM 2900 C CA . GLY B 1 162 ? -4.199 -20.438 -1.82 1 96.5 162 GLY B CA 1
ATOM 2901 C C . GLY B 1 162 ? -3.93 -21.828 -2.346 1 96.5 162 GLY B C 1
ATOM 2902 O O . GLY B 1 162 ? -4.797 -22.438 -2.973 1 96.5 162 GLY B O 1
ATOM 2903 N N . LYS B 1 163 ? -2.711 -22.297 -2.094 1 94.88 163 LYS B N 1
ATOM 2904 C CA . LYS B 1 163 ? -2.379 -23.625 -2.58 1 94.88 163 LYS B CA 1
ATOM 2905 C C . LYS B 1 163 ? -3.32 -24.672 -1.992 1 94.88 163 LYS B C 1
ATOM 2907 O O . LYS B 1 163 ? -3.578 -24.688 -0.787 1 94.88 163 LYS B O 1
ATOM 2912 N N . GLY B 1 164 ? -3.863 -25.5 -2.818 1 93.88 164 GLY B N 1
ATOM 2913 C CA . GLY B 1 164 ? -4.734 -26.562 -2.365 1 93.88 164 GLY B CA 1
ATOM 2914 C C . GLY B 1 164 ? -6.195 -26.172 -2.318 1 93.88 164 GLY B C 1
ATOM 2915 O O . GLY B 1 164 ? -7.07 -27.016 -2.104 1 93.88 164 GLY B O 1
ATOM 2916 N N . GLN B 1 165 ? -6.453 -24.844 -2.379 1 96.19 165 GLN B N 1
ATOM 2917 C CA . GLN B 1 165 ? -7.84 -24.391 -2.396 1 96.19 165 GLN B CA 1
ATOM 2918 C C . GLN B 1 165 ? -8.516 -24.734 -3.727 1 96.19 165 GLN B C 1
ATOM 2920 O O . GLN B 1 165 ? -7.867 -24.719 -4.773 1 96.19 165 GLN B O 1
ATOM 2925 N N . ASP B 1 166 ? -9.766 -25.031 -3.656 1 96.5 166 ASP B N 1
ATOM 2926 C CA . ASP B 1 166 ? -10.562 -25.312 -4.848 1 96.5 166 ASP B CA 1
ATOM 2927 C C . ASP B 1 166 ? -10.898 -24.016 -5.598 1 96.5 166 ASP B C 1
ATOM 2929 O O . ASP B 1 166 ? -11.578 -23.141 -5.066 1 96.5 166 ASP B O 1
ATOM 2933 N N . LEU B 1 167 ? -10.445 -23.875 -6.832 1 98 167 LEU B N 1
ATOM 2934 C CA . LEU B 1 167 ? -10.664 -22.672 -7.617 1 98 167 LEU B CA 1
ATOM 2935 C C . LEU B 1 167 ? -11.789 -22.875 -8.625 1 98 167 LEU B C 1
ATOM 2937 O O . LEU B 1 167 ? -11.992 -22.047 -9.516 1 98 167 LEU B O 1
ATOM 2941 N N . SER B 1 168 ? -12.555 -23.953 -8.523 1 97.81 168 SER B N 1
ATOM 2942 C CA . SER B 1 168 ? -13.602 -24.281 -9.484 1 97.81 168 SER B CA 1
ATOM 2943 C C . SER B 1 168 ? -14.656 -23.172 -9.539 1 97.81 168 SER B C 1
ATOM 2945 O O . SER B 1 168 ? -15.258 -22.922 -10.586 1 97.81 168 SER B O 1
ATOM 2947 N N . ALA B 1 169 ? -14.906 -22.5 -8.453 1 97.56 169 ALA B N 1
ATOM 2948 C CA . ALA B 1 169 ? -15.883 -21.422 -8.383 1 97.56 169 ALA B CA 1
ATOM 2949 C C . ALA B 1 169 ? -15.32 -20.141 -8.969 1 97.56 169 ALA B C 1
ATOM 2951 O O . ALA B 1 169 ? -16.047 -19.141 -9.133 1 97.56 169 ALA B O 1
ATOM 2952 N N . TYR B 1 170 ? -14.016 -20.156 -9.328 1 98.56 170 TYR B N 1
ATOM 2953 C CA . TYR B 1 170 ? -13.305 -19 -9.836 1 98.56 170 TYR B CA 1
ATOM 2954 C C . TYR B 1 170 ? -12.562 -19.328 -11.125 1 98.56 170 TYR B C 1
ATOM 2956 O O . TYR B 1 170 ? -11.336 -19.25 -11.18 1 98.56 170 TYR B O 1
ATOM 2964 N N . PRO B 1 171 ? -13.281 -19.578 -12.156 1 98.62 171 PRO B N 1
ATOM 2965 C CA . PRO B 1 171 ? -12.641 -20.094 -13.375 1 98.62 171 PRO B CA 1
ATOM 2966 C C . PRO B 1 171 ? -11.695 -19.078 -14.016 1 98.62 171 PRO B C 1
ATOM 2968 O O . PRO B 1 171 ? -10.695 -19.453 -14.617 1 98.62 171 PRO B O 1
ATOM 2971 N N . LYS B 1 172 ? -12.031 -17.797 -14.008 1 98.81 172 LYS B N 1
ATOM 2972 C CA . LYS B 1 172 ? -11.141 -16.812 -14.602 1 98.81 172 LYS B CA 1
ATOM 2973 C C . LYS B 1 172 ? -9.82 -16.719 -13.836 1 98.81 172 LYS B C 1
ATOM 2975 O O . LYS B 1 172 ? -8.75 -16.594 -14.438 1 98.81 172 LYS B O 1
ATOM 2980 N N . LEU B 1 173 ? -9.914 -16.797 -12.484 1 98.88 173 LEU B N 1
ATOM 2981 C CA . LEU B 1 173 ? -8.695 -16.766 -11.672 1 98.88 173 LEU B CA 1
ATOM 2982 C C . LEU B 1 173 ? -7.855 -18.016 -11.922 1 98.88 173 LEU B C 1
ATOM 2984 O O . LEU B 1 173 ? -6.625 -17.938 -11.992 1 98.88 173 LEU B O 1
ATOM 2988 N N . ALA B 1 174 ? -8.523 -19.156 -12.008 1 98.69 174 ALA B N 1
ATOM 2989 C CA . ALA B 1 174 ? -7.824 -20.406 -12.305 1 98.69 174 ALA B CA 1
ATOM 2990 C C . ALA B 1 174 ? -7.09 -20.312 -13.641 1 98.69 174 ALA B C 1
ATOM 2992 O O . ALA B 1 174 ? -5.934 -20.734 -13.75 1 98.69 174 ALA B O 1
ATOM 2993 N N . ALA B 1 175 ? -7.758 -19.766 -14.602 1 98.75 175 ALA B N 1
ATOM 2994 C CA . ALA B 1 175 ? -7.164 -19.641 -15.93 1 98.75 175 ALA B CA 1
ATOM 2995 C C . ALA B 1 175 ? -5.977 -18.672 -15.906 1 98.75 175 ALA B C 1
ATOM 2997 O O . ALA B 1 175 ? -4.961 -18.922 -16.562 1 98.75 175 ALA B O 1
ATOM 2998 N N . LEU B 1 176 ? -6.113 -17.578 -15.211 1 98.81 176 LEU B N 1
ATOM 2999 C CA . LEU B 1 176 ? -5.031 -16.609 -15.086 1 98.81 176 LEU B CA 1
ATOM 3000 C C . LEU B 1 176 ? -3.814 -17.234 -14.414 1 98.81 176 LEU B C 1
ATOM 3002 O O . LEU B 1 176 ? -2.68 -17.031 -14.852 1 98.81 176 LEU B O 1
ATOM 3006 N N . LYS B 1 177 ? -4.09 -17.969 -13.375 1 98.75 177 LYS B N 1
ATOM 3007 C CA . LYS B 1 177 ? -3.008 -18.672 -12.695 1 98.75 177 LYS B CA 1
ATOM 3008 C C . LYS B 1 177 ? -2.256 -19.578 -13.664 1 98.75 177 LYS B C 1
ATOM 3010 O O . LYS B 1 177 ? -1.023 -19.594 -13.68 1 98.75 177 LYS B O 1
ATOM 3015 N N . GLU B 1 178 ? -2.969 -20.328 -14.422 1 98.44 178 GLU B N 1
ATOM 3016 C CA . GLU B 1 178 ? -2.363 -21.234 -15.391 1 98.44 178 GLU B CA 1
ATOM 3017 C C . GLU B 1 178 ? -1.569 -20.469 -16.438 1 98.44 178 GLU B C 1
ATOM 3019 O O . GLU B 1 178 ? -0.488 -20.891 -16.844 1 98.44 178 GLU B O 1
ATOM 3024 N N . THR B 1 179 ? -2.145 -19.391 -16.938 1 98.56 179 THR B N 1
ATOM 3025 C CA . THR B 1 179 ? -1.471 -18.547 -17.922 1 98.56 179 THR B CA 1
ATOM 3026 C C . THR B 1 179 ? -0.12 -18.078 -17.391 1 98.56 179 THR B C 1
ATOM 3028 O O . THR B 1 179 ? 0.889 -18.156 -18.094 1 98.56 179 THR B O 1
ATOM 3031 N N . VAL B 1 180 ? -0.078 -17.609 -16.141 1 98.75 180 VAL B N 1
ATOM 3032 C CA . VAL B 1 180 ? 1.156 -17.109 -15.555 1 98.75 180 VAL B CA 1
ATOM 3033 C C . VAL B 1 180 ? 2.133 -18.266 -15.336 1 98.75 180 VAL B C 1
ATOM 3035 O O . VAL B 1 180 ? 3.334 -18.125 -15.57 1 98.75 180 VAL B O 1
ATOM 3038 N N . ALA B 1 181 ? 1.607 -19.406 -14.914 1 98.19 181 ALA B N 1
ATOM 3039 C CA . ALA B 1 181 ? 2.451 -20.578 -14.672 1 98.19 181 ALA B CA 1
ATOM 3040 C C . ALA B 1 181 ? 3.164 -21.016 -15.945 1 98.19 181 ALA B C 1
ATOM 3042 O O . ALA B 1 181 ? 4.285 -21.531 -15.898 1 98.19 181 ALA B O 1
ATOM 3043 N N . LYS B 1 182 ? 2.545 -20.797 -17.016 1 97.88 182 LYS B N 1
ATOM 3044 C CA . LYS B 1 182 ? 3.076 -21.25 -18.312 1 97.88 182 LYS B CA 1
ATOM 3045 C C . LYS B 1 182 ? 4.051 -20.234 -18.891 1 97.88 182 LYS B C 1
ATOM 3047 O O . LYS B 1 182 ? 4.723 -20.5 -19.875 1 97.88 182 LYS B O 1
ATOM 3052 N N . ASN B 1 183 ? 4.051 -19.016 -18.328 1 98.25 183 ASN B N 1
ATOM 3053 C CA . ASN B 1 183 ? 5.074 -18.062 -18.75 1 98.25 183 ASN B CA 1
ATOM 3054 C C . ASN B 1 183 ? 6.477 -18.672 -18.625 1 98.25 183 ASN B C 1
ATOM 3056 O O . ASN B 1 183 ? 6.855 -19.172 -17.562 1 98.25 183 ASN B O 1
ATOM 3060 N N . PRO B 1 184 ? 7.262 -18.641 -19.656 1 98.25 184 PRO B N 1
ATOM 3061 C CA . PRO B 1 184 ? 8.555 -19.328 -19.656 1 98.25 184 PRO B CA 1
ATOM 3062 C C . PRO B 1 184 ? 9.484 -18.828 -18.547 1 98.25 184 PRO B C 1
ATOM 3064 O O . PRO B 1 184 ? 10.234 -19.625 -17.969 1 98.25 184 PRO B O 1
ATOM 3067 N N . LYS B 1 185 ? 9.469 -17.609 -18.281 1 98.31 185 LYS B N 1
ATOM 3068 C CA . LYS B 1 185 ? 10.336 -17.062 -17.25 1 98.31 185 LYS B CA 1
ATOM 3069 C C . LYS B 1 185 ? 9.883 -17.5 -15.859 1 98.31 185 LYS B C 1
ATOM 3071 O O . LYS B 1 185 ? 10.711 -17.734 -14.969 1 98.31 185 LYS B O 1
ATOM 3076 N N . VAL B 1 186 ? 8.609 -17.578 -15.656 1 98.5 186 VAL B N 1
ATOM 3077 C CA . VAL B 1 186 ? 8.078 -18.078 -14.383 1 98.5 186 VAL B CA 1
ATOM 3078 C C . VAL B 1 186 ? 8.43 -19.547 -14.211 1 98.5 186 VAL B C 1
ATOM 3080 O O . VAL B 1 186 ? 8.898 -19.953 -13.148 1 98.5 186 VAL B O 1
ATOM 3083 N N . ALA B 1 187 ? 8.188 -20.312 -15.234 1 97.94 187 ALA B N 1
ATOM 3084 C CA . ALA B 1 187 ? 8.5 -21.734 -15.195 1 97.94 187 ALA B CA 1
ATOM 3085 C C . ALA B 1 187 ? 9.977 -21.969 -14.898 1 97.94 187 ALA B C 1
ATOM 3087 O O . ALA B 1 187 ? 10.328 -22.812 -14.07 1 97.94 187 ALA B O 1
ATOM 3088 N N . GLN B 1 188 ? 10.805 -21.219 -15.586 1 97.69 188 GLN B N 1
ATOM 3089 C CA . GLN B 1 188 ? 12.25 -21.328 -15.375 1 97.69 188 GLN B CA 1
ATOM 3090 C C . GLN B 1 188 ? 12.625 -21 -13.938 1 97.69 188 GLN B C 1
ATOM 3092 O O . GLN B 1 188 ? 13.469 -21.672 -13.344 1 97.69 188 GLN B O 1
ATOM 3097 N N . TYR B 1 189 ? 12.062 -19.938 -13.398 1 98 189 TYR B N 1
ATOM 3098 C CA . TYR B 1 189 ? 12.32 -19.531 -12.023 1 98 189 TYR B CA 1
ATOM 3099 C C . TYR B 1 189 ? 11.984 -20.656 -11.055 1 98 189 TYR B C 1
ATOM 3101 O O . TYR B 1 189 ? 12.789 -21 -10.18 1 98 189 TYR B O 1
ATOM 3109 N N . TYR B 1 190 ? 10.805 -21.297 -11.219 1 97.06 190 TYR B N 1
ATOM 3110 C CA . TYR B 1 190 ? 10.352 -22.297 -10.258 1 97.06 190 TYR B CA 1
ATOM 3111 C C . TYR B 1 190 ? 11.109 -23.609 -10.43 1 97.06 190 TYR B C 1
ATOM 3113 O O . TYR B 1 190 ? 11.07 -24.469 -9.555 1 97.06 190 TYR B O 1
ATOM 3121 N N . GLU B 1 191 ? 11.836 -23.766 -11.523 1 96.44 191 GLU B N 1
ATOM 3122 C CA . GLU B 1 191 ? 12.688 -24.938 -11.727 1 96.44 191 GLU B CA 1
ATOM 3123 C C . GLU B 1 191 ? 14.109 -24.688 -11.242 1 96.44 191 GLU B C 1
ATOM 3125 O O . GLU B 1 191 ? 14.914 -25.609 -11.141 1 96.44 191 GLU B O 1
ATOM 3130 N N . SER B 1 192 ? 14.336 -23.453 -10.961 1 96 192 SER B N 1
ATOM 3131 C CA . SER B 1 192 ? 15.688 -23.078 -10.57 1 96 192 SER B CA 1
ATOM 3132 C C . SER B 1 192 ? 15.914 -23.266 -9.078 1 96 192 SER B C 1
ATOM 3134 O O . SER B 1 192 ? 14.969 -23.531 -8.328 1 96 192 SER B O 1
ATOM 3136 N N . ASP B 1 193 ? 17.188 -23.062 -8.609 1 93.38 193 ASP B N 1
ATOM 3137 C CA . ASP B 1 193 ? 17.562 -23.203 -7.203 1 93.38 193 ASP B CA 1
ATOM 3138 C C . ASP B 1 193 ? 17.141 -21.969 -6.41 1 93.38 193 ASP B C 1
ATOM 3140 O O . ASP B 1 193 ? 17.172 -21.969 -5.176 1 93.38 193 ASP B O 1
ATOM 3144 N N . ARG B 1 194 ? 16.625 -20.984 -7.062 1 92.81 194 ARG B N 1
ATOM 3145 C CA . ARG B 1 194 ? 16.219 -19.75 -6.402 1 92.81 194 ARG B CA 1
ATOM 3146 C C . ARG B 1 194 ? 14.805 -19.891 -5.836 1 92.81 194 ARG B C 1
ATOM 3148 O O . ARG B 1 194 ? 14.383 -19.062 -5.027 1 92.81 194 ARG B O 1
ATOM 3155 N N . ASN B 1 195 ? 14.125 -20.891 -6.375 1 94.5 195 ASN B N 1
ATOM 3156 C CA . ASN B 1 195 ? 12.766 -21.141 -5.922 1 94.5 195 ASN B CA 1
ATOM 3157 C C . ASN B 1 195 ? 12.734 -21.672 -4.492 1 94.5 195 ASN B C 1
ATOM 3159 O O . ASN B 1 195 ? 13.312 -22.719 -4.207 1 94.5 195 ASN B O 1
ATOM 3163 N N . LEU B 1 196 ? 12.055 -21.016 -3.6 1 93.62 196 LEU B N 1
ATOM 3164 C CA . LEU B 1 196 ? 12.016 -21.438 -2.203 1 93.62 196 LEU B CA 1
ATOM 3165 C C . LEU B 1 196 ? 10.711 -22.156 -1.888 1 93.62 196 LEU B C 1
ATOM 3167 O O . LEU B 1 196 ? 10.484 -22.578 -0.752 1 93.62 196 LEU B O 1
ATOM 3171 N N . ARG B 1 197 ? 9.711 -22.203 -2.877 1 87.31 197 ARG B N 1
ATOM 3172 C CA . ARG B 1 197 ? 8.477 -22.953 -2.67 1 87.31 197 ARG B CA 1
ATOM 3173 C C . ARG B 1 197 ? 8.711 -24.453 -2.824 1 87.31 197 ARG B C 1
ATOM 3175 O O . ARG B 1 197 ? 7.812 -25.25 -2.58 1 87.31 197 ARG B O 1
ATOM 3182 N N . LYS B 1 198 ? 9.922 -24.953 -2.895 1 73.19 198 LYS B N 1
ATOM 3183 C CA . LYS B 1 198 ? 10.234 -26.359 -3.133 1 73.19 198 LYS B CA 1
ATOM 3184 C C . LYS B 1 198 ? 9.859 -27.219 -1.931 1 73.19 198 LYS B C 1
ATOM 3186 O O . LYS B 1 198 ? 9.875 -26.75 -0.792 1 73.19 198 LYS B O 1
#